Protein AF-0000000072257145 (afdb_homodimer)

Sequence (734 aa):
MQFTITREQLLKPLQQVCGVLTSRPTLPVINNILLEIEGSRLSLTGTDLEVELTTQAELFEAVSFSGKFTIPAKKFLDICRSLPDDSVISVQFDEDRVFIRADRSKFNLATLPASDYPSLMDWKPEVDFTIEQATLARLIEATQFSMANQDARYFLNGMKFETEGNLLRSVATDGHRLAVCTMALNQELLTHSVIVPRKAVLELVRLVGHNNESVRLEIGTSNLRVSMNGIVFTSKLIDGRFPDYRRVLPRNADRILEADAEVLKHALVRAAILSNERFRGVRLALNQNLLKITANNPEQEEAEEIIDVSYQSAEMEVGFNVSYLLDVLNTLKCQRVRISLVDASSSCLIEDCDNATAEYVIMPMRLMQFTITREQLLKPLQQVCGVLTSRPTLPVINNILLEIEGSRLSLTGTDLEVELTTQAELFEAVSFSGKFTIPAKKFLDICRSLPDDSVISVQFDEDRVFIRADRSKFNLATLPASDYPSLMDWKPEVDFTIEQATLARLIEATQFSMANQDARYFLNGMKFETEGNLLRSVATDGHRLAVCTMALNQELLTHSVIVPRKAVLELVRLVGHNNESVRLEIGTSNLRVSMNGIVFTSKLIDGRFPDYRRVLPRNADRILEADAEVLKHALVRAAILSNERFRGVRLALNQNLLKITANNPEQEEAEEIIDVSYQSAEMEVGFNVSYLLDVLNTLKCQRVRISLVDASSSCLIEDCDNATAEYVIMPMRL

Solvent-accessible surface area (backbone atoms only — not comparable to full-atom values): 37220 Å² total; per-residue (Å²): 95,67,48,35,30,36,39,71,50,42,50,61,43,49,51,56,24,51,64,55,39,62,95,77,64,93,47,79,61,46,54,22,27,42,38,36,40,48,48,40,40,36,35,40,36,17,30,61,88,50,39,35,30,33,28,54,32,59,38,67,49,66,40,95,58,68,51,67,37,34,41,46,32,66,61,51,50,51,51,56,68,62,46,60,74,85,36,55,36,37,43,32,48,55,93,57,30,35,38,39,35,40,92,60,35,40,35,38,42,57,39,53,67,43,86,70,50,84,69,88,74,90,78,67,60,77,43,74,51,72,43,39,25,33,57,56,38,49,32,46,66,66,12,57,85,30,30,30,76,89,45,89,59,59,58,29,28,17,35,34,41,36,33,45,48,37,35,41,32,27,35,12,28,52,85,54,36,37,18,37,22,52,45,80,53,98,52,81,43,65,75,46,72,45,30,41,30,45,68,54,52,58,51,45,62,73,70,46,48,86,42,81,51,63,30,37,43,32,36,36,92,56,37,40,36,42,39,41,95,72,29,42,37,37,30,50,42,50,85,65,80,68,76,74,62,78,73,64,54,67,72,82,52,72,34,54,36,35,34,48,34,64,63,51,47,48,42,50,56,51,20,52,71,33,18,26,84,87,70,31,43,31,37,40,38,40,39,74,34,32,38,37,36,34,14,41,27,94,77,70,21,37,18,36,30,57,45,76,35,50,31,80,48,79,67,49,58,38,23,31,42,46,65,62,55,45,53,50,53,70,58,63,73,46,66,41,32,30,39,36,29,66,53,57,80,41,40,29,36,39,34,40,70,89,45,80,46,42,44,33,35,42,46,46,41,91,124,95,66,47,35,30,35,40,70,49,41,50,61,42,49,51,55,23,53,64,56,41,62,96,78,64,93,47,78,59,46,54,22,27,42,37,37,40,48,47,39,39,35,36,39,34,16,31,60,88,50,40,38,30,33,28,56,32,59,38,67,49,66,40,93,58,70,52,68,38,34,40,45,33,66,61,51,50,52,51,54,68,62,46,61,75,86,37,53,35,36,43,33,49,55,93,58,30,36,40,38,36,41,92,59,35,39,35,37,42,57,36,52,66,43,86,70,51,84,68,86,73,91,79,68,59,77,40,77,52,73,43,38,24,33,57,55,38,49,34,46,66,64,13,57,86,31,31,31,76,88,43,91,60,59,58,31,27,15,35,34,40,36,34,45,50,36,36,43,33,27,35,13,27,53,85,54,36,39,20,37,21,53,44,81,53,99,52,80,42,65,74,46,72,45,31,40,30,44,67,54,51,57,52,44,64,73,68,46,46,87,41,83,51,65,28,36,43,32,36,34,91,55,39,38,37,42,38,39,95,71,29,41,37,36,30,49,43,50,86,66,79,69,77,74,61,77,74,65,53,65,73,81,52,72,34,54,37,34,33,48,34,64,62,51,47,48,43,50,54,52,20,52,71,34,17,27,85,87,69,31,42,30,37,41,36,41,41,77,35,32,38,37,36,34,13,41,28,94,77,70,21,36,18,36,29,57,46,76,35,50,32,80,49,80,68,45,60,39,25,32,43,46,64,61,55,46,53,50,52,70,59,66,73,46,66,41,32,31,40,35,30,66,54,56,79,42,41,28,33,39,33,42,70,90,44,80,46,41,44,33,35,42,48,45,42,92,124

Structure (mmCIF, N/CA/C/O backbone):
data_AF-0000000072257145-model_v1
#
loop_
_entity.id
_entity.type
_entity.pdbx_description
1 polymer 'Beta sliding clamp'
#
loop_
_atom_site.group_PDB
_atom_site.id
_atom_site.type_symbol
_atom_site.label_atom_id
_atom_site.label_alt_id
_atom_site.label_comp_id
_atom_site.label_asym_id
_atom_site.label_entity_id
_atom_site.label_seq_id
_atom_site.pdbx_PDB_ins_code
_atom_site.Cartn_x
_atom_site.Cartn_y
_atom_site.Cartn_z
_atom_site.occupancy
_atom_site.B_iso_or_equiv
_atom_site.auth_seq_id
_atom_site.auth_comp_id
_atom_site.auth_asym_id
_atom_site.auth_atom_id
_atom_site.pdbx_PDB_model_num
ATOM 1 N N . MET A 1 1 ? -39.5 3.293 9.766 1 92.5 1 MET A N 1
ATOM 2 C CA . MET A 1 1 ? -39.094 4.488 9.039 1 92.5 1 MET A CA 1
ATOM 3 C C . MET A 1 1 ? -38.188 4.125 7.871 1 92.5 1 MET A C 1
ATOM 5 O O . MET A 1 1 ? -37.312 3.277 8.016 1 92.5 1 MET A O 1
ATOM 9 N N . GLN A 1 2 ? -38.5 4.699 6.738 1 96.25 2 GLN A N 1
ATOM 10 C CA . GLN A 1 2 ? -37.812 4.285 5.523 1 96.25 2 GLN A CA 1
ATOM 11 C C . GLN A 1 2 ? -37.406 5.496 4.672 1 96.25 2 GLN A C 1
ATOM 13 O O . GLN A 1 2 ? -38.156 6.477 4.609 1 96.25 2 GLN A O 1
ATOM 18 N N . PHE A 1 3 ? -36.281 5.434 4.02 1 97.94 3 PHE A N 1
ATOM 19 C CA . PHE A 1 3 ? -35.875 6.438 3.037 1 97.94 3 PHE A CA 1
ATOM 20 C C . PHE A 1 3 ? -35.156 5.797 1.864 1 97.94 3 PHE A C 1
ATOM 22 O O . PHE A 1 3 ? -34.75 4.629 1.935 1 97.94 3 PHE A O 1
ATOM 29 N N . THR A 1 4 ? -35.062 6.473 0.73 1 98.5 4 THR A N 1
ATOM 30 C CA . THR A 1 4 ? -34.344 6.02 -0.459 1 98.5 4 THR A CA 1
ATOM 31 C C . THR A 1 4 ? -33.281 7.031 -0.872 1 98.5 4 THR A C 1
ATOM 33 O O . THR A 1 4 ? -33.5 8.242 -0.792 1 98.5 4 THR A O 1
ATOM 36 N N . ILE A 1 5 ? -32.219 6.512 -1.301 1 98.69 5 ILE A N 1
ATOM 37 C CA . ILE A 1 5 ? -31.094 7.363 -1.721 1 98.69 5 ILE A CA 1
ATOM 38 C C . ILE A 1 5 ? -30.297 6.66 -2.809 1 98.69 5 ILE A C 1
ATOM 40 O O . ILE A 1 5 ? -30.203 5.43 -2.828 1 98.69 5 ILE A O 1
ATOM 44 N N . THR A 1 6 ? -29.734 7.402 -3.754 1 98.62 6 THR A N 1
ATOM 45 C CA . THR A 1 6 ? -28.891 6.793 -4.781 1 98.62 6 THR A CA 1
ATOM 46 C C . THR A 1 6 ? -27.484 6.535 -4.254 1 98.62 6 THR A C 1
ATOM 48 O O . THR A 1 6 ? -26.984 7.281 -3.408 1 98.62 6 THR A O 1
ATOM 51 N N . ARG A 1 7 ? -26.828 5.445 -4.715 1 98.31 7 ARG A N 1
ATOM 52 C CA . ARG A 1 7 ? -25.438 5.172 -4.363 1 98.31 7 ARG A CA 1
ATOM 53 C C . ARG A 1 7 ? -24.562 6.379 -4.641 1 98.31 7 ARG A C 1
ATOM 55 O O . ARG A 1 7 ? -23.672 6.703 -3.846 1 98.31 7 ARG A O 1
ATOM 62 N N . GLU A 1 8 ? -24.781 7.047 -5.715 1 97.81 8 GLU A N 1
ATOM 63 C CA . GLU A 1 8 ? -24 8.203 -6.145 1 97.81 8 GLU A CA 1
ATOM 64 C C . GLU A 1 8 ? -24.016 9.305 -5.098 1 97.81 8 GLU A C 1
ATOM 66 O O . GLU A 1 8 ? -22.984 9.891 -4.777 1 97.81 8 GLU A O 1
ATOM 71 N N . GLN A 1 9 ? -25.156 9.602 -4.52 1 97.75 9 GLN A N 1
ATOM 72 C CA . GLN A 1 9 ? -25.312 10.68 -3.547 1 97.75 9 GLN A CA 1
ATOM 73 C C . GLN A 1 9 ? -24.766 10.273 -2.184 1 97.75 9 GLN A C 1
ATOM 75 O O . GLN A 1 9 ? -24.359 11.133 -1.397 1 97.75 9 GLN A O 1
ATOM 80 N N . LEU A 1 10 ? -24.672 8.984 -2.006 1 98.5 10 LEU A N 1
ATOM 81 C CA . LEU A 1 10 ? -24.422 8.492 -0.651 1 98.5 10 LEU A CA 1
ATOM 82 C C . LEU A 1 10 ? -22.953 8.172 -0.447 1 98.5 10 LEU A C 1
ATOM 84 O O . LEU A 1 10 ? -22.406 8.406 0.632 1 98.5 10 LEU A O 1
ATOM 88 N N . LEU A 1 11 ? -22.297 7.641 -1.392 1 98.44 11 LEU A N 1
ATOM 89 C CA . LEU A 1 11 ? -21.016 6.961 -1.225 1 98.44 11 LEU A CA 1
ATOM 90 C C . LEU A 1 11 ? -19.953 7.922 -0.69 1 98.44 11 LEU A C 1
ATOM 92 O O . LEU A 1 11 ? -19.297 7.633 0.312 1 98.44 11 LEU A O 1
ATOM 96 N N . LYS A 1 12 ? -19.797 9.078 -1.296 1 97.12 12 LYS A N 1
ATOM 97 C CA . LYS A 1 12 ? -18.734 10 -0.901 1 97.12 12 LYS A CA 1
ATOM 98 C C . LYS A 1 12 ? -18.953 10.508 0.521 1 97.12 12 LYS A C 1
ATOM 100 O O . LYS A 1 12 ? -18.062 10.406 1.364 1 97.12 12 LYS A O 1
ATOM 105 N N . PRO A 1 13 ? -20.172 11.055 0.849 1 97.88 13 PRO A N 1
ATOM 106 C CA . PRO A 1 13 ? -20.406 11.484 2.227 1 97.88 13 PRO A CA 1
ATOM 107 C C . PRO A 1 13 ? -20.188 10.375 3.246 1 97.88 13 PRO A C 1
ATOM 109 O O . PRO A 1 13 ? -19.656 10.617 4.332 1 97.88 13 PRO A O 1
ATOM 112 N N . LEU A 1 14 ? -20.594 9.211 2.859 1 98.5 14 LEU A N 1
ATOM 113 C CA . LEU A 1 14 ? -20.453 8.062 3.744 1 98.5 14 LEU A CA 1
ATOM 114 C C . LEU A 1 14 ? -18.984 7.711 3.951 1 98.5 14 LEU A C 1
ATOM 116 O O . LEU A 1 14 ? -18.547 7.453 5.078 1 98.5 14 LEU A O 1
ATOM 120 N N . GLN A 1 15 ? -18.234 7.691 2.912 1 97.81 15 GLN A N 1
ATOM 121 C CA . GLN A 1 15 ? -16.797 7.422 2.988 1 97.81 15 GLN A CA 1
ATOM 122 C C . GLN A 1 15 ? -16.094 8.43 3.898 1 97.81 15 GLN A C 1
ATOM 124 O O . GLN A 1 15 ? -15.234 8.055 4.699 1 97.81 15 GLN A O 1
ATOM 129 N N . GLN A 1 16 ? -16.453 9.625 3.779 1 96.5 16 GLN A N 1
ATOM 130 C CA . GLN A 1 16 ? -15.828 10.688 4.559 1 96.5 16 GLN A CA 1
ATOM 131 C C . GLN A 1 16 ? -16.078 10.492 6.051 1 96.5 16 GLN A C 1
ATOM 133 O O . GLN A 1 16 ? -15.141 10.555 6.852 1 96.5 16 GLN A O 1
ATOM 138 N N . VAL A 1 17 ? -17.297 10.234 6.422 1 97.06 17 VAL A N 1
ATOM 139 C CA . VAL A 1 17 ? -17.609 10.117 7.84 1 97.06 17 VAL A CA 1
ATOM 140 C C . VAL A 1 17 ? -16.969 8.852 8.406 1 97.06 17 VAL A C 1
ATOM 142 O O . VAL A 1 17 ? -16.531 8.836 9.562 1 97.06 17 VAL A O 1
ATOM 145 N N . CYS A 1 18 ? -16.906 7.805 7.602 1 96.69 18 CYS A N 1
ATOM 146 C CA . CYS A 1 18 ? -16.281 6.566 8.055 1 96.69 18 CYS A CA 1
ATOM 147 C C . CYS A 1 18 ? -14.797 6.754 8.281 1 96.69 18 CYS A C 1
ATOM 149 O O . CYS A 1 18 ? -14.172 6.008 9.039 1 96.69 18 CYS A O 1
ATOM 151 N N . GLY A 1 19 ? -14.242 7.684 7.641 1 93.81 19 GLY A N 1
ATOM 152 C CA . GLY A 1 19 ? -12.812 7.945 7.727 1 93.81 19 GLY A CA 1
ATOM 153 C C . GLY A 1 19 ? -12.367 8.383 9.109 1 93.81 19 GLY A C 1
ATOM 154 O O . GLY A 1 19 ? -11.195 8.234 9.469 1 93.81 19 GLY A O 1
ATOM 155 N N . VAL A 1 20 ? -13.242 8.922 9.93 1 93.25 20 VAL A N 1
ATOM 156 C CA . VAL A 1 20 ? -12.844 9.461 11.227 1 93.25 20 VAL A CA 1
ATOM 157 C C . VAL A 1 20 ? -12.961 8.383 12.297 1 93.25 20 VAL A C 1
ATOM 159 O O . VAL A 1 20 ? -12.508 8.57 13.43 1 93.25 20 VAL A O 1
ATOM 162 N N . LEU A 1 21 ? -13.555 7.277 11.914 1 93.06 21 LEU A N 1
ATOM 163 C CA . LEU A 1 21 ? -13.75 6.207 12.883 1 93.06 21 LEU A CA 1
ATOM 164 C C . LEU A 1 21 ? -12.438 5.477 13.164 1 93.06 21 LEU A C 1
ATOM 166 O O . LEU A 1 21 ? -11.531 5.492 12.328 1 93.06 21 LEU A O 1
ATOM 170 N N . THR A 1 22 ? -12.391 4.945 14.328 1 87.12 22 THR A N 1
ATOM 171 C CA . THR A 1 22 ? -11.219 4.172 14.711 1 87.12 22 THR A CA 1
ATOM 172 C C . THR A 1 22 ? -11.523 2.678 14.695 1 87.12 22 THR A C 1
ATOM 174 O O . THR A 1 22 ? -12.68 2.273 14.766 1 87.12 22 THR A O 1
ATOM 177 N N . SER A 1 23 ? -10.461 1.88 14.562 1 79 23 SER A N 1
ATOM 178 C CA . SER A 1 23 ? -10.625 0.433 14.477 1 79 23 SER A CA 1
ATOM 179 C C . SER A 1 23 ? -10.961 -0.169 15.836 1 79 23 SER A C 1
ATOM 181 O O . SER A 1 23 ? -11.555 -1.245 15.914 1 79 23 SER A O 1
ATOM 183 N N . ARG A 1 24 ? -10.602 0.468 16.938 1 81 24 ARG A N 1
ATOM 184 C CA . ARG A 1 24 ? -10.867 -0.069 18.281 1 81 24 ARG A CA 1
ATOM 185 C C . ARG A 1 24 ? -11.625 0.94 19.141 1 81 24 ARG A C 1
ATOM 187 O O . ARG A 1 24 ? -11.047 1.55 20.031 1 81 24 ARG A O 1
ATOM 194 N N . PRO A 1 25 ? -12.93 0.954 18.922 1 80.5 25 PRO A N 1
ATOM 195 C CA . PRO A 1 25 ? -13.68 1.985 19.656 1 80.5 25 PRO A CA 1
ATOM 196 C C . PRO A 1 25 ? -13.906 1.63 21.125 1 80.5 25 PRO A C 1
ATOM 198 O O . PRO A 1 25 ? -14.008 0.45 21.469 1 80.5 25 PRO A O 1
ATOM 201 N N . THR A 1 26 ? -13.961 2.674 22 1 81.12 26 THR A N 1
ATOM 202 C CA . THR A 1 26 ? -14.219 2.533 23.422 1 81.12 26 THR A CA 1
ATOM 203 C C . THR A 1 26 ? -15.695 2.256 23.688 1 81.12 26 THR A C 1
ATOM 205 O O . THR A 1 26 ? -16.047 1.556 24.641 1 81.12 26 THR A O 1
ATOM 208 N N . LEU A 1 27 ? -16.562 2.887 22.859 1 89.81 27 LEU A N 1
ATOM 209 C CA . LEU A 1 27 ? -18.016 2.705 22.938 1 89.81 27 LEU A CA 1
ATOM 210 C C . LEU A 1 27 ? -18.531 1.971 21.703 1 89.81 27 LEU A C 1
ATOM 212 O O . LEU A 1 27 ? -18.234 2.365 20.578 1 89.81 27 LEU A O 1
ATOM 216 N N . PRO A 1 28 ? -19.297 0.946 21.953 1 90.94 28 PRO A N 1
ATOM 217 C CA . PRO A 1 28 ? -19.766 0.156 20.812 1 90.94 28 PRO A CA 1
ATOM 218 C C . PRO A 1 28 ? -20.5 1 19.766 1 90.94 28 PRO A C 1
ATOM 220 O O . PRO A 1 28 ? -20.359 0.762 18.562 1 90.94 28 PRO A O 1
ATOM 223 N N . VAL A 1 29 ? -21.203 1.995 20.219 1 95 29 VAL A N 1
ATOM 224 C CA . VAL A 1 29 ? -22.078 2.738 19.328 1 95 29 VAL A CA 1
ATOM 225 C C . VAL A 1 29 ? -21.25 3.562 18.344 1 95 29 VAL A C 1
ATOM 227 O O . VAL A 1 29 ? -21.719 3.922 17.266 1 95 29 VAL A O 1
ATOM 230 N N . ILE A 1 30 ? -20.047 3.842 18.641 1 94.69 30 ILE A N 1
ATOM 231 C CA . ILE A 1 30 ? -19.281 4.73 17.781 1 94.69 30 ILE A CA 1
ATOM 232 C C . ILE A 1 30 ? -18.672 3.93 16.641 1 94.69 30 ILE A C 1
ATOM 234 O O . ILE A 1 30 ? -18.016 4.496 15.75 1 94.69 30 ILE A O 1
ATOM 238 N N . ASN A 1 31 ? -18.891 2.613 16.641 1 95.06 31 ASN A N 1
ATOM 239 C CA . ASN A 1 31 ? -18.656 1.82 15.438 1 95.06 31 ASN A CA 1
ATOM 240 C C . ASN A 1 31 ? -19.719 2.105 14.375 1 95.06 31 ASN A C 1
ATOM 242 O O . ASN A 1 31 ? -19.562 1.724 13.219 1 95.06 31 ASN A O 1
ATOM 246 N N . ASN A 1 32 ? -20.719 2.723 14.805 1 96.69 32 ASN A N 1
ATOM 247 C CA . ASN A 1 32 ? -21.797 3.148 13.922 1 96.69 32 ASN A CA 1
ATOM 248 C C . ASN A 1 32 ? -21.656 4.617 13.523 1 96.69 32 ASN A C 1
ATOM 250 O O . ASN A 1 32 ? -20.875 5.352 14.125 1 96.69 32 ASN A O 1
ATOM 254 N N . ILE A 1 33 ? -22.344 4.965 12.508 1 97.56 33 ILE A N 1
ATOM 255 C CA . ILE A 1 33 ? -22.531 6.383 12.219 1 97.56 33 ILE A CA 1
ATOM 256 C C . ILE A 1 33 ? -23.969 6.797 12.578 1 97.56 33 ILE A C 1
ATOM 258 O O . ILE A 1 33 ? -24.875 5.969 12.562 1 97.56 33 ILE A O 1
ATOM 262 N N . LEU A 1 34 ? -24.141 8.023 12.953 1 97.81 34 LEU A N 1
ATOM 263 C CA . LEU A 1 34 ? -25.438 8.602 13.234 1 97.81 34 LEU A CA 1
ATOM 264 C C . LEU A 1 34 ? -26.094 9.141 11.969 1 97.81 34 LEU A C 1
ATOM 266 O O . LEU A 1 34 ? -25.453 9.883 11.211 1 97.81 34 LEU A O 1
ATOM 270 N N . LEU A 1 35 ? -27.312 8.727 11.688 1 98.19 35 LEU A N 1
ATOM 271 C CA . LEU A 1 35 ? -28.109 9.227 10.586 1 98.19 35 LEU A CA 1
ATOM 272 C C . LEU A 1 35 ? -29.266 10.094 11.094 1 98.19 35 LEU A C 1
ATOM 274 O O . LEU A 1 35 ? -30.016 9.68 11.984 1 98.19 35 LEU A O 1
ATOM 278 N N . GLU A 1 36 ? -29.297 11.266 10.602 1 97.75 36 GLU A N 1
ATOM 279 C CA . GLU A 1 36 ? -30.422 12.148 10.875 1 97.75 36 GLU A CA 1
ATOM 280 C C . GLU A 1 36 ? -31.156 12.508 9.586 1 97.75 36 GLU A C 1
ATOM 282 O O . GLU A 1 36 ? -30.562 13.008 8.641 1 97.75 36 GLU A O 1
ATOM 287 N N . ILE A 1 37 ? -32.469 12.266 9.594 1 97.75 37 ILE A N 1
ATOM 288 C CA . ILE A 1 37 ? -33.25 12.445 8.383 1 97.75 37 ILE A CA 1
ATOM 289 C C . ILE A 1 37 ? -34.312 13.531 8.609 1 97.75 37 ILE A C 1
ATOM 291 O O . ILE A 1 37 ? -35 13.531 9.625 1 97.75 37 ILE A O 1
ATOM 295 N N . GLU A 1 38 ? -34.344 14.477 7.727 1 96.44 38 GLU A N 1
ATOM 296 C CA . GLU A 1 38 ? -35.375 15.531 7.707 1 96.44 38 GLU A CA 1
ATOM 297 C C . GLU A 1 38 ? -35.719 15.938 6.273 1 96.44 38 GLU A C 1
ATOM 299 O O . GLU A 1 38 ? -34.906 16.547 5.582 1 96.44 38 GLU A O 1
ATOM 304 N N . GLY A 1 39 ? -36.969 15.68 5.906 1 96.44 39 GLY A N 1
ATOM 305 C CA . GLY A 1 39 ? -37.344 15.961 4.535 1 96.44 39 GLY A CA 1
ATOM 306 C C . GLY A 1 39 ? -36.531 15.188 3.514 1 96.44 39 GLY A C 1
ATOM 307 O O . GLY A 1 39 ? -36.562 13.961 3.498 1 96.44 39 GLY A O 1
ATOM 308 N N . SER A 1 40 ? -35.781 15.953 2.715 1 97.38 40 SER A N 1
ATOM 309 C CA . SER A 1 40 ? -34.938 15.312 1.696 1 97.38 40 SER A CA 1
ATOM 310 C C . SER A 1 40 ? -33.469 15.32 2.098 1 97.38 40 SER A C 1
ATOM 312 O O . SER A 1 40 ? -32.625 14.93 1.31 1 97.38 40 SER A O 1
ATOM 314 N N . ARG A 1 41 ? -33.281 15.711 3.291 1 97.44 41 ARG A N 1
ATOM 315 C CA . ARG A 1 41 ? -31.906 15.875 3.73 1 97.44 41 ARG A CA 1
ATOM 316 C C . ARG A 1 41 ? -31.484 14.734 4.652 1 97.44 41 ARG A C 1
ATOM 318 O O . ARG A 1 41 ? -32.188 14.43 5.629 1 97.44 41 ARG A O 1
ATOM 325 N N . LEU A 1 42 ? -30.438 14.086 4.348 1 98.31 42 LEU A N 1
ATOM 326 C CA . LEU A 1 42 ? -29.781 13.094 5.195 1 98.31 42 LEU A CA 1
ATOM 327 C C . LEU A 1 42 ? -28.469 13.625 5.75 1 98.31 42 LEU A C 1
ATOM 329 O O . LEU A 1 42 ? -27.578 14.016 4.988 1 98.31 42 LEU A O 1
ATOM 333 N N . SER A 1 43 ? -28.359 13.727 7.043 1 98.06 43 SER A N 1
ATOM 334 C CA . SER A 1 43 ? -27.094 14.07 7.703 1 98.06 43 SER A CA 1
ATOM 335 C C . SER A 1 43 ? -26.406 12.836 8.258 1 98.06 43 SER A C 1
ATOM 337 O O . SER A 1 43 ? -27.031 12 8.914 1 98.06 43 SER A O 1
ATOM 339 N N . LEU A 1 44 ? -25.188 12.641 7.934 1 98.31 44 LEU A N 1
ATOM 340 C CA . LEU A 1 44 ? -24.359 11.547 8.43 1 98.31 44 LEU A CA 1
ATOM 341 C C . LEU A 1 44 ? -23.281 12.07 9.375 1 98.31 44 LEU A C 1
ATOM 343 O O . LEU A 1 44 ? -22.547 13 9.031 1 98.31 44 LEU A O 1
ATOM 347 N N . THR A 1 45 ? -23.156 11.477 10.547 1 97.62 45 THR A N 1
ATOM 348 C CA . THR A 1 45 ? -22.156 11.922 11.516 1 97.62 45 THR A CA 1
ATOM 349 C C . THR A 1 45 ? -21.328 10.75 12.016 1 97.62 45 THR A C 1
ATOM 351 O O . THR A 1 45 ? -21.859 9.703 12.367 1 97.62 45 THR A O 1
ATOM 354 N N . GLY A 1 46 ? -20.078 10.836 11.93 1 96.31 46 GLY A N 1
ATOM 355 C CA . GLY A 1 46 ? -19.125 9.914 12.523 1 96.31 46 GLY A CA 1
ATOM 356 C C . GLY A 1 46 ? -18.219 10.57 13.539 1 96.31 46 GLY A C 1
ATOM 357 O O . GLY A 1 46 ? -17.844 11.742 13.383 1 96.31 46 GLY A O 1
ATOM 358 N N . THR A 1 47 ? -17.828 9.773 14.656 1 95.5 47 THR A N 1
ATOM 359 C CA . THR A 1 47 ? -16.953 10.336 15.664 1 95.5 47 THR A CA 1
ATOM 360 C C . THR A 1 47 ? -16.141 9.242 16.344 1 95.5 47 THR A C 1
ATOM 362 O O . THR A 1 47 ? -16.578 8.086 16.406 1 95.5 47 THR A O 1
ATOM 365 N N . ASP A 1 48 ? -14.969 9.539 16.797 1 93.5 48 ASP A N 1
ATOM 366 C CA . ASP A 1 48 ? -14.211 8.664 17.688 1 93.5 48 ASP A CA 1
ATOM 367 C C . ASP A 1 48 ? -14.086 9.281 19.078 1 93.5 48 ASP A C 1
ATOM 369 O O . ASP A 1 48 ? -13.188 8.922 19.844 1 93.5 48 ASP A O 1
ATOM 373 N N . LEU A 1 49 ? -14.922 10.273 19.359 1 92.19 49 LEU A N 1
ATOM 374 C CA . LEU A 1 49 ? -15.008 10.984 20.625 1 92.19 49 LEU A CA 1
ATOM 375 C C . LEU A 1 49 ? -13.992 12.117 20.688 1 92.19 49 LEU A C 1
ATOM 377 O O . LEU A 1 49 ? -14.109 13.023 21.516 1 92.19 49 LEU A O 1
ATOM 381 N N . GLU A 1 50 ? -13.008 12.133 19.812 1 92.94 50 GLU A N 1
ATOM 382 C CA . GLU A 1 50 ? -12.031 13.219 19.719 1 92.94 50 GLU A CA 1
ATOM 383 C C . GLU A 1 50 ? -12.336 14.133 18.531 1 92.94 50 GLU A C 1
ATOM 385 O O . GLU A 1 50 ? -12.219 15.352 18.641 1 92.94 50 GLU A O 1
ATOM 390 N N . VAL A 1 51 ? -12.664 13.5 17.453 1 94.44 51 VAL A N 1
ATOM 391 C CA . VAL A 1 51 ? -13.055 14.219 16.25 1 94.44 51 VAL A CA 1
ATOM 392 C C . VAL A 1 51 ? -14.453 13.789 15.82 1 94.44 51 VAL A C 1
ATOM 394 O O . VAL A 1 51 ? -14.859 12.641 16.047 1 94.44 51 VAL A O 1
ATOM 397 N N . GLU A 1 52 ? -15.18 14.703 15.266 1 96 52 GLU A N 1
ATOM 398 C CA . GLU A 1 52 ? -16.5 14.445 14.719 1 96 52 GLU A CA 1
ATOM 399 C C . GLU A 1 52 ? -16.641 15.047 13.32 1 96 52 GLU A C 1
ATOM 401 O O . GLU A 1 52 ? -16.219 16.172 13.078 1 96 52 GLU A O 1
ATOM 406 N N . LEU A 1 53 ? -17.156 14.305 12.414 1 96.62 53 LEU A N 1
ATOM 407 C CA . LEU A 1 53 ? -17.422 14.773 11.055 1 96.62 53 LEU A CA 1
ATOM 408 C C . LEU A 1 53 ? -18.875 14.555 10.68 1 96.62 53 LEU A C 1
ATOM 410 O O . LEU A 1 53 ? -19.422 13.469 10.883 1 96.62 53 LEU A O 1
ATOM 414 N N . THR A 1 54 ? -19.5 15.609 10.242 1 97.25 54 THR A N 1
ATOM 415 C CA . THR A 1 54 ? -20.859 15.531 9.734 1 97.25 54 THR A CA 1
ATOM 416 C C . THR A 1 54 ? -20.906 15.906 8.258 1 97.25 54 THR A C 1
ATOM 418 O O . THR A 1 54 ? -20.328 16.922 7.848 1 97.25 54 THR A O 1
ATOM 421 N N . THR A 1 55 ? -21.484 15.094 7.5 1 97.69 55 THR A N 1
ATOM 422 C CA . THR A 1 55 ? -21.719 15.344 6.082 1 97.69 55 THR A CA 1
ATOM 423 C C . THR A 1 55 ? -23.219 15.305 5.766 1 97.69 55 THR A C 1
ATOM 425 O O . THR A 1 55 ? -24.031 15.031 6.645 1 97.69 55 THR A O 1
ATOM 428 N N . GLN A 1 56 ? -23.562 15.641 4.531 1 97.62 56 GLN A N 1
ATOM 429 C CA . GLN A 1 56 ? -24.953 15.648 4.113 1 97.62 56 GLN A CA 1
ATOM 430 C C . GLN A 1 56 ? -25.125 15 2.738 1 97.62 56 GLN A C 1
ATOM 432 O O . GLN A 1 56 ? -24.188 15 1.932 1 97.62 56 GLN A O 1
ATOM 437 N N . ALA A 1 57 ? -26.219 14.438 2.52 1 97.94 57 ALA A N 1
ATOM 438 C CA . ALA A 1 57 ? -26.625 13.883 1.23 1 97.94 57 ALA A CA 1
ATOM 439 C C . ALA A 1 57 ? -28.109 14.125 0.971 1 97.94 57 ALA A C 1
ATOM 441 O O . ALA A 1 57 ? -28.891 14.266 1.91 1 97.94 57 ALA A O 1
ATOM 442 N N . GLU A 1 58 ? -28.422 14.227 -0.29 1 98.06 58 GLU A N 1
ATOM 443 C CA . GLU A 1 58 ? -29.828 14.414 -0.667 1 98.06 58 GLU A CA 1
ATOM 444 C C . GLU A 1 58 ? -30.5 13.078 -0.947 1 98.06 58 GLU A C 1
ATOM 446 O O . GLU A 1 58 ? -29.984 12.266 -1.715 1 98.06 58 GLU A O 1
ATOM 451 N N . LEU A 1 59 ? -31.641 12.906 -0.309 1 98.44 59 LEU A N 1
ATOM 452 C CA . LEU A 1 59 ? -32.406 11.68 -0.515 1 98.44 59 LEU A CA 1
ATOM 453 C C . LEU A 1 59 ? -32.969 11.633 -1.924 1 98.44 59 LEU A C 1
ATOM 455 O O . LEU A 1 59 ? -33.125 12.672 -2.572 1 98.44 59 LEU A O 1
ATOM 459 N N . PHE A 1 60 ? -33.25 10.414 -2.379 1 97.75 60 PHE A N 1
ATOM 460 C CA . PHE A 1 60 ? -33.875 10.211 -3.68 1 97.75 60 PHE A CA 1
ATOM 461 C C . PHE A 1 60 ? -35.281 10.742 -3.682 1 97.75 60 PHE A C 1
ATOM 463 O O . PHE A 1 60 ? -35.75 11.344 -4.664 1 97.75 60 PHE A O 1
ATOM 470 N N . GLU A 1 61 ? -36 10.469 -2.582 1 96.38 61 GLU A N 1
ATOM 471 C CA . GLU A 1 61 ? -37.344 10.977 -2.334 1 96.38 61 GLU A CA 1
ATOM 472 C C . GLU A 1 61 ? -37.469 11.547 -0.925 1 96.38 61 GLU A C 1
ATOM 474 O O . GLU A 1 61 ? -37 10.938 0.041 1 96.38 61 GLU A O 1
ATOM 479 N N . ALA A 1 62 ? -38.125 12.664 -0.832 1 96.88 62 ALA A N 1
ATOM 480 C CA . ALA A 1 62 ? -38.375 13.266 0.48 1 96.88 62 ALA A CA 1
ATOM 481 C C . ALA A 1 62 ? -39.25 12.359 1.351 1 96.88 62 ALA A C 1
ATOM 483 O O . ALA A 1 62 ? -40.094 11.625 0.84 1 96.88 62 ALA A O 1
ATOM 484 N N . VAL A 1 63 ? -39 12.414 2.627 1 97.12 63 VAL A N 1
ATOM 485 C CA . VAL A 1 63 ? -39.812 11.617 3.551 1 97.12 63 VAL A CA 1
ATOM 486 C C . VAL A 1 63 ? -40.656 12.539 4.426 1 97.12 63 VAL A C 1
ATOM 488 O O . VAL A 1 63 ? -40.375 13.734 4.535 1 97.12 63 VAL A O 1
ATOM 491 N N . SER A 1 64 ? -41.688 11.984 5.102 1 95.31 64 SER A N 1
ATOM 492 C CA . SER A 1 64 ? -42.625 12.773 5.895 1 95.31 64 SER A CA 1
ATOM 493 C C . SER A 1 64 ? -42.281 12.688 7.383 1 95.31 64 SER A C 1
ATOM 495 O O . SER A 1 64 ? -42.969 13.32 8.203 1 95.31 64 SER A O 1
ATOM 497 N N . PHE A 1 65 ? -41.312 11.938 7.727 1 94.5 65 PHE A N 1
ATOM 498 C CA . PHE A 1 65 ? -40.906 11.812 9.125 1 94.5 65 PHE A CA 1
ATOM 499 C C . PHE A 1 65 ? -39.531 12.438 9.359 1 94.5 65 PHE A C 1
ATOM 501 O O . PHE A 1 65 ? -38.812 12.75 8.406 1 94.5 65 PHE A O 1
ATOM 508 N N . SER A 1 66 ? -39.219 12.727 10.547 1 95.94 66 SER A N 1
ATOM 509 C CA . SER A 1 66 ? -37.875 13.07 11.008 1 95.94 66 SER A CA 1
ATOM 510 C C . SER A 1 66 ? -37.406 12.102 12.086 1 95.94 66 SER A C 1
ATOM 512 O O . SER A 1 66 ? -38.219 11.617 12.891 1 95.94 66 SER A O 1
ATOM 514 N N . GLY A 1 67 ? -36.156 11.742 12.055 1 95.06 67 GLY A N 1
ATOM 515 C CA . GLY A 1 67 ? -35.656 10.812 13.047 1 95.06 67 GLY A CA 1
ATOM 516 C C . GLY A 1 67 ? -34.156 10.648 13.016 1 95.06 67 GLY A C 1
ATOM 517 O O . GLY A 1 67 ? -33.469 11.172 12.117 1 95.06 67 GLY A O 1
ATOM 518 N N . LYS A 1 68 ? -33.688 10.031 14.094 1 97 68 LYS A N 1
ATOM 519 C CA . LYS A 1 68 ? -32.281 9.703 14.234 1 97 68 LYS A CA 1
ATOM 520 C C . LYS A 1 68 ? -32.062 8.195 14.359 1 97 68 LYS A C 1
ATOM 522 O O . LYS A 1 68 ? -32.844 7.516 15.039 1 97 68 LYS A O 1
ATOM 527 N N . PHE A 1 69 ? -31.062 7.715 13.703 1 97.62 69 PHE A N 1
ATOM 528 C CA . PHE A 1 69 ? -30.75 6.289 13.695 1 97.62 69 PHE A CA 1
ATOM 529 C C . PHE A 1 69 ? -29.234 6.066 13.672 1 97.62 69 PHE A C 1
ATOM 531 O O . PHE A 1 69 ? -28.469 7 13.414 1 97.62 69 PHE A O 1
ATOM 538 N N . THR A 1 70 ? -28.812 4.891 14.023 1 97.69 70 THR A N 1
ATOM 539 C CA . THR A 1 70 ? -27.422 4.5 13.82 1 97.69 70 THR A CA 1
ATOM 540 C C . THR A 1 70 ? -27.328 3.291 12.898 1 97.69 70 THR A C 1
ATOM 542 O O . THR A 1 70 ? -28.281 2.523 12.773 1 97.69 70 THR A O 1
ATOM 545 N N . ILE A 1 71 ? -26.297 3.178 12.242 1 98.12 71 ILE A N 1
ATOM 546 C CA . ILE A 1 71 ? -26.047 2.055 11.344 1 98.12 71 ILE A CA 1
ATOM 547 C C . ILE A 1 71 ? -24.578 1.683 11.367 1 98.12 71 ILE A C 1
ATOM 549 O O . ILE A 1 71 ? -23.703 2.561 11.398 1 98.12 71 ILE A O 1
ATOM 553 N N . PRO A 1 72 ? -24.203 0.379 11.391 1 97.38 72 PRO A N 1
ATOM 554 C CA . PRO A 1 72 ? -22.781 0.008 11.367 1 97.38 72 PRO A CA 1
ATOM 555 C C . PRO A 1 72 ? -22.031 0.622 10.188 1 97.38 72 PRO A C 1
ATOM 557 O O . PRO A 1 72 ? -22.391 0.383 9.031 1 97.38 72 PRO A O 1
ATOM 560 N N . ALA A 1 73 ? -21.031 1.342 10.477 1 97.56 73 ALA A N 1
ATOM 561 C CA . ALA A 1 73 ? -20.375 2.219 9.508 1 97.56 73 ALA A CA 1
ATOM 562 C C . ALA A 1 73 ? -19.672 1.411 8.422 1 97.56 73 ALA A C 1
ATOM 564 O O . ALA A 1 73 ? -20 1.528 7.242 1 97.56 73 ALA A O 1
ATOM 565 N N . LYS A 1 74 ? -18.766 0.601 8.812 1 96.62 74 LYS A N 1
ATOM 566 C CA . LYS A 1 74 ? -17.922 -0.121 7.863 1 96.62 74 LYS A CA 1
ATOM 567 C C . LYS A 1 74 ? -18.75 -1.051 6.984 1 96.62 74 LYS A C 1
ATOM 569 O O . LYS A 1 74 ? -18.562 -1.095 5.766 1 96.62 74 LYS A O 1
ATOM 574 N N . LYS A 1 75 ? -19.672 -1.799 7.582 1 98 75 LYS A N 1
ATOM 575 C CA . LYS A 1 75 ? -20.531 -2.717 6.828 1 98 75 LYS A CA 1
ATOM 576 C C . LYS A 1 75 ? -21.391 -1.965 5.82 1 98 75 LYS A C 1
ATOM 578 O O . LYS A 1 75 ? -21.531 -2.389 4.672 1 98 75 LYS A O 1
ATOM 583 N N . PHE A 1 76 ? -21.969 -0.877 6.273 1 98.69 76 PHE A N 1
ATOM 584 C CA . PHE A 1 76 ? -22.812 -0.077 5.395 1 98.69 76 PHE A CA 1
ATOM 585 C C . PHE A 1 76 ? -22 0.492 4.238 1 98.69 76 PHE A C 1
ATOM 587 O O . PHE A 1 76 ? -22.453 0.465 3.088 1 98.69 76 PHE A O 1
ATOM 594 N N . LEU A 1 77 ? -20.844 0.978 4.52 1 98.75 77 LEU A N 1
ATOM 595 C CA . LEU A 1 77 ? -19.953 1.483 3.482 1 98.75 77 LEU A CA 1
ATOM 596 C C . LEU A 1 77 ? -19.594 0.383 2.486 1 98.75 77 LEU A C 1
ATOM 598 O O . LEU A 1 77 ? -19.672 0.591 1.273 1 98.75 77 LEU A O 1
ATOM 602 N N . ASP A 1 78 ? -19.188 -0.729 2.982 1 98.38 78 ASP A N 1
ATOM 603 C CA . ASP A 1 78 ? -18.812 -1.844 2.115 1 98.38 78 ASP A CA 1
ATOM 604 C C . ASP A 1 78 ? -19.984 -2.254 1.218 1 98.38 78 ASP A C 1
ATOM 606 O O . ASP A 1 78 ? -19.797 -2.57 0.043 1 98.38 78 ASP A O 1
ATOM 610 N N . ILE A 1 79 ? -21.172 -2.342 1.798 1 98.75 79 ILE A N 1
ATOM 611 C CA . ILE A 1 79 ? -22.375 -2.654 1.026 1 98.75 79 ILE A CA 1
ATOM 612 C C . ILE A 1 79 ? -22.547 -1.64 -0.102 1 98.75 79 ILE A C 1
ATOM 614 O O . ILE A 1 79 ? -22.672 -2.016 -1.269 1 98.75 79 ILE A O 1
ATOM 618 N N . CYS A 1 80 ? -22.484 -0.405 0.241 1 98.56 80 CYS A N 1
ATOM 619 C CA . CYS A 1 80 ? -22.688 0.645 -0.751 1 98.56 80 CYS A CA 1
ATOM 620 C C . CYS A 1 80 ? -21.609 0.584 -1.835 1 98.56 80 CYS A C 1
ATOM 622 O O . CYS A 1 80 ? -21.906 0.77 -3.018 1 98.56 80 CYS A O 1
ATOM 624 N N . ARG A 1 81 ? -20.391 0.333 -1.477 1 98.19 81 ARG A N 1
ATOM 625 C CA . ARG A 1 81 ? -19.281 0.246 -2.424 1 98.19 81 ARG A CA 1
ATOM 626 C C . ARG A 1 81 ? -19.484 -0.912 -3.395 1 98.19 81 ARG A C 1
ATOM 628 O O . ARG A 1 81 ? -19.047 -0.85 -4.543 1 98.19 81 ARG A O 1
ATOM 635 N N . SER A 1 82 ? -20.078 -1.916 -2.938 1 98.12 82 SER A N 1
ATOM 636 C CA . SER A 1 82 ? -20.188 -3.145 -3.719 1 98.12 82 SER A CA 1
ATOM 637 C C . SER A 1 82 ? -21.344 -3.072 -4.711 1 98.12 82 SER A C 1
ATOM 639 O O . SER A 1 82 ? -21.438 -3.891 -5.629 1 98.12 82 SER A O 1
ATOM 641 N N . LEU A 1 83 ? -22.219 -2.131 -4.59 1 98.25 83 LEU A N 1
ATOM 642 C CA . LEU A 1 83 ? -23.406 -2.02 -5.434 1 98.25 83 LEU A CA 1
ATOM 643 C C . LEU A 1 83 ? -23.062 -1.34 -6.758 1 98.25 83 LEU A C 1
ATOM 645 O O . LEU A 1 83 ? -22.109 -0.576 -6.84 1 98.25 83 LEU A O 1
ATOM 649 N N . PRO A 1 84 ? -23.859 -1.601 -7.781 1 96.56 84 PRO A N 1
ATOM 650 C CA . PRO A 1 84 ? -23.672 -0.891 -9.047 1 96.56 84 PRO A CA 1
ATOM 651 C C . PRO A 1 84 ? -23.812 0.623 -8.898 1 96.56 84 PRO A C 1
ATOM 653 O O . PRO A 1 84 ? -24.531 1.102 -8.023 1 96.56 84 PRO A O 1
ATOM 656 N N . ASP A 1 85 ? -23.266 1.325 -9.812 1 95.88 85 ASP A N 1
ATOM 657 C CA . ASP A 1 85 ? -23.172 2.781 -9.742 1 95.88 85 ASP A CA 1
ATOM 658 C C . ASP A 1 85 ? -24.562 3.414 -9.781 1 95.88 85 ASP A C 1
ATOM 660 O O . ASP A 1 85 ? -24.812 4.418 -9.109 1 95.88 85 ASP A O 1
ATOM 664 N N . ASP A 1 86 ? -25.5 2.82 -10.477 1 95.88 86 ASP A N 1
ATOM 665 C CA . ASP A 1 86 ? -26.812 3.43 -10.695 1 95.88 86 ASP A CA 1
ATOM 666 C C . ASP A 1 86 ? -27.844 2.889 -9.703 1 95.88 86 ASP A C 1
ATOM 668 O O . ASP A 1 86 ? -29.047 3.086 -9.875 1 95.88 86 ASP A O 1
ATOM 672 N N . SER A 1 87 ? -27.375 2.348 -8.633 1 97.88 87 SER A N 1
ATOM 673 C CA . SER A 1 87 ? -28.266 1.697 -7.688 1 97.88 87 SER A CA 1
ATOM 674 C C . SER A 1 87 ? -29.047 2.723 -6.871 1 97.88 87 SER A C 1
ATOM 676 O O . SER A 1 87 ? -28.5 3.746 -6.457 1 97.88 87 SER A O 1
ATOM 678 N N . VAL A 1 88 ? -30.328 2.498 -6.66 1 98.5 88 VAL A N 1
ATOM 679 C CA . VAL A 1 88 ? -31.156 3.168 -5.664 1 98.5 88 VAL A CA 1
ATOM 680 C C . VAL A 1 88 ? -31.266 2.293 -4.418 1 98.5 88 VAL A C 1
ATOM 682 O O . VAL A 1 88 ? -31.672 1.128 -4.5 1 98.5 88 VAL A O 1
ATOM 685 N N . ILE A 1 89 ? -30.953 2.799 -3.297 1 98.75 89 ILE A N 1
ATOM 686 C CA . ILE A 1 89 ? -30.859 2.049 -2.049 1 98.75 89 ILE A CA 1
ATOM 687 C C . ILE A 1 89 ? -32.031 2.418 -1.145 1 98.75 89 ILE A C 1
ATOM 689 O O . ILE A 1 89 ? -32.281 3.598 -0.871 1 98.75 89 ILE A O 1
ATOM 693 N N . SER A 1 90 ? -32.75 1.468 -0.748 1 98.69 90 SER A N 1
ATOM 694 C CA . SER A 1 90 ? -33.812 1.635 0.25 1 98.69 90 SER A CA 1
ATOM 695 C C . SER A 1 90 ? -33.312 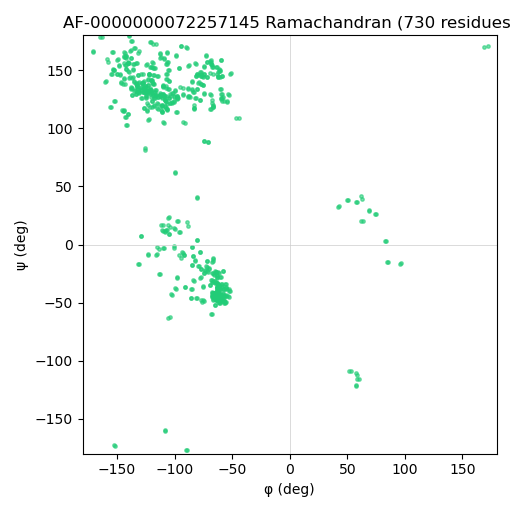1.231 1.638 1 98.69 90 SER A C 1
ATOM 697 O O . SER A 1 90 ? -32.812 0.131 1.822 1 98.69 90 SER A O 1
ATOM 699 N N . VAL A 1 91 ? -33.469 2.104 2.611 1 98.62 91 VAL A N 1
ATOM 700 C CA . VAL A 1 91 ? -33.031 1.857 3.984 1 98.62 91 VAL A CA 1
ATOM 701 C C . VAL A 1 91 ? -34.219 1.956 4.922 1 98.62 91 VAL A C 1
ATOM 703 O O . VAL A 1 91 ? -34.875 3.008 5.02 1 98.62 91 VAL A O 1
ATOM 706 N N . GLN A 1 92 ? -34.5 0.866 5.578 1 98.38 92 GLN A N 1
ATOM 707 C CA . GLN A 1 92 ? -35.656 0.81 6.465 1 98.38 92 GLN A CA 1
ATOM 708 C C . GLN A 1 92 ? -35.25 0.408 7.879 1 98.38 92 GLN A C 1
ATOM 710 O O . GLN A 1 92 ? -34.688 -0.668 8.086 1 98.38 92 GLN A O 1
ATOM 715 N N . PHE A 1 93 ? -35.562 1.287 8.812 1 97.5 93 PHE A N 1
ATOM 716 C CA . PHE A 1 93 ? -35.25 1 10.211 1 97.5 93 PHE A CA 1
ATOM 717 C C . PHE A 1 93 ? -36.469 0.384 10.906 1 97.5 93 PHE A C 1
ATOM 719 O O . PHE A 1 93 ? -37.594 0.809 10.688 1 97.5 93 PHE A O 1
ATOM 726 N N . ASP A 1 94 ? -36.188 -0.668 11.664 1 94.94 94 ASP A N 1
ATOM 727 C CA . ASP A 1 94 ? -37.188 -1.343 12.484 1 94.94 94 ASP A CA 1
ATOM 728 C C . ASP A 1 94 ? -36.594 -1.788 13.82 1 94.94 94 ASP A C 1
ATOM 730 O O . ASP A 1 94 ? -35.906 -2.818 13.898 1 94.94 94 ASP A O 1
ATOM 734 N N . GLU A 1 95 ? -36.906 -1.019 14.898 1 90.94 95 GLU A N 1
ATOM 735 C CA . GLU A 1 95 ? -36.406 -1.3 16.234 1 90.94 95 GLU A CA 1
ATOM 736 C C . GLU A 1 95 ? -34.875 -1.306 16.25 1 90.94 95 GLU A C 1
ATOM 738 O O . GLU A 1 95 ? -34.25 -0.273 16.016 1 90.94 95 GLU A O 1
ATOM 743 N N . ASP A 1 96 ? -34.344 -2.492 16.469 1 94.31 96 ASP A N 1
ATOM 744 C CA . ASP A 1 96 ? -32.906 -2.572 16.609 1 94.31 96 ASP A CA 1
ATOM 745 C C . ASP A 1 96 ? -32.25 -3.16 15.352 1 94.31 96 ASP A C 1
ATOM 747 O O . ASP A 1 96 ? -31.141 -3.67 15.398 1 94.31 96 ASP A O 1
ATOM 751 N N . ARG A 1 97 ? -33 -3.023 14.211 1 97.38 97 ARG A N 1
ATOM 752 C CA . ARG A 1 97 ? -32.5 -3.557 12.953 1 97.38 97 ARG A CA 1
ATOM 753 C C . ARG A 1 97 ? -32.656 -2.541 11.82 1 97.38 97 ARG A C 1
ATOM 755 O O . ARG A 1 97 ? -33.469 -1.626 11.922 1 97.38 97 ARG A O 1
ATOM 762 N N . VAL A 1 98 ? -31.891 -2.695 10.867 1 98.5 98 VAL A N 1
ATOM 763 C CA . VAL A 1 98 ? -32.031 -1.915 9.641 1 98.5 98 VAL A CA 1
ATOM 764 C C . VAL A 1 98 ? -32 -2.846 8.43 1 98.5 98 VAL A C 1
ATOM 766 O O . VAL A 1 98 ? -31.188 -3.771 8.367 1 98.5 98 VAL A O 1
ATOM 769 N N . PHE A 1 99 ? -32.906 -2.672 7.535 1 98.69 99 PHE A N 1
ATOM 770 C CA . PHE A 1 99 ? -33 -3.43 6.293 1 98.69 99 PHE A CA 1
ATOM 771 C C . PHE A 1 99 ? -32.594 -2.576 5.102 1 98.69 99 PHE A C 1
ATOM 773 O O . PHE A 1 99 ? -33.125 -1.487 4.891 1 98.69 99 PHE A O 1
ATOM 780 N N . ILE A 1 100 ? -31.641 -3.008 4.395 1 98.81 100 ILE A N 1
ATOM 781 C CA . ILE A 1 100 ? -31.109 -2.309 3.225 1 98.81 100 ILE A CA 1
ATOM 782 C C . ILE A 1 100 ? -31.422 -3.113 1.963 1 98.81 100 ILE A C 1
ATOM 784 O O . ILE A 1 100 ? -31.125 -4.309 1.895 1 98.81 100 ILE A O 1
ATOM 788 N N . ARG A 1 101 ? -32 -2.467 1.001 1 98.62 101 ARG A N 1
ATOM 789 C CA . ARG A 1 101 ? -32.344 -3.152 -0.235 1 98.62 101 ARG A CA 1
ATOM 790 C C . ARG A 1 101 ? -31.906 -2.361 -1.455 1 98.62 101 ARG A C 1
ATOM 792 O O . ARG A 1 101 ? -32 -1.134 -1.482 1 98.62 101 ARG A O 1
ATOM 799 N N . ALA A 1 102 ? -31.375 -2.99 -2.371 1 98.06 102 ALA A N 1
ATOM 800 C CA . ALA A 1 102 ? -31.047 -2.479 -3.701 1 98.06 102 ALA A CA 1
ATOM 801 C C . ALA A 1 102 ? -31.281 -3.545 -4.77 1 98.06 102 ALA A C 1
ATOM 803 O O . ALA A 1 102 ? -30.5 -4.488 -4.895 1 98.06 102 ALA A O 1
ATOM 804 N N . ASP A 1 103 ? -32.344 -3.33 -5.613 1 95.88 103 ASP A N 1
ATOM 805 C CA . ASP A 1 103 ? -32.75 -4.324 -6.602 1 95.88 103 ASP A CA 1
ATOM 806 C C . ASP A 1 103 ? -32.969 -5.691 -5.949 1 95.88 103 ASP A C 1
ATOM 808 O O . ASP A 1 103 ? -33.875 -5.855 -5.129 1 95.88 103 ASP A O 1
ATOM 812 N N . ARG A 1 104 ? -32.031 -6.668 -6.223 1 96.31 104 ARG A N 1
ATOM 813 C CA . ARG A 1 104 ? -32.25 -8.016 -5.707 1 96.31 104 ARG A CA 1
ATOM 814 C C . ARG A 1 104 ? -31.297 -8.32 -4.551 1 96.31 104 ARG A C 1
ATOM 816 O O . ARG A 1 104 ? -31.188 -9.469 -4.117 1 96.31 104 ARG A O 1
ATOM 823 N N . SER A 1 105 ? -30.672 -7.352 -4.051 1 98.12 105 SER A N 1
ATOM 824 C CA . SER A 1 105 ? -29.797 -7.473 -2.879 1 98.12 105 SER A CA 1
ATOM 825 C C . SER A 1 105 ? -30.516 -7.02 -1.612 1 98.12 105 SER A C 1
ATOM 827 O O . SER A 1 105 ? -31.141 -5.957 -1.593 1 98.12 105 SER A O 1
ATOM 829 N N . LYS A 1 106 ? -30.406 -7.809 -0.604 1 98.75 106 LYS A N 1
ATOM 830 C CA . LYS A 1 106 ? -31.016 -7.484 0.683 1 98.75 106 LYS A CA 1
ATOM 831 C C . LYS A 1 106 ? -30.031 -7.68 1.824 1 98.75 106 LYS A C 1
ATOM 833 O O . LYS A 1 106 ? -29.297 -8.672 1.854 1 98.75 106 LYS A O 1
ATOM 838 N N . PHE A 1 107 ? -30.047 -6.785 2.732 1 98.88 107 PHE A N 1
ATOM 839 C CA . PHE A 1 107 ? -29.203 -6.859 3.92 1 98.88 107 PHE A CA 1
ATOM 840 C C . PHE A 1 107 ? -30 -6.516 5.172 1 98.88 107 PHE A C 1
ATOM 842 O O . PHE A 1 107 ? -30.875 -5.645 5.145 1 98.88 107 PHE A O 1
ATOM 849 N N . ASN A 1 108 ? -29.734 -7.207 6.148 1 98.5 108 ASN A N 1
ATOM 850 C CA . ASN A 1 108 ? -30.266 -6.973 7.484 1 98.5 108 ASN A CA 1
ATOM 851 C C . ASN A 1 108 ? -29.156 -6.816 8.516 1 98.5 108 ASN A C 1
ATOM 853 O O . ASN A 1 108 ? -28.406 -7.762 8.773 1 98.5 108 ASN A O 1
ATOM 857 N N . LEU A 1 109 ? -29.016 -5.641 9.133 1 98.44 109 LEU A N 1
ATOM 858 C CA . LEU A 1 109 ? -27.953 -5.348 10.086 1 98.44 109 LEU A CA 1
ATOM 859 C C . LEU A 1 109 ? -28.531 -4.992 11.453 1 98.44 109 LEU A C 1
ATOM 861 O O . LEU A 1 109 ? -29.688 -4.582 11.555 1 98.44 109 LEU A O 1
ATOM 865 N N . ALA A 1 110 ? -27.703 -5.18 12.43 1 97.5 110 ALA A N 1
ATOM 866 C CA . ALA A 1 110 ? -28.062 -4.719 13.766 1 97.5 110 ALA A CA 1
ATOM 867 C C . ALA A 1 110 ? -27.703 -3.248 13.953 1 97.5 110 ALA A C 1
ATOM 869 O O . ALA A 1 110 ? -26.672 -2.785 13.453 1 97.5 110 ALA A O 1
ATOM 870 N N . THR A 1 111 ? -28.562 -2.506 14.625 1 96.81 111 THR A N 1
ATOM 871 C CA . THR A 1 111 ? -28.281 -1.107 14.93 1 96.81 111 THR A CA 1
ATOM 872 C C . THR A 1 111 ? -28.234 -0.883 16.438 1 96.81 111 THR A C 1
ATOM 874 O O . THR A 1 111 ? -28.438 -1.815 17.219 1 96.81 111 THR A O 1
ATOM 877 N N . LEU A 1 112 ? -27.859 0.251 16.906 1 96.5 112 LEU A N 1
ATOM 878 C CA . LEU A 1 112 ? -27.875 0.694 18.297 1 96.5 112 LEU A CA 1
ATOM 879 C C . LEU A 1 112 ? -28.672 1.982 18.453 1 96.5 112 LEU A C 1
ATOM 881 O O . LEU A 1 112 ? -28.844 2.732 17.5 1 96.5 112 LEU A O 1
ATOM 885 N N . PRO A 1 113 ? -29.188 2.227 19.609 1 96.12 113 PRO A N 1
ATOM 886 C CA . PRO A 1 113 ? -30 3.424 19.797 1 96.12 113 PRO A CA 1
ATOM 887 C C . PRO A 1 113 ? -29.234 4.715 19.516 1 96.12 113 PRO A C 1
ATOM 889 O O . PRO A 1 113 ? -28.125 4.891 20 1 96.12 113 PRO A O 1
ATOM 892 N N . ALA A 1 114 ? -29.891 5.57 18.766 1 95.69 114 ALA A N 1
ATOM 893 C CA . ALA A 1 114 ? -29.297 6.863 18.453 1 95.69 114 ALA A CA 1
ATOM 894 C C . ALA A 1 114 ? -29.078 7.695 19.703 1 95.69 114 ALA A C 1
ATOM 896 O O . ALA A 1 114 ? -28.203 8.562 19.734 1 95.69 114 ALA A O 1
ATOM 897 N N . SER A 1 115 ? -29.844 7.457 20.688 1 94.56 115 SER A N 1
ATOM 898 C CA . SER A 1 115 ? -29.75 8.195 21.938 1 94.56 115 SER A CA 1
ATOM 899 C C . SER A 1 115 ? -28.422 7.957 22.625 1 94.56 115 SER A C 1
ATOM 901 O O . SER A 1 115 ? -27.984 8.758 23.469 1 94.56 115 SER A O 1
ATOM 903 N N . ASP A 1 116 ? -27.797 6.852 22.312 1 93.81 116 ASP A N 1
ATOM 904 C CA . ASP A 1 116 ? -26.516 6.5 22.922 1 93.81 116 ASP A CA 1
ATOM 905 C C . ASP A 1 116 ? -25.359 7.168 22.203 1 93.81 116 ASP A C 1
ATOM 907 O O . ASP A 1 116 ? -24.203 7.094 22.641 1 93.81 116 ASP A O 1
ATOM 911 N N . TYR A 1 117 ? -25.672 7.746 21.078 1 94.94 117 TYR A N 1
ATOM 912 C CA . TYR A 1 117 ? -24.594 8.336 20.281 1 94.94 117 TYR A CA 1
ATOM 913 C C . TYR A 1 117 ? -24.109 9.633 20.922 1 94.94 117 TYR A C 1
ATOM 915 O O . TYR A 1 117 ? -24.906 10.516 21.234 1 94.94 117 TYR A O 1
ATOM 923 N N . PRO A 1 118 ? -22.844 9.711 21.062 1 91.38 118 PRO A N 1
ATOM 924 C CA . PRO A 1 118 ? -22.297 10.898 21.734 1 91.38 118 PRO A CA 1
ATOM 925 C C . PRO A 1 118 ? -22.312 12.133 20.828 1 91.38 118 PRO A C 1
ATOM 927 O O . PRO A 1 118 ? -22.391 12.008 19.609 1 91.38 118 PRO A O 1
ATOM 930 N N . SER A 1 119 ? -22.531 13.203 21.344 1 78.69 119 SER A N 1
ATOM 931 C CA . SER A 1 119 ? -22.406 14.453 20.609 1 78.69 119 SER A CA 1
ATOM 932 C C . SER A 1 119 ? -21.359 15.367 21.25 1 78.69 119 SER A C 1
ATOM 934 O O . SER A 1 119 ? -21.219 15.391 22.469 1 78.69 119 SER A O 1
ATOM 936 N N . LEU A 1 120 ? -20.5 15.797 20.281 1 73.69 120 LEU A N 1
ATOM 937 C CA . LEU A 1 120 ? -19.562 16.781 20.781 1 73.69 120 LEU A CA 1
ATOM 938 C C . LEU A 1 120 ? -20.266 18.078 21.156 1 73.69 120 LEU A C 1
ATOM 940 O O . LEU A 1 120 ? -21.219 18.484 20.484 1 73.69 120 LEU A O 1
ATOM 944 N N . MET A 1 121 ? -20.141 18.5 22.406 1 67.5 121 MET A N 1
ATOM 945 C CA . MET A 1 121 ? -20.844 19.531 23.172 1 67.5 121 MET A CA 1
ATOM 946 C C . MET A 1 121 ? -20.859 20.844 22.406 1 67.5 121 MET A C 1
ATOM 948 O O . MET A 1 121 ? -20.062 21.062 21.5 1 67.5 121 MET A O 1
ATOM 952 N N . ASP A 1 122 ? -21.938 21.484 22.672 1 79.31 122 ASP A N 1
ATOM 953 C CA . ASP A 1 122 ? -22.094 22.875 22.266 1 79.31 122 ASP A CA 1
ATOM 954 C C . ASP A 1 122 ? -21.016 23.75 22.891 1 79.31 122 ASP A C 1
ATOM 956 O O . ASP A 1 122 ? -20.734 23.641 24.094 1 79.31 122 ASP A O 1
ATOM 960 N N . TRP A 1 123 ? -20.297 24.453 22.203 1 87.94 123 TRP A N 1
ATOM 961 C CA . TRP A 1 123 ? -19.234 25.359 22.625 1 87.94 123 TRP A CA 1
ATOM 962 C C . TRP A 1 123 ? -19.297 26.672 21.828 1 87.94 123 TRP A C 1
ATOM 964 O O . TRP A 1 123 ? -20.031 26.766 20.844 1 87.94 123 TRP A O 1
ATOM 974 N N . LYS A 1 124 ? -18.688 27.641 22.359 1 92.5 124 LYS A N 1
ATOM 975 C CA . LYS A 1 124 ? -18.641 28.938 21.703 1 92.5 124 LYS A CA 1
ATOM 976 C C . LYS A 1 124 ? -17.234 29.25 21.188 1 92.5 124 LYS A C 1
ATOM 978 O O . LYS A 1 124 ? -16.25 29.047 21.906 1 92.5 124 LYS A O 1
ATOM 983 N N . PRO A 1 125 ? -17.203 29.75 19.969 1 95.31 125 PRO A N 1
ATOM 984 C CA . PRO A 1 125 ? -15.883 30.109 19.438 1 95.31 125 PRO A CA 1
ATOM 985 C C . PRO A 1 125 ? -15.344 31.422 20 1 95.31 125 PRO A C 1
ATOM 987 O O . PRO A 1 125 ? -16.109 32.344 20.297 1 95.31 125 PRO A O 1
ATOM 990 N N . GLU A 1 126 ? -14.125 31.5 20.188 1 96.25 126 GLU A N 1
ATOM 991 C CA . GLU A 1 126 ? -13.414 32.75 20.516 1 96.25 126 GLU A CA 1
ATOM 992 C C . GLU A 1 126 ? -13.047 33.531 19.25 1 96.25 126 GLU A C 1
ATOM 994 O O . GLU A 1 126 ? -13.07 34.75 19.25 1 96.25 126 GLU A O 1
ATOM 999 N N . VAL A 1 127 ? -12.664 32.844 18.219 1 97.25 127 VAL A N 1
ATOM 1000 C CA . VAL A 1 127 ? -12.352 33.406 16.906 1 97.25 127 VAL A CA 1
ATOM 1001 C C . VAL A 1 127 ? -13.18 32.719 15.836 1 97.25 127 VAL A C 1
ATOM 1003 O O . VAL A 1 127 ? -13.352 31.484 15.859 1 97.25 127 VAL A O 1
ATOM 1006 N N . ASP A 1 128 ? -13.734 33.438 14.906 1 97.38 128 ASP A N 1
ATOM 1007 C CA . ASP A 1 128 ? -14.609 33 13.836 1 97.38 128 ASP A CA 1
ATOM 1008 C C . ASP A 1 128 ? -14.312 33.719 12.531 1 97.38 128 ASP A C 1
ATOM 1010 O O . ASP A 1 128 ? -14.516 34.938 12.43 1 97.38 128 ASP A O 1
ATOM 1014 N N . PHE A 1 129 ? -13.82 33.062 11.547 1 97.81 129 PHE A N 1
ATOM 1015 C CA . PHE A 1 129 ? -13.422 33.719 10.305 1 97.81 129 PHE A CA 1
ATOM 1016 C C . PHE A 1 129 ? -13.484 32.75 9.133 1 97.81 129 PHE A C 1
ATOM 1018 O O . PHE A 1 129 ? -13.68 31.562 9.328 1 97.81 129 PHE A O 1
ATOM 1025 N N . THR A 1 130 ? -13.438 33.25 7.918 1 97.88 130 THR A N 1
ATOM 1026 C CA . THR A 1 130 ? -13.5 32.469 6.691 1 97.88 130 THR A CA 1
ATOM 1027 C C . THR A 1 130 ? -12.281 32.719 5.816 1 97.88 130 THR A C 1
ATOM 1029 O O . THR A 1 130 ? -11.836 33.875 5.68 1 97.88 130 THR A O 1
ATOM 1032 N N . ILE A 1 131 ? -11.805 31.703 5.312 1 97.75 131 ILE A N 1
ATOM 1033 C CA . ILE A 1 131 ? -10.688 31.797 4.379 1 97.75 131 ILE A CA 1
ATOM 1034 C C . ILE A 1 131 ? -10.914 30.859 3.199 1 97.75 131 ILE A C 1
ATOM 1036 O O . ILE A 1 131 ? -11.922 30.141 3.148 1 97.75 131 ILE A O 1
ATOM 1040 N N . GLU A 1 132 ? -9.984 30.953 2.221 1 97.44 132 GLU A N 1
ATOM 1041 C CA . GLU A 1 132 ? -10.008 29.969 1.136 1 97.44 132 GLU A CA 1
ATOM 1042 C C . GLU A 1 132 ? -9.484 28.625 1.602 1 97.44 132 GLU A C 1
ATOM 1044 O O . GLU A 1 132 ? -8.562 28.547 2.418 1 97.44 132 GLU A O 1
ATOM 1049 N N . GLN A 1 133 ? -10.047 27.5 1.041 1 97.94 133 GLN A N 1
ATOM 1050 C CA . GLN A 1 133 ? -9.57 26.156 1.376 1 97.94 133 GLN A CA 1
ATOM 1051 C C . GLN A 1 133 ? -8.086 26.016 1.066 1 97.94 133 GLN A C 1
ATOM 1053 O O . GLN A 1 133 ? -7.352 25.375 1.825 1 97.94 133 GLN A O 1
ATOM 1058 N N . ALA A 1 134 ? -7.648 26.625 -0.04 1 97.81 134 ALA A N 1
ATOM 1059 C CA . ALA A 1 134 ? -6.246 26.547 -0.445 1 97.81 134 ALA A CA 1
ATOM 1060 C C . ALA A 1 134 ? -5.328 27.109 0.629 1 97.81 134 ALA A C 1
ATOM 1062 O O . ALA A 1 134 ? -4.215 26.625 0.829 1 97.81 134 ALA A O 1
ATOM 1063 N N . THR A 1 135 ? -5.754 28.156 1.317 1 97.88 135 THR A N 1
ATOM 1064 C CA . THR A 1 135 ? -4.965 28.781 2.375 1 97.88 135 THR A CA 1
ATOM 1065 C C . THR A 1 135 ? -4.805 27.828 3.561 1 97.88 135 THR A C 1
ATOM 1067 O O . THR A 1 135 ? -3.697 27.641 4.066 1 97.88 135 THR A O 1
ATOM 1070 N N . LEU A 1 136 ? -5.922 27.25 3.945 1 98.25 136 LEU A N 1
ATOM 1071 C CA . LEU A 1 136 ? -5.863 26.297 5.047 1 98.25 136 LEU A CA 1
ATOM 1072 C C . LEU A 1 136 ? -5.008 25.078 4.68 1 98.25 136 LEU A C 1
ATOM 1074 O O . LEU A 1 136 ? -4.199 24.625 5.488 1 98.25 136 LEU A O 1
ATOM 1078 N N . ALA A 1 137 ? -5.199 24.578 3.477 1 98.06 137 ALA A N 1
ATOM 1079 C CA . ALA A 1 137 ? -4.402 23.453 2.996 1 98.06 137 ALA A CA 1
ATOM 1080 C C . ALA A 1 137 ? -2.912 23.766 3.064 1 98.06 137 ALA A C 1
ATOM 1082 O O . ALA A 1 137 ? -2.119 22.953 3.535 1 98.06 137 ALA A O 1
ATOM 1083 N N . ARG A 1 138 ? -2.57 24.953 2.637 1 97.62 138 ARG A N 1
ATOM 1084 C CA . ARG A 1 138 ? -1.172 25.375 2.635 1 97.62 138 ARG A CA 1
ATOM 1085 C C . ARG A 1 138 ? -0.605 25.406 4.051 1 97.62 138 ARG A C 1
ATOM 1087 O O . ARG A 1 138 ? 0.504 24.922 4.289 1 97.62 138 ARG A O 1
ATOM 1094 N N . LEU A 1 139 ? -1.351 25.922 4.938 1 98.56 139 LEU A N 1
ATOM 1095 C CA . LEU A 1 139 ? -0.915 26.016 6.324 1 98.56 139 LEU A CA 1
ATOM 1096 C C . LEU A 1 139 ? -0.639 24.625 6.898 1 98.56 139 LEU A C 1
ATOM 1098 O O . LEU A 1 139 ? 0.399 24.406 7.527 1 98.56 139 LEU A O 1
ATOM 1102 N N . ILE A 1 140 ? -1.496 23.688 6.637 1 98.69 140 ILE A N 1
ATOM 1103 C CA . ILE A 1 140 ? -1.404 22.359 7.215 1 98.69 140 ILE A CA 1
ATOM 1104 C C . ILE A 1 140 ? -0.278 21.578 6.539 1 98.69 140 ILE A C 1
ATOM 1106 O O . ILE A 1 140 ? 0.583 21.016 7.215 1 98.69 140 ILE A O 1
ATOM 1110 N N . GLU A 1 141 ? -0.231 21.578 5.266 1 98.06 141 GLU A N 1
ATOM 1111 C CA . GLU A 1 141 ? 0.741 20.797 4.5 1 98.06 141 GLU A CA 1
ATOM 1112 C C . GLU A 1 141 ? 2.162 21.297 4.75 1 98.06 141 GLU A C 1
ATOM 1114 O O . GLU A 1 141 ? 3.111 20.5 4.738 1 98.06 141 GLU A O 1
ATOM 1119 N N . ALA A 1 142 ? 2.289 22.547 5 1 98.31 142 ALA A N 1
ATOM 1120 C CA . ALA A 1 142 ? 3.609 23.141 5.195 1 98.31 142 ALA A CA 1
ATOM 1121 C C . ALA A 1 142 ? 4.215 22.703 6.527 1 98.31 142 ALA A C 1
ATOM 1123 O O . ALA A 1 142 ? 5.438 22.734 6.703 1 98.31 142 ALA A O 1
ATOM 1124 N N . THR A 1 143 ? 3.354 22.219 7.469 1 98.69 143 THR A N 1
ATOM 1125 C CA . THR A 1 143 ? 3.934 22.125 8.805 1 98.69 143 THR A CA 1
ATOM 1126 C C . THR A 1 143 ? 3.66 20.75 9.414 1 98.69 143 THR A C 1
ATOM 1128 O O . THR A 1 143 ? 4.34 20.344 10.359 1 98.69 143 THR A O 1
ATOM 1131 N N . GLN A 1 144 ? 2.719 19.969 8.891 1 98.44 144 GLN A N 1
ATOM 1132 C CA . GLN A 1 144 ? 2.166 18.812 9.578 1 98.44 144 GLN A CA 1
ATOM 1133 C C . GLN A 1 144 ? 3.24 17.75 9.828 1 98.44 144 GLN A C 1
ATOM 1135 O O . GLN A 1 144 ? 3.213 17.062 10.844 1 98.44 144 GLN A O 1
ATOM 1140 N N . PHE A 1 145 ? 4.191 17.609 8.977 1 98.06 145 PHE A N 1
ATOM 1141 C CA . PHE A 1 145 ? 5.172 16.531 9.055 1 98.06 145 PHE A CA 1
ATOM 1142 C C . PHE A 1 145 ? 6.078 16.703 10.266 1 98.06 145 PHE A C 1
ATOM 1144 O O . PHE A 1 145 ? 6.797 15.789 10.656 1 98.06 145 PHE A O 1
ATOM 1151 N N . SER A 1 146 ? 6.113 17.844 10.898 1 98.5 146 SER A N 1
ATOM 1152 C CA . SER A 1 146 ? 7.031 18.141 11.992 1 98.5 146 SER A CA 1
ATOM 1153 C C . SER A 1 146 ? 6.398 17.828 13.344 1 98.5 146 SER A C 1
ATOM 1155 O O . SER A 1 146 ? 7.047 17.938 14.383 1 98.5 146 SER A O 1
ATOM 1157 N N . MET A 1 147 ? 5.086 17.484 13.305 1 98.62 147 MET A N 1
ATOM 1158 C CA . MET A 1 147 ? 4.457 17.078 14.555 1 98.62 147 MET A CA 1
ATOM 1159 C C . MET A 1 147 ? 5.121 15.82 15.109 1 98.62 147 MET A C 1
ATOM 1161 O O . MET A 1 147 ? 5.488 14.922 14.359 1 98.62 147 MET A O 1
ATOM 1165 N N . ALA A 1 148 ? 5.195 15.781 16.406 1 98.25 148 ALA A N 1
ATOM 1166 C CA . ALA A 1 148 ? 5.629 14.531 17.031 1 98.25 148 ALA A CA 1
ATOM 1167 C C . ALA A 1 148 ? 4.57 13.445 16.859 1 98.25 148 ALA A C 1
ATOM 1169 O O . ALA A 1 148 ? 3.438 13.727 16.453 1 98.25 148 ALA A O 1
ATOM 1170 N N . ASN A 1 149 ? 5.043 12.289 16.969 1 96.06 149 ASN A N 1
ATOM 1171 C CA . ASN A 1 149 ? 4.172 11.125 16.938 1 96.06 149 ASN A CA 1
ATOM 1172 C C . ASN A 1 149 ? 4.309 10.281 18.203 1 96.06 149 ASN A C 1
ATOM 1174 O O . ASN A 1 149 ? 5.332 9.633 18.406 1 96.06 149 ASN A O 1
ATOM 1178 N N . GLN A 1 150 ? 3.334 10.289 19.078 1 95.19 150 GLN A N 1
ATOM 1179 C CA . GLN A 1 150 ? 3.293 9.539 20.328 1 95.19 150 GLN A CA 1
ATOM 1180 C C . GLN A 1 150 ? 4.426 9.961 21.25 1 95.19 150 GLN A C 1
ATOM 1182 O O . GLN A 1 150 ? 5.094 9.117 21.844 1 95.19 150 GLN A O 1
ATOM 1187 N N . ASP A 1 151 ? 4.699 11.188 21.344 1 96.81 151 ASP A N 1
ATOM 1188 C CA . ASP A 1 151 ? 5.68 11.766 22.25 1 96.81 151 ASP A CA 1
ATOM 1189 C C . ASP A 1 151 ? 5.113 11.891 23.656 1 96.81 151 ASP A C 1
ATOM 1191 O O . ASP A 1 151 ? 3.918 12.141 23.844 1 96.81 151 ASP A O 1
ATOM 1195 N N . ALA A 1 152 ? 6.062 11.703 24.719 1 96.5 152 ALA A N 1
ATOM 1196 C CA . ALA A 1 152 ? 5.641 11.844 26.109 1 96.5 152 ALA A CA 1
ATOM 1197 C C . ALA A 1 152 ? 5.148 13.258 26.391 1 96.5 152 ALA A C 1
ATOM 1199 O O . ALA A 1 152 ? 4.27 13.453 27.234 1 96.5 152 ALA A O 1
ATOM 1200 N N . ARG A 1 153 ? 5.766 14.195 25.781 1 95.88 153 ARG A N 1
ATOM 1201 C CA . ARG A 1 153 ? 5.27 15.57 25.828 1 95.88 153 ARG A CA 1
ATOM 1202 C C . ARG A 1 153 ? 4.051 15.734 24.938 1 95.88 153 ARG A C 1
ATOM 1204 O O . ARG A 1 153 ? 4.184 16.094 23.766 1 95.88 153 ARG A O 1
ATOM 1211 N N . TYR A 1 154 ? 2.881 15.531 25.391 1 96 154 TYR A N 1
ATOM 1212 C CA . TYR A 1 154 ? 1.649 15.336 24.641 1 96 154 TYR A CA 1
ATOM 1213 C C . TYR A 1 154 ? 1.354 16.547 23.766 1 96 154 TYR A C 1
ATOM 1215 O O . TYR A 1 154 ? 0.778 16.422 22.672 1 96 154 TYR A O 1
ATOM 1223 N N . PHE A 1 155 ? 1.698 17.781 24.219 1 97.06 155 PHE A N 1
ATOM 1224 C CA . PHE A 1 155 ? 1.414 19 23.484 1 97.06 155 PHE A CA 1
ATOM 1225 C C . PHE A 1 155 ? 2.217 19.062 22.188 1 97.06 155 PHE A C 1
ATOM 1227 O O . PHE A 1 155 ? 1.923 19.875 21.297 1 97.06 155 PHE A O 1
ATOM 1234 N N . LEU A 1 156 ? 3.213 18.172 22.016 1 98.25 156 LEU A N 1
ATOM 1235 C CA . LEU A 1 156 ? 3.992 18.125 20.781 1 98.25 156 LEU A CA 1
ATOM 1236 C C . LEU A 1 156 ? 3.289 17.266 19.734 1 98.25 156 LEU A C 1
ATOM 1238 O O . LEU A 1 156 ? 3.641 17.328 18.547 1 98.25 156 LEU A O 1
ATOM 1242 N N . ASN A 1 157 ? 2.352 16.453 20.203 1 98.25 157 ASN A N 1
ATOM 1243 C CA . ASN A 1 157 ? 1.608 15.586 19.312 1 98.25 157 ASN A CA 1
ATOM 1244 C C . ASN A 1 157 ? 0.48 16.344 18.609 1 98.25 157 ASN A C 1
ATOM 1246 O O . ASN A 1 157 ? -0.636 15.828 18.5 1 98.25 157 ASN A O 1
ATOM 1250 N N . GLY A 1 158 ? 0.747 17.578 18.188 1 98.62 158 GLY A N 1
ATOM 1251 C CA . GLY A 1 158 ? -0.244 18.406 17.516 1 98.62 158 GLY A CA 1
ATOM 1252 C C . GLY A 1 158 ? 0.362 19.609 16.797 1 98.62 158 GLY A C 1
ATOM 1253 O O . GLY A 1 158 ? 1.584 19.75 16.766 1 98.62 158 GLY A O 1
ATOM 1254 N N . MET A 1 159 ? -0.498 20.312 16.188 1 98.75 159 MET A N 1
ATOM 1255 C CA . MET A 1 159 ? -0.168 21.516 15.453 1 98.75 159 MET A CA 1
ATOM 1256 C C . MET A 1 159 ? -0.761 22.75 16.125 1 98.75 159 MET A C 1
ATOM 1258 O O . MET A 1 159 ? -1.949 22.781 16.453 1 98.75 159 MET A O 1
ATOM 1262 N N . LYS A 1 160 ? 0.021 23.75 16.375 1 98.69 160 LYS A N 1
ATOM 1263 C CA . LYS A 1 160 ? -0.478 25 16.922 1 98.69 160 LYS A CA 1
ATOM 1264 C C . LYS A 1 160 ? -1.066 25.891 15.82 1 98.69 160 LYS A C 1
ATOM 1266 O O . LYS A 1 160 ? -0.432 26.109 14.789 1 98.69 160 LYS A O 1
ATOM 1271 N N . PHE A 1 161 ? -2.268 26.312 16 1 98.38 161 PHE A N 1
ATOM 1272 C CA . PHE A 1 161 ? -2.871 27.391 15.219 1 98.38 161 PHE A CA 1
ATOM 1273 C C . PHE A 1 161 ? -2.883 28.688 16.016 1 98.38 161 PHE A C 1
ATOM 1275 O O . PHE A 1 161 ? -3.328 28.719 17.156 1 98.38 161 PHE A O 1
ATOM 1282 N N . GLU A 1 162 ? -2.402 29.688 15.32 1 97.88 162 GLU A N 1
ATOM 1283 C CA . GLU A 1 162 ? -2.33 30.984 15.992 1 97.88 162 GLU A CA 1
ATOM 1284 C C . GLU A 1 162 ? -2.875 32.094 15.102 1 97.88 162 GLU A C 1
ATOM 1286 O O . GLU A 1 162 ? -2.531 32.188 13.922 1 97.88 162 GLU A O 1
ATOM 1291 N N . THR A 1 163 ? -3.777 32.875 15.695 1 97.88 163 THR A N 1
ATOM 1292 C CA . THR A 1 163 ? -4.254 34.094 15.062 1 97.88 163 THR A CA 1
ATOM 1293 C C . THR A 1 163 ? -3.688 35.344 15.766 1 97.88 163 THR A C 1
ATOM 1295 O O . THR A 1 163 ? -3.615 35.375 16.984 1 97.88 163 THR A O 1
ATOM 1298 N N . GLU A 1 164 ? -3.25 36.25 15 1 96.94 164 GLU A N 1
ATOM 1299 C CA . GLU A 1 164 ? -2.715 37.531 15.5 1 96.94 164 GLU A CA 1
ATOM 1300 C C . GLU A 1 164 ? -2.824 38.625 14.445 1 96.94 164 GLU A C 1
ATOM 1302 O O . GLU A 1 164 ? -2.154 38.562 13.414 1 96.94 164 GLU A O 1
ATOM 1307 N N . GLY A 1 165 ? -3.566 39.656 14.766 1 97 165 GLY A N 1
ATOM 1308 C CA . GLY A 1 165 ? -3.805 40.656 13.727 1 97 165 GLY A CA 1
ATOM 1309 C C . GLY A 1 165 ? -4.445 40.062 12.484 1 97 165 GLY A C 1
ATOM 1310 O O . GLY A 1 165 ? -5.508 39.469 12.555 1 97 165 GLY A O 1
ATOM 1311 N N . ASN A 1 166 ? -3.777 40.219 11.375 1 97.56 166 ASN A N 1
ATOM 1312 C CA . ASN A 1 166 ? -4.305 39.656 10.141 1 97.56 166 ASN A CA 1
ATOM 1313 C C . ASN A 1 166 ? -3.539 38.375 9.727 1 97.56 166 ASN A C 1
ATOM 1315 O O . ASN A 1 166 ? -3.617 37.969 8.578 1 97.56 166 ASN A O 1
ATOM 1319 N N . LEU A 1 167 ? -2.809 37.875 10.68 1 97.88 167 LEU A N 1
ATOM 1320 C CA . LEU A 1 167 ? -1.972 36.719 10.359 1 97.88 167 LEU A CA 1
ATOM 1321 C C . LEU A 1 167 ? -2.568 35.438 10.938 1 97.88 167 LEU A C 1
ATOM 1323 O O . LEU A 1 167 ? -3.066 35.438 12.062 1 97.88 167 LEU A O 1
ATOM 1327 N N . LEU A 1 168 ? -2.607 34.438 10.156 1 98.38 168 LEU A N 1
ATOM 1328 C CA . LEU A 1 168 ? -2.865 33.062 10.578 1 98.38 168 LEU A CA 1
ATOM 1329 C C . LEU A 1 168 ? -1.611 32.219 10.445 1 98.38 168 LEU A C 1
ATOM 1331 O O . LEU A 1 168 ? -0.97 32.188 9.391 1 98.38 168 LEU A O 1
ATOM 1335 N N . ARG A 1 169 ? -1.267 31.5 11.555 1 98.31 169 ARG A N 1
ATOM 1336 C CA . ARG A 1 169 ? -0.033 30.719 11.555 1 98.31 169 ARG A CA 1
ATOM 1337 C C . ARG A 1 169 ? -0.297 29.281 11.984 1 98.31 169 ARG A C 1
ATOM 1339 O O . ARG A 1 169 ? -1.112 29.031 12.867 1 98.31 169 ARG A O 1
ATOM 1346 N N . SER A 1 170 ? 0.325 28.375 11.328 1 98.75 170 SER A N 1
ATOM 1347 C CA . SER A 1 170 ? 0.452 27 11.805 1 98.75 170 SER A CA 1
ATOM 1348 C C . SER A 1 170 ? 1.888 26.688 12.219 1 98.75 170 SER A C 1
ATOM 1350 O O . SER A 1 170 ? 2.834 27.094 11.547 1 98.75 170 SER A O 1
ATOM 1352 N N . VAL A 1 171 ? 2.055 26.016 13.367 1 98.69 171 VAL A N 1
ATOM 1353 C CA . VAL A 1 171 ? 3.361 25.672 13.914 1 98.69 171 VAL A CA 1
ATOM 1354 C C . VAL A 1 171 ? 3.361 24.203 14.367 1 98.69 171 VAL A C 1
ATOM 1356 O O . VAL A 1 171 ? 2.418 23.75 15.016 1 98.69 171 VAL A O 1
ATOM 1359 N N . ALA A 1 172 ? 4.363 23.469 14.008 1 98.69 172 ALA A N 1
ATOM 1360 C CA . ALA A 1 172 ? 4.543 22.094 14.477 1 98.69 172 ALA A CA 1
ATOM 1361 C C . ALA A 1 172 ? 6.008 21.812 14.797 1 98.69 172 ALA A C 1
ATOM 1363 O O . ALA A 1 172 ? 6.906 22.328 14.133 1 98.69 172 ALA A O 1
ATOM 1364 N N . THR A 1 173 ? 6.238 21.031 15.82 1 98.44 173 THR A N 1
ATOM 1365 C CA . THR A 1 173 ? 7.59 20.656 16.203 1 98.44 173 THR A CA 1
ATOM 1366 C C . THR A 1 173 ? 7.582 19.328 16.969 1 98.44 173 THR A C 1
ATOM 1368 O O . THR A 1 173 ? 6.594 19 17.625 1 98.44 173 THR A O 1
ATOM 1371 N N . ASP A 1 174 ? 8.594 18.594 16.781 1 97.88 174 ASP A N 1
ATOM 1372 C CA . ASP A 1 174 ? 8.773 17.391 17.578 1 97.88 174 ASP A CA 1
ATOM 1373 C C . ASP A 1 174 ? 9.914 17.562 18.578 1 97.88 174 ASP A C 1
ATOM 1375 O O . ASP A 1 174 ? 10.383 16.578 19.172 1 97.88 174 ASP A O 1
ATOM 1379 N N . GLY A 1 175 ? 10.383 18.719 18.734 1 96.69 175 GLY A N 1
ATOM 1380 C CA . GLY A 1 175 ? 11.461 19.016 19.672 1 96.69 175 GLY A CA 1
ATOM 1381 C C . GLY A 1 175 ? 12.828 19.047 19.016 1 96.69 175 GLY A C 1
ATOM 1382 O O . GLY A 1 175 ? 13.773 19.594 19.562 1 96.69 175 GLY A O 1
ATOM 1383 N N . HIS A 1 176 ? 12.977 18.516 17.828 1 96.56 176 HIS A N 1
ATOM 1384 C CA . HIS A 1 176 ? 14.25 18.484 17.109 1 96.56 176 HIS A CA 1
ATOM 1385 C C . HIS A 1 176 ? 14.188 19.359 15.852 1 96.56 176 HIS A C 1
ATOM 1387 O O . HIS A 1 176 ? 15.219 19.781 15.336 1 96.56 176 HIS A O 1
ATOM 1393 N N . ARG A 1 177 ? 13.07 19.516 15.391 1 97.94 177 ARG A N 1
ATOM 1394 C CA . ARG A 1 177 ? 12.789 20.359 14.234 1 97.94 177 ARG A CA 1
ATOM 1395 C C . ARG A 1 177 ? 11.484 21.141 14.43 1 97.94 177 ARG A C 1
ATOM 1397 O O . ARG A 1 177 ? 10.656 20.766 15.258 1 97.94 177 ARG A O 1
ATOM 1404 N N . LEU A 1 178 ? 11.398 22.25 13.703 1 98.31 178 LEU A N 1
ATOM 1405 C CA . LEU A 1 178 ? 10.266 23.156 13.797 1 98.31 178 LEU A CA 1
ATOM 1406 C C . LEU A 1 178 ? 9.836 23.641 12.414 1 98.31 178 LEU A C 1
ATOM 1408 O O . LEU A 1 178 ? 10.68 23.969 11.57 1 98.31 178 LEU A O 1
ATOM 1412 N N . ALA A 1 179 ? 8.562 23.625 12.148 1 98.69 179 ALA A N 1
ATOM 1413 C CA . ALA A 1 179 ? 7.969 24.188 10.938 1 98.69 179 ALA A CA 1
ATOM 1414 C C . ALA A 1 179 ? 6.961 25.281 11.289 1 98.69 179 ALA A C 1
ATOM 1416 O O . ALA A 1 179 ? 6.121 25.109 12.172 1 98.69 179 ALA A O 1
ATOM 1417 N N . VAL A 1 180 ? 7.047 26.406 10.625 1 98.19 180 VAL A N 1
ATOM 1418 C CA . VAL A 1 180 ? 6.125 27.531 10.797 1 98.19 180 VAL A CA 1
ATOM 1419 C C . VAL A 1 180 ? 5.637 28.016 9.43 1 98.19 180 VAL A C 1
ATOM 1421 O O . VAL A 1 180 ? 6.438 28.203 8.516 1 98.19 180 VAL A O 1
ATOM 1424 N N . CYS A 1 181 ? 4.418 28.156 9.289 1 98.56 181 CYS A N 1
ATOM 1425 C CA . CYS A 1 181 ? 3.824 28.781 8.102 1 98.56 181 CYS A CA 1
ATOM 1426 C C . CYS A 1 181 ? 2.9 29.922 8.492 1 98.56 181 CYS A C 1
ATOM 1428 O O . CYS A 1 181 ? 2.055 29.766 9.375 1 98.56 181 CYS A O 1
ATOM 1430 N N . THR A 1 182 ? 3.066 31.031 7.867 1 98.12 182 THR A N 1
ATOM 1431 C CA . THR A 1 182 ? 2.281 32.219 8.156 1 98.12 182 THR A CA 1
ATOM 1432 C C . THR A 1 182 ? 1.591 32.75 6.898 1 98.12 182 THR A C 1
ATOM 1434 O O . THR A 1 182 ? 2.238 32.938 5.871 1 98.12 182 THR A O 1
ATOM 1437 N N . MET A 1 183 ? 0.337 32.938 7.035 1 97.75 183 MET A N 1
ATOM 1438 C CA . MET A 1 183 ? -0.46 33.469 5.941 1 97.75 183 MET A CA 1
ATOM 1439 C C . MET A 1 183 ? -1.155 34.781 6.367 1 97.75 183 MET A C 1
ATOM 1441 O O . MET A 1 183 ? -1.759 34.812 7.438 1 97.75 183 MET A O 1
ATOM 1445 N N . ALA A 1 184 ? -1.038 35.75 5.488 1 97.31 184 ALA A N 1
ATOM 1446 C CA . ALA A 1 184 ? -1.779 37 5.73 1 97.31 184 ALA A CA 1
ATOM 1447 C C . ALA A 1 184 ? -3.205 36.875 5.195 1 97.31 184 ALA A C 1
ATOM 1449 O O . ALA A 1 184 ? -3.42 36.438 4.07 1 97.31 184 ALA A O 1
ATOM 1450 N N . LEU A 1 185 ? -4.133 37.312 6.031 1 96.94 185 LEU A N 1
ATOM 1451 C CA . LEU A 1 185 ? -5.539 37.312 5.645 1 96.94 185 LEU A CA 1
ATOM 1452 C C . LEU A 1 185 ? -6.039 38.719 5.367 1 96.94 185 LEU A C 1
ATOM 1454 O O . LEU A 1 185 ? -5.328 39.688 5.625 1 96.94 185 LEU A O 1
ATOM 1458 N N . ASN A 1 186 ? -7.184 38.844 4.738 1 94.31 186 ASN A N 1
ATOM 1459 C CA . ASN A 1 186 ? -7.781 40.125 4.434 1 94.31 186 ASN A CA 1
ATOM 1460 C C . ASN A 1 186 ? -8.664 40.625 5.57 1 94.31 186 ASN A C 1
ATOM 1462 O O . ASN A 1 186 ? -9.523 41.5 5.371 1 94.31 186 ASN A O 1
ATOM 1466 N N . GLN A 1 187 ? -8.523 40.062 6.719 1 93.56 187 GLN A N 1
ATOM 1467 C CA . GLN A 1 187 ? -9.312 40.469 7.879 1 93.56 187 GLN A CA 1
ATOM 1468 C C . GLN A 1 187 ? -8.469 40.469 9.148 1 93.56 187 GLN A C 1
ATOM 1470 O O . GLN A 1 187 ? -7.484 39.719 9.234 1 93.56 187 GLN A O 1
ATOM 1475 N N . GLU A 1 188 ? -8.906 41.25 10.109 1 95.94 188 GLU A N 1
ATOM 1476 C CA . GLU A 1 188 ? -8.266 41.25 11.422 1 95.94 188 GLU A CA 1
ATOM 1477 C C . GLU A 1 188 ? -8.859 40.219 12.344 1 95.94 188 GLU A C 1
ATOM 1479 O O . GLU A 1 188 ? -10.078 40.031 12.398 1 95.94 188 GLU A O 1
ATOM 1484 N N . LEU A 1 189 ? -7.992 39.531 12.984 1 95.62 189 LEU A N 1
ATOM 1485 C CA . LEU A 1 189 ? -8.422 38.469 13.891 1 95.62 189 LEU A CA 1
ATOM 1486 C C . LEU A 1 189 ? -7.988 38.75 15.32 1 95.62 189 LEU A C 1
ATOM 1488 O O . LEU A 1 189 ? -6.961 39.406 15.547 1 95.62 189 LEU A O 1
ATOM 1492 N N . LEU A 1 190 ? -8.734 38.25 16.312 1 96.44 190 LEU A N 1
ATOM 1493 C CA . LEU A 1 190 ? -8.32 38.281 17.719 1 96.44 190 LEU A CA 1
ATOM 1494 C C . LEU A 1 190 ? -7.105 37.375 17.938 1 96.44 190 LEU A C 1
ATOM 1496 O O . LEU A 1 190 ? -6.957 36.344 17.281 1 96.44 190 LEU A O 1
ATOM 1500 N N . THR A 1 191 ? -6.316 37.812 18.828 1 97.69 191 THR A N 1
ATOM 1501 C CA . THR A 1 191 ? -5.18 36.969 19.203 1 97.69 191 THR A CA 1
ATOM 1502 C C . THR A 1 191 ? -5.641 35.719 19.938 1 97.69 191 THR A C 1
ATOM 1504 O O . THR A 1 191 ? -6.328 35.812 20.953 1 97.69 191 THR A O 1
ATOM 1507 N N . HIS A 1 192 ? -5.406 34.625 19.391 1 97.38 192 HIS A N 1
ATOM 1508 C CA . HIS A 1 192 ? -5.777 33.344 19.969 1 97.38 192 HIS A CA 1
ATOM 1509 C C . HIS A 1 192 ? -4.848 32.219 19.469 1 97.38 192 HIS A C 1
ATOM 1511 O O . HIS A 1 192 ? -4.215 32.375 18.422 1 97.38 192 HIS A O 1
ATOM 1517 N N . SER A 1 193 ? -4.676 31.219 20.312 1 97.25 193 SER A N 1
ATOM 1518 C CA . SER A 1 193 ? -3.824 30.094 19.922 1 97.25 193 SER A CA 1
ATOM 1519 C C . SER A 1 193 ? -4.324 28.781 20.516 1 97.25 193 SER A C 1
ATOM 1521 O O . SER A 1 193 ? -4.77 28.75 21.672 1 97.25 193 SER A O 1
ATOM 1523 N N . VAL A 1 194 ? -4.277 27.75 19.75 1 98.31 194 VAL A N 1
ATOM 1524 C CA . VAL A 1 194 ? -4.707 26.438 20.188 1 98.31 194 VAL A CA 1
ATOM 1525 C C . VAL A 1 194 ? -3.793 25.359 19.594 1 98.31 194 VAL A C 1
ATOM 1527 O O . VAL A 1 194 ? -3.031 25.641 18.672 1 98.31 194 VAL A O 1
ATOM 1530 N N . ILE A 1 195 ? -3.824 24.172 20.188 1 98.75 195 ILE A N 1
ATOM 1531 C CA . ILE A 1 195 ? -3.104 23.016 19.656 1 98.75 195 ILE A CA 1
ATOM 1532 C C . ILE A 1 195 ? -4.098 21.984 19.141 1 98.75 195 ILE A C 1
ATOM 1534 O O . ILE A 1 195 ? -4.875 21.422 19.922 1 98.75 195 ILE A O 1
ATOM 1538 N N . VAL A 1 196 ? -4.078 21.781 17.875 1 98.62 196 VAL A N 1
ATOM 1539 C CA . VAL A 1 196 ? -4.949 20.797 17.219 1 98.62 196 VAL A CA 1
ATOM 1540 C C . VAL A 1 196 ? -4.266 19.438 17.203 1 98.62 196 VAL A C 1
ATOM 1542 O O . VAL A 1 196 ? -3.141 19.297 16.719 1 98.62 196 VAL A O 1
ATOM 1545 N N . PRO A 1 197 ? -4.93 18.406 17.688 1 98.19 197 PRO A N 1
ATOM 1546 C CA . PRO A 1 197 ? -4.297 17.078 17.766 1 98.19 197 PRO A CA 1
ATOM 1547 C C . PRO A 1 197 ? -3.906 16.531 16.391 1 98.19 197 PRO A C 1
ATOM 1549 O O . PRO A 1 197 ? -4.586 16.812 15.398 1 98.19 197 PRO A O 1
ATOM 1552 N N . ARG A 1 198 ? -2.832 15.719 16.344 1 98.19 198 ARG A N 1
ATOM 1553 C CA . ARG A 1 198 ? -2.283 15.141 15.133 1 98.19 198 ARG A CA 1
ATOM 1554 C C . ARG A 1 198 ? -3.365 14.422 14.328 1 98.19 198 ARG A C 1
ATOM 1556 O O . ARG A 1 198 ? -3.477 14.609 13.117 1 98.19 198 ARG A O 1
ATOM 1563 N N . LYS A 1 199 ? -4.145 13.688 14.969 1 95.62 199 LYS A N 1
ATOM 1564 C CA . LYS A 1 199 ? -5.211 12.961 14.289 1 95.62 199 LYS A CA 1
ATOM 1565 C C . LYS A 1 199 ? -6.145 13.914 13.547 1 95.62 199 LYS A C 1
ATOM 1567 O O . LYS A 1 199 ? -6.512 13.664 12.398 1 95.62 199 LYS A O 1
ATOM 1572 N N . ALA A 1 200 ? -6.543 14.898 14.211 1 97.31 200 ALA A N 1
ATOM 1573 C CA . ALA A 1 200 ? -7.422 15.898 13.609 1 97.31 200 ALA A CA 1
ATOM 1574 C C . ALA A 1 200 ? -6.75 16.562 12.406 1 97.31 200 ALA A C 1
ATOM 1576 O O . ALA A 1 200 ? -7.383 16.75 11.367 1 97.31 200 ALA A O 1
ATOM 1577 N N . VAL A 1 201 ? -5.52 16.891 12.57 1 98.44 201 VAL A N 1
ATOM 1578 C CA . VAL A 1 201 ? -4.766 17.531 11.492 1 98.44 201 VAL A CA 1
ATOM 1579 C C . VAL A 1 201 ? -4.746 16.609 10.273 1 98.44 201 VAL A C 1
ATOM 1581 O O . VAL A 1 201 ? -5.012 17.047 9.156 1 98.44 201 VAL A O 1
ATOM 1584 N N . LEU A 1 202 ? -4.434 15.375 10.5 1 96.81 202 LEU A N 1
ATOM 1585 C CA . LEU A 1 202 ? -4.344 14.422 9.398 1 96.81 202 LEU A CA 1
ATOM 1586 C C . LEU A 1 202 ? -5.695 14.25 8.719 1 96.81 202 LEU A C 1
ATOM 1588 O O . LEU A 1 202 ? -5.762 14.086 7.496 1 96.81 202 LEU A O 1
ATOM 1592 N N . GLU A 1 203 ? -6.762 14.273 9.422 1 96.06 203 GLU A N 1
ATOM 1593 C CA . GLU A 1 203 ? -8.094 14.211 8.828 1 96.06 203 GLU A CA 1
ATOM 1594 C C . GLU A 1 203 ? -8.367 15.445 7.973 1 96.06 203 GLU A C 1
ATOM 1596 O O . GLU A 1 203 ? -8.93 15.336 6.883 1 96.06 203 GLU A O 1
ATOM 1601 N N . LEU A 1 204 ? -8.008 16.578 8.477 1 97.31 204 LEU A N 1
ATOM 1602 C CA . LEU A 1 204 ? -8.227 17.828 7.746 1 97.31 204 LEU A CA 1
ATOM 1603 C C . LEU A 1 204 ? -7.477 17.812 6.418 1 97.31 204 LEU A C 1
ATOM 1605 O O . LEU A 1 204 ? -7.969 18.344 5.418 1 97.31 204 LEU A O 1
ATOM 1609 N N . VAL A 1 205 ? -6.277 17.266 6.426 1 95.94 205 VAL A N 1
ATOM 1610 C CA . VAL A 1 205 ? -5.492 17.141 5.203 1 95.94 205 VAL A CA 1
ATOM 1611 C C . VAL A 1 205 ? -6.316 16.438 4.125 1 95.94 205 VAL A C 1
ATOM 1613 O O . VAL A 1 205 ? -6.281 16.828 2.955 1 95.94 205 VAL A O 1
ATOM 1616 N N . ARG A 1 206 ? -7.074 15.484 4.496 1 94.62 206 ARG A N 1
ATOM 1617 C CA . ARG A 1 206 ? -7.863 14.68 3.57 1 94.62 206 ARG A CA 1
ATOM 1618 C C . ARG A 1 206 ? -9.109 15.43 3.117 1 94.62 206 ARG A C 1
ATOM 1620 O O . ARG A 1 206 ? -9.609 15.203 2.014 1 94.62 206 ARG A O 1
ATOM 1627 N N . LEU A 1 207 ? -9.602 16.297 3.932 1 96.19 207 LEU A N 1
ATOM 1628 C CA . LEU A 1 207 ? -10.891 16.938 3.699 1 96.19 207 LEU A CA 1
ATOM 1629 C C . LEU A 1 207 ? -10.727 18.234 2.908 1 96.19 207 LEU A C 1
ATOM 1631 O O . LEU A 1 207 ? -11.578 18.578 2.076 1 96.19 207 LEU A O 1
ATOM 1635 N N . VAL A 1 208 ? -9.664 18.922 3.193 1 96.94 208 VAL A N 1
ATOM 1636 C CA . VAL A 1 208 ? -9.508 20.281 2.662 1 96.94 208 VAL A CA 1
ATOM 1637 C C . VAL A 1 208 ? -8.938 20.219 1.245 1 96.94 208 VAL A C 1
ATOM 1639 O O . VAL A 1 208 ? -7.961 19.5 0.994 1 96.94 208 VAL A O 1
ATOM 1642 N N . GLY A 1 209 ? -9.516 20.922 0.301 1 95.25 209 GLY A N 1
ATOM 1643 C CA . GLY A 1 209 ? -9.07 20.922 -1.084 1 95.25 209 GLY A CA 1
ATOM 1644 C C . GLY A 1 209 ? -8.117 22.062 -1.398 1 95.25 209 GLY A C 1
ATOM 1645 O O . GLY A 1 209 ? -7.879 22.922 -0.558 1 95.25 209 GLY A O 1
ATOM 1646 N N . HIS A 1 210 ? -7.566 22 -2.543 1 96.06 210 HIS A N 1
ATOM 1647 C CA . HIS A 1 210 ? -6.695 23.047 -3.049 1 96.06 210 HIS A CA 1
ATOM 1648 C C . HIS A 1 210 ? -7.445 23.969 -4.012 1 96.06 210 HIS A C 1
ATOM 1650 O O . HIS A 1 210 ? -7.078 24.062 -5.184 1 96.06 210 HIS A O 1
ATOM 1656 N N . ASN A 1 211 ? -8.445 24.609 -3.498 1 96.88 211 ASN A N 1
ATOM 1657 C CA . ASN A 1 211 ? -9.281 25.453 -4.336 1 96.88 211 ASN A CA 1
ATOM 1658 C C . ASN A 1 211 ? -9.656 26.75 -3.623 1 96.88 211 ASN A C 1
ATOM 1660 O O . ASN A 1 211 ? -9.227 27 -2.494 1 96.88 211 ASN A O 1
ATOM 1664 N N . ASN A 1 212 ? -10.422 27.609 -4.301 1 97 212 ASN A N 1
ATOM 1665 C CA . ASN A 1 212 ? -10.734 28.922 -3.768 1 97 212 ASN A CA 1
ATOM 1666 C C . ASN A 1 212 ? -12.078 28.938 -3.043 1 97 212 ASN A C 1
ATOM 1668 O O . ASN A 1 212 ? -12.586 30 -2.682 1 97 212 ASN A O 1
ATOM 1672 N N . GLU A 1 213 ? -12.594 27.734 -2.828 1 97.06 213 GLU A N 1
ATOM 1673 C CA . GLU A 1 213 ? -13.844 27.688 -2.068 1 97.06 213 GLU A CA 1
ATOM 1674 C C . GLU A 1 213 ? -13.617 28.094 -0.615 1 97.06 213 GLU A C 1
ATOM 1676 O O . GLU A 1 213 ? -12.508 27.969 -0.094 1 97.06 213 GLU A O 1
ATOM 1681 N N . SER A 1 214 ? -14.688 28.562 -0.04 1 97 214 SER A N 1
ATOM 1682 C CA . SER A 1 214 ? -14.594 29.109 1.31 1 97 214 SER A CA 1
ATOM 1683 C C . SER A 1 214 ? -14.617 28 2.357 1 97 214 SER A C 1
ATOM 1685 O O . SER A 1 214 ? -15.281 26.984 2.172 1 97 214 SER A O 1
ATOM 1687 N N . VAL A 1 215 ? -13.891 28.203 3.393 1 98 215 VAL A N 1
ATOM 1688 C CA . VAL A 1 215 ? -13.93 27.375 4.594 1 98 215 VAL A CA 1
ATOM 1689 C C . VAL A 1 215 ? -14.023 28.266 5.832 1 98 215 VAL A C 1
ATOM 1691 O O . VAL A 1 215 ? -13.305 29.266 5.949 1 98 215 VAL A O 1
ATOM 1694 N N . ARG A 1 216 ? -14.93 27.969 6.707 1 98.31 216 ARG A N 1
ATOM 1695 C CA . ARG A 1 216 ? -15.117 28.719 7.953 1 98.31 216 ARG A CA 1
ATOM 1696 C C . ARG A 1 216 ? -14.422 28.016 9.117 1 98.31 216 ARG A C 1
ATOM 1698 O O . ARG A 1 216 ? -14.602 26.812 9.32 1 98.31 216 ARG A O 1
ATOM 1705 N N . LEU A 1 217 ? -13.625 28.75 9.82 1 98.31 217 LEU A N 1
ATOM 1706 C CA . LEU A 1 217 ? -12.953 28.25 11.016 1 98.31 217 LEU A CA 1
ATOM 1707 C C . LEU A 1 217 ? -13.5 28.922 12.266 1 98.31 217 LEU A C 1
ATOM 1709 O O . LEU A 1 217 ? -13.508 30.156 12.367 1 98.31 217 LEU A O 1
ATOM 1713 N N . GLU A 1 218 ? -14.023 28.125 13.148 1 97.81 218 GLU A N 1
ATOM 1714 C CA . GLU A 1 218 ? -14.414 28.547 14.492 1 97.81 218 GLU A CA 1
ATOM 1715 C C . GLU A 1 218 ? -13.516 27.938 15.555 1 97.81 218 GLU A C 1
ATOM 1717 O O . GLU A 1 218 ? -13.508 26.719 15.742 1 97.81 218 GLU A O 1
ATOM 1722 N N . ILE A 1 219 ? -12.781 28.75 16.25 1 97.94 219 ILE A N 1
ATOM 1723 C CA . ILE A 1 219 ? -11.805 28.266 17.219 1 97.94 219 ILE A CA 1
ATOM 1724 C C . ILE A 1 219 ? -12.211 28.703 18.625 1 97.94 219 ILE A C 1
ATOM 1726 O O . ILE A 1 219 ? -12.414 29.891 18.875 1 97.94 219 ILE A O 1
ATOM 1730 N N . GLY A 1 220 ? -12.383 27.719 19.453 1 96.06 220 GLY A N 1
ATOM 1731 C CA . GLY A 1 220 ? -12.648 27.969 20.859 1 96.06 220 GLY A CA 1
ATOM 1732 C C . GLY A 1 220 ? -11.477 27.609 21.75 1 96.06 220 GLY A C 1
ATOM 1733 O O . GLY A 1 220 ? -10.328 27.578 21.297 1 96.06 220 GLY A O 1
ATOM 1734 N N . THR A 1 221 ? -11.773 27.406 23.078 1 94.31 221 THR A N 1
ATOM 1735 C CA . THR A 1 221 ? -10.734 27.047 24.031 1 94.31 221 THR A CA 1
ATOM 1736 C C . THR A 1 221 ? -10.461 25.547 24.016 1 94.31 221 THR A C 1
ATOM 1738 O O . THR A 1 221 ? -9.328 25.109 24.219 1 94.31 221 THR A O 1
ATOM 1741 N N . SER A 1 222 ? -11.531 24.891 23.719 1 95.06 222 SER A N 1
ATOM 1742 C CA . SER A 1 222 ? -11.383 23.438 23.875 1 95.06 222 SER A CA 1
ATOM 1743 C C . SER A 1 222 ? -11.711 22.719 22.562 1 95.06 222 SER A C 1
ATOM 1745 O O . SER A 1 222 ? -11.484 21.516 22.453 1 95.06 222 SER A O 1
ATOM 1747 N N . ASN A 1 223 ? -12.234 23.453 21.594 1 96.5 223 ASN A N 1
ATOM 1748 C CA . ASN A 1 223 ? -12.648 22.828 20.344 1 96.5 223 ASN A CA 1
ATOM 1749 C C . ASN A 1 223 ? -12.344 23.719 19.141 1 96.5 223 ASN A C 1
ATOM 1751 O O . ASN A 1 223 ? -12.219 24.938 19.281 1 96.5 223 ASN A O 1
ATOM 1755 N N . LEU A 1 224 ? -12.195 23.109 18.062 1 97.19 224 LEU A N 1
ATOM 1756 C CA . LEU A 1 224 ? -12.094 23.75 16.766 1 97.19 224 LEU A CA 1
ATOM 1757 C C . LEU A 1 224 ? -13.117 23.156 15.789 1 97.19 224 LEU A C 1
ATOM 1759 O O . LEU A 1 224 ? -13.32 21.938 15.758 1 97.19 224 LEU A O 1
ATOM 1763 N N . ARG A 1 225 ? -13.789 24 15.07 1 97.5 225 ARG A N 1
ATOM 1764 C CA . ARG A 1 225 ? -14.758 23.562 14.062 1 97.5 225 ARG A CA 1
ATOM 1765 C C . ARG A 1 225 ? -14.422 24.141 12.695 1 97.5 225 ARG A C 1
ATOM 1767 O O . ARG A 1 225 ? -14.117 25.328 12.578 1 97.5 225 ARG A O 1
ATOM 1774 N N . VAL A 1 226 ? -14.422 23.344 11.727 1 97.94 226 VAL A N 1
ATOM 1775 C CA . VAL A 1 226 ? -14.195 23.703 10.336 1 97.94 226 VAL A CA 1
ATOM 1776 C C . VAL A 1 226 ? -15.414 23.344 9.5 1 97.94 226 VAL A C 1
ATOM 1778 O O . VAL A 1 226 ? -15.859 22.188 9.508 1 97.94 226 VAL A O 1
ATOM 1781 N N . SER A 1 227 ? -15.992 24.281 8.797 1 97.88 227 SER A N 1
ATOM 1782 C CA . SER A 1 227 ? -17.172 24.062 7.953 1 97.88 227 SER A CA 1
ATOM 1783 C C . SER A 1 227 ? -16.875 24.406 6.496 1 97.88 227 SER A C 1
ATOM 1785 O O . SER A 1 227 ? -16.375 25.5 6.195 1 97.88 227 SER A O 1
ATOM 1787 N N . MET A 1 228 ? -17.141 23.516 5.602 1 96.5 228 MET A N 1
ATOM 1788 C CA . MET A 1 228 ? -16.922 23.734 4.176 1 96.5 228 MET A CA 1
ATOM 1789 C C . MET A 1 228 ? -17.75 22.766 3.34 1 96.5 228 MET A C 1
ATOM 1791 O O . MET A 1 228 ? -17.891 21.594 3.705 1 96.5 228 MET A O 1
ATOM 1795 N N . ASN A 1 229 ? -18.328 23.203 2.221 1 92.69 229 ASN A N 1
ATOM 1796 C CA . ASN A 1 229 ? -18.984 22.359 1.223 1 92.69 229 ASN A CA 1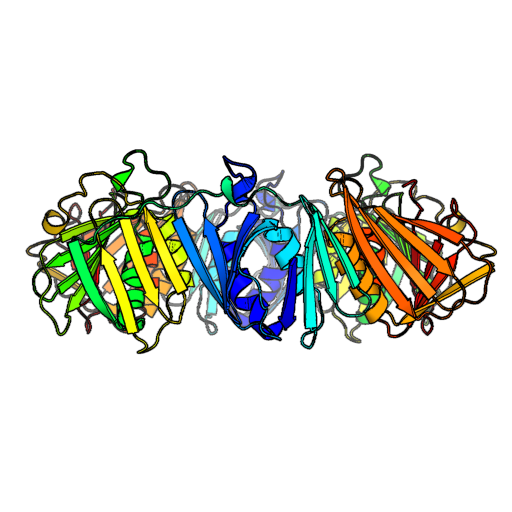
ATOM 1797 C C . ASN A 1 229 ? -19.984 21.406 1.862 1 92.69 229 ASN A C 1
ATOM 1799 O O . ASN A 1 229 ? -19.984 20.203 1.555 1 92.69 229 ASN A O 1
ATOM 1803 N N . GLY A 1 230 ? -20.703 21.859 2.869 1 91.62 230 GLY A N 1
ATOM 1804 C CA . GLY A 1 230 ? -21.734 21.047 3.479 1 91.62 230 GLY A CA 1
ATOM 1805 C C . GLY A 1 230 ? -21.203 20.078 4.52 1 91.62 230 GLY A C 1
ATOM 1806 O O . GLY A 1 230 ? -21.953 19.266 5.07 1 91.62 230 GLY A O 1
ATOM 1807 N N . ILE A 1 231 ? -19.922 20.109 4.797 1 96.12 231 ILE A N 1
ATOM 1808 C CA . ILE A 1 231 ? -19.359 19.266 5.832 1 96.12 231 ILE A CA 1
ATOM 1809 C C . ILE A 1 231 ? -19 20.094 7.055 1 96.12 231 ILE A C 1
ATOM 1811 O O . ILE A 1 231 ? -18.656 21.281 6.93 1 96.12 231 ILE A O 1
ATOM 1815 N N . VAL A 1 232 ? -19.125 19.531 8.219 1 96.88 232 VAL A N 1
ATOM 1816 C CA . VAL A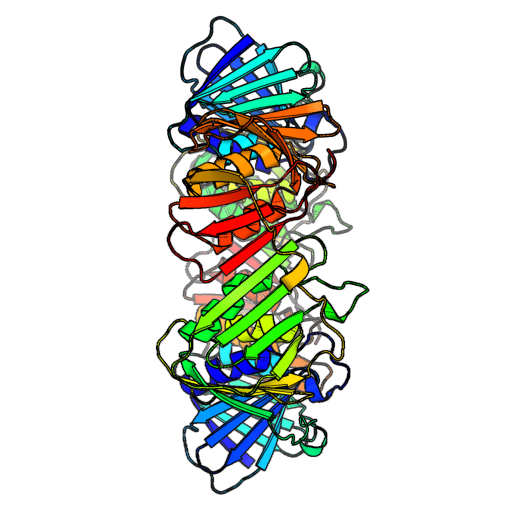 1 232 ? -18.719 20.156 9.477 1 96.88 232 VAL A CA 1
ATOM 1817 C C . VAL A 1 232 ? -17.781 19.219 10.242 1 96.88 232 VAL A C 1
ATOM 1819 O O . VAL A 1 232 ? -18.156 18.094 10.57 1 96.88 232 VAL A O 1
ATOM 1822 N N . PHE A 1 233 ? -16.609 19.656 10.438 1 96.94 233 PHE A N 1
ATOM 1823 C CA . PHE A 1 233 ? -15.586 18.922 11.172 1 96.94 233 PHE A CA 1
ATOM 1824 C C . PHE A 1 233 ? -15.289 19.594 12.5 1 96.94 233 PHE A C 1
ATOM 1826 O O . PHE A 1 233 ? -15.023 20.797 12.547 1 96.94 233 PHE A O 1
ATOM 1833 N N . THR A 1 234 ? -15.336 18.812 13.57 1 96.88 234 THR A N 1
ATOM 1834 C CA . THR A 1 234 ? -15.055 19.344 14.898 1 96.88 234 THR A CA 1
ATOM 1835 C C . THR A 1 234 ? -14 18.5 15.602 1 96.88 234 THR A C 1
ATOM 1837 O O . THR A 1 234 ? -14.039 17.266 15.547 1 96.88 234 THR A O 1
ATOM 1840 N N . SER A 1 235 ? -13.102 19.125 16.266 1 96.56 235 SER A N 1
ATOM 1841 C CA . SER A 1 235 ? -12.047 18.438 16.984 1 96.56 235 SER A CA 1
ATOM 1842 C C . SER A 1 235 ? -11.875 19 18.391 1 96.56 235 SER A C 1
ATOM 1844 O O . SER A 1 235 ? -11.953 20.219 18.594 1 96.56 235 SER A O 1
ATOM 1846 N N . LYS A 1 236 ? -11.672 18.062 19.359 1 95.75 236 LYS A N 1
ATOM 1847 C CA . LYS A 1 236 ? -11.125 18.5 20.641 1 95.75 236 LYS A CA 1
ATOM 1848 C C . LYS A 1 236 ? -9.688 18.969 20.5 1 95.75 236 LYS A C 1
ATOM 1850 O O . LYS A 1 236 ? -8.969 18.547 19.594 1 95.75 236 LYS A O 1
ATOM 1855 N N . LEU A 1 237 ? -9.352 19.844 21.391 1 97.62 237 LEU A N 1
ATOM 1856 C CA . LEU A 1 237 ? -8.008 20.406 21.328 1 97.62 237 LEU A CA 1
ATOM 1857 C C . LEU A 1 237 ? -7.133 19.859 22.438 1 97.62 237 LEU A C 1
ATOM 1859 O O . LEU A 1 237 ? -7.641 19.328 23.422 1 97.62 237 LEU A O 1
ATOM 1863 N N . ILE A 1 238 ? -5.828 19.875 22.203 1 97.81 238 ILE A N 1
ATOM 1864 C CA . ILE A 1 238 ? -4.871 19.484 23.234 1 97.81 238 ILE A CA 1
ATOM 1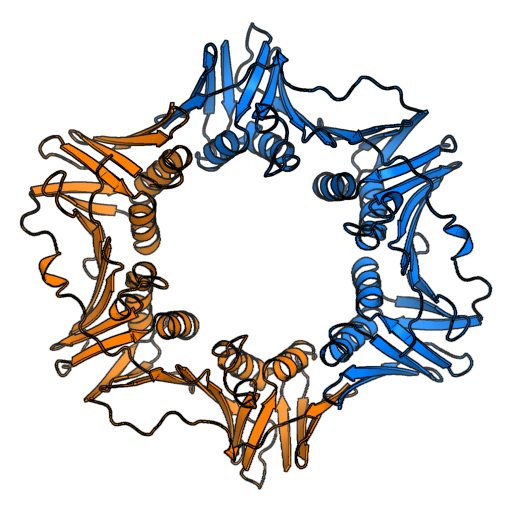865 C C . ILE A 1 238 ? -4.695 20.625 24.234 1 97.81 238 ILE A C 1
ATOM 1867 O O . ILE A 1 238 ? -4.434 21.766 23.844 1 97.81 238 ILE A O 1
ATOM 1871 N N . ASP A 1 239 ? -4.945 20.219 25.469 1 96.12 239 ASP A N 1
ATOM 1872 C CA . ASP A 1 239 ? -4.66 21.188 26.531 1 96.12 239 ASP A CA 1
ATOM 1873 C C . ASP A 1 239 ? -3.18 21.156 26.906 1 96.12 239 ASP A C 1
ATOM 1875 O O . ASP A 1 239 ? -2.65 20.109 27.281 1 96.12 239 ASP A O 1
ATOM 1879 N N . GLY A 1 240 ? -2.529 22.312 26.734 1 94.75 240 GLY A N 1
ATOM 1880 C CA . GLY A 1 240 ? -1.12 22.391 27.078 1 94.75 240 GLY A CA 1
ATOM 1881 C C . GLY A 1 240 ? -0.456 23.656 26.578 1 94.75 240 GLY A C 1
ATOM 1882 O O . GLY A 1 240 ? -1.072 24.453 25.859 1 94.75 240 GLY A O 1
ATOM 1883 N N . ARG A 1 241 ? 0.708 23.781 27.078 1 94.88 241 ARG A N 1
ATOM 1884 C CA . ARG A 1 241 ? 1.494 24.953 26.672 1 94.88 241 ARG A CA 1
ATOM 1885 C C . ARG A 1 241 ? 2.484 24.594 25.578 1 94.88 241 ARG A C 1
ATOM 1887 O O . ARG A 1 241 ? 3.424 23.828 25.797 1 94.88 241 ARG A O 1
ATOM 1894 N N . PHE A 1 242 ? 2.227 25.156 24.5 1 96.56 242 PHE A N 1
ATOM 1895 C CA . PHE A 1 242 ? 3.127 24.953 23.359 1 96.56 242 PHE A CA 1
ATOM 1896 C C . PHE A 1 242 ? 4.441 25.703 23.578 1 96.56 242 PHE A C 1
ATOM 1898 O O . PHE A 1 242 ? 4.449 26.797 24.125 1 96.56 242 PHE A O 1
ATOM 1905 N N . PRO A 1 243 ? 5.566 25.188 23.156 1 94.44 243 PRO A N 1
ATOM 1906 C CA . PRO A 1 243 ? 6.844 25.875 23.359 1 94.44 243 PRO A CA 1
ATOM 1907 C C . PRO A 1 243 ? 6.879 27.25 22.688 1 94.44 243 PRO A C 1
ATOM 1909 O O . PRO A 1 243 ? 6.199 27.469 21.688 1 94.44 243 PRO A O 1
ATOM 1912 N N . ASP A 1 244 ? 7.625 28.109 23.297 1 94.81 244 ASP A N 1
ATOM 1913 C CA . ASP A 1 244 ? 7.859 29.391 22.656 1 94.81 244 ASP A CA 1
ATOM 1914 C C . ASP A 1 244 ? 8.766 29.25 21.438 1 94.81 244 ASP A C 1
ATOM 1916 O O . ASP A 1 244 ? 9.969 29.516 21.531 1 94.81 244 ASP A O 1
ATOM 1920 N N . TYR A 1 245 ? 8.203 29 20.344 1 94.19 245 TYR A N 1
ATOM 1921 C CA . TYR A 1 245 ? 8.938 28.609 19.141 1 94.19 245 TYR A CA 1
ATOM 1922 C C . TYR A 1 245 ? 9.672 29.797 18.531 1 94.19 245 TYR A C 1
ATOM 1924 O O . TYR A 1 245 ? 10.609 29.609 17.766 1 94.19 245 TYR A O 1
ATOM 1932 N N . ARG A 1 246 ? 9.289 31 18.781 1 91.75 246 ARG A N 1
ATOM 1933 C CA . ARG A 1 246 ? 9.922 32.188 18.234 1 91.75 246 ARG A CA 1
ATOM 1934 C C . ARG A 1 246 ? 11.367 32.312 18.688 1 91.75 246 ARG A C 1
ATOM 1936 O O . ARG A 1 246 ? 12.203 32.906 18 1 91.75 246 ARG A O 1
ATOM 1943 N N . ARG A 1 247 ? 11.633 31.703 19.75 1 90.69 247 ARG A N 1
ATOM 1944 C CA . ARG A 1 247 ? 12.961 31.781 20.328 1 90.69 247 ARG A CA 1
ATOM 1945 C C . ARG A 1 247 ? 13.938 30.844 19.609 1 90.69 247 ARG A C 1
ATOM 1947 O O . ARG A 1 247 ? 15.156 30.984 19.766 1 90.69 247 ARG A O 1
ATOM 1954 N N . VAL A 1 248 ? 13.43 29.938 18.922 1 88.69 248 VAL A N 1
ATOM 1955 C CA . VAL A 1 248 ? 14.289 28.906 18.328 1 88.69 248 VAL A CA 1
ATOM 1956 C C . VAL A 1 248 ? 14.656 29.312 16.891 1 88.69 248 VAL A C 1
ATOM 1958 O O . VAL A 1 248 ? 15.547 28.703 16.281 1 88.69 248 VAL A O 1
ATOM 1961 N N . LEU A 1 249 ? 14.016 30.281 16.375 1 86.88 249 LEU A N 1
ATOM 1962 C CA . LEU A 1 249 ? 14.359 30.781 15.055 1 86.88 249 LEU A CA 1
ATOM 1963 C C . LEU A 1 249 ? 15.742 31.422 15.062 1 86.88 249 LEU A C 1
ATOM 1965 O O . LEU A 1 249 ? 16 32.344 15.852 1 86.88 249 LEU A O 1
ATOM 1969 N N . PRO A 1 250 ? 16.625 30.828 14.211 1 84.31 250 PRO A N 1
ATOM 1970 C CA . PRO A 1 250 ? 17.984 31.375 14.25 1 84.31 250 PRO A CA 1
ATOM 1971 C C . PRO A 1 250 ? 18.031 32.875 13.898 1 84.31 250 PRO A C 1
ATOM 1973 O O . PRO A 1 250 ? 17.359 33.312 12.953 1 84.31 250 PRO A O 1
ATOM 1976 N N . ARG A 1 251 ? 18.719 33.5 14.844 1 81.38 251 ARG A N 1
ATOM 1977 C CA . ARG A 1 251 ? 18.953 34.906 14.633 1 81.38 251 ARG A CA 1
ATOM 1978 C C . ARG A 1 251 ? 20.391 35.188 14.211 1 81.38 251 ARG A C 1
ATOM 1980 O O . ARG A 1 251 ? 21.297 34.438 14.57 1 81.38 251 ARG A O 1
ATOM 1987 N N . ASN A 1 252 ? 20.625 36.094 13.312 1 86.62 252 ASN A N 1
ATOM 1988 C CA . ASN A 1 252 ? 21.953 36.562 12.953 1 86.62 252 ASN A CA 1
ATOM 1989 C C . ASN A 1 252 ? 22.719 35.562 12.125 1 86.62 252 ASN A C 1
ATOM 1991 O O . ASN A 1 252 ? 23.938 35.375 12.305 1 86.62 252 ASN A O 1
ATOM 1995 N N . ALA A 1 253 ? 22.016 34.75 11.43 1 91.38 253 ALA A N 1
ATOM 1996 C CA . ALA A 1 253 ? 22.719 33.812 10.539 1 91.38 253 ALA A CA 1
ATOM 1997 C C . ALA A 1 253 ? 23.578 34.562 9.531 1 91.38 253 ALA A C 1
ATOM 1999 O O . ALA A 1 253 ? 23.094 35.469 8.844 1 91.38 253 ALA A O 1
ATOM 2000 N N . ASP A 1 254 ? 24.828 34.25 9.523 1 94.44 254 ASP A N 1
ATOM 2001 C CA . ASP A 1 254 ? 25.719 34.969 8.602 1 94.44 254 ASP A CA 1
ATOM 2002 C C . ASP A 1 254 ? 26.281 34 7.547 1 94.44 254 ASP A C 1
ATOM 2004 O O . ASP A 1 254 ? 27.094 34.406 6.719 1 94.44 254 ASP A O 1
ATOM 2008 N N . ARG A 1 255 ? 25.984 32.812 7.598 1 96.75 255 ARG A N 1
ATOM 2009 C CA . ARG A 1 255 ? 26.359 31.828 6.586 1 96.75 255 ARG A CA 1
ATOM 2010 C C . ARG A 1 255 ? 25.125 31.359 5.801 1 96.75 255 ARG A C 1
ATOM 2012 O O . ARG A 1 255 ? 24.328 30.578 6.301 1 96.75 255 ARG A O 1
ATOM 2019 N N . ILE A 1 256 ? 25.047 31.844 4.621 1 97.69 256 ILE A N 1
ATOM 2020 C CA . ILE A 1 256 ? 23.875 31.609 3.799 1 97.69 256 ILE A CA 1
ATOM 2021 C C . ILE A 1 256 ? 24.234 30.703 2.625 1 97.69 256 ILE A C 1
ATOM 2023 O O . ILE A 1 256 ? 25.109 31.047 1.825 1 97.69 256 ILE A O 1
ATOM 2027 N N . LEU A 1 257 ? 23.609 29.594 2.578 1 98.25 257 LEU A N 1
ATOM 2028 C CA . LEU A 1 257 ? 23.75 28.656 1.474 1 98.25 257 LEU A CA 1
ATOM 2029 C C . LEU A 1 257 ? 22.484 28.641 0.615 1 98.25 257 LEU A C 1
ATOM 2031 O O . LEU A 1 257 ? 21.375 28.531 1.139 1 98.25 257 LEU A O 1
ATOM 2035 N N . GLU A 1 258 ? 22.594 28.812 -0.657 1 98.69 258 GLU A N 1
ATOM 2036 C CA . GLU A 1 258 ? 21.484 28.625 -1.59 1 98.69 258 GLU A CA 1
ATOM 2037 C C . GLU A 1 258 ? 21.797 27.516 -2.6 1 98.69 258 GLU A C 1
ATOM 2039 O O . GLU A 1 258 ? 22.938 27.406 -3.08 1 98.69 258 GLU A O 1
ATOM 2044 N N . ALA A 1 259 ? 20.906 26.734 -2.895 1 98.62 259 ALA A N 1
ATOM 2045 C CA . ALA A 1 259 ? 21.109 25.594 -3.793 1 98.62 259 ALA A CA 1
ATOM 2046 C C . ALA A 1 259 ? 19.844 25.281 -4.586 1 98.62 259 ALA A C 1
ATOM 2048 O O . ALA A 1 259 ? 18.75 25.703 -4.199 1 98.62 259 ALA A O 1
ATOM 2049 N N . ASP A 1 260 ? 20.031 24.688 -5.758 1 98.56 260 ASP A N 1
ATOM 2050 C CA . ASP A 1 260 ? 18.906 24.047 -6.43 1 98.56 260 ASP A CA 1
ATOM 2051 C C . ASP A 1 260 ? 18.281 22.969 -5.551 1 98.56 260 ASP A C 1
ATOM 2053 O O . ASP A 1 260 ? 18.984 22.047 -5.102 1 98.56 260 ASP A O 1
ATOM 2057 N N . ALA A 1 261 ? 16.984 23.016 -5.32 1 98.5 261 ALA A N 1
ATOM 2058 C CA . ALA A 1 261 ? 16.328 22.156 -4.34 1 98.5 261 ALA A CA 1
ATOM 2059 C C . ALA A 1 261 ? 16.359 20.703 -4.77 1 98.5 261 ALA A C 1
ATOM 2061 O O . ALA A 1 261 ? 16.609 19.812 -3.949 1 98.5 261 ALA A O 1
ATOM 2062 N N . GLU A 1 262 ? 16.125 20.438 -6.008 1 98.06 262 GLU A N 1
ATOM 2063 C CA . GLU A 1 262 ? 16.109 19.062 -6.512 1 98.06 262 GLU A CA 1
ATOM 2064 C C . GLU A 1 262 ? 17.5 18.438 -6.457 1 98.06 262 GLU A C 1
ATOM 2066 O O . GLU A 1 262 ? 17.641 17.266 -6.094 1 98.06 262 GLU A O 1
ATOM 2071 N N . VAL A 1 263 ? 18.5 19.188 -6.867 1 98.19 263 VAL A N 1
ATOM 2072 C CA . VAL A 1 263 ? 19.875 18.703 -6.84 1 98.19 263 VAL A CA 1
ATOM 2073 C C . VAL A 1 263 ? 20.266 18.359 -5.406 1 98.19 263 VAL A C 1
ATOM 2075 O O . VAL A 1 263 ? 20.828 17.281 -5.152 1 98.19 263 VAL A O 1
ATOM 2078 N N . LEU A 1 264 ? 19.938 19.25 -4.512 1 98.75 264 LEU A N 1
ATOM 2079 C CA . LEU A 1 264 ? 20.25 19.016 -3.104 1 98.75 264 LEU A CA 1
ATOM 2080 C C . LEU A 1 264 ? 19.5 17.797 -2.582 1 98.75 264 LEU A C 1
ATOM 2082 O O . LEU A 1 264 ? 20.094 16.953 -1.908 1 98.75 264 LEU A O 1
ATOM 2086 N N . LYS A 1 265 ? 18.266 17.703 -2.852 1 98.69 265 LYS A N 1
ATOM 2087 C CA . LYS A 1 265 ? 17.438 16.578 -2.416 1 98.69 265 LYS A CA 1
ATOM 2088 C C . LYS A 1 265 ? 18.031 15.25 -2.883 1 98.69 265 LYS A C 1
ATOM 2090 O O . LYS A 1 265 ? 18.188 14.32 -2.088 1 98.69 265 LYS A O 1
ATOM 2095 N N . HIS A 1 266 ? 18.359 15.164 -4.145 1 98.19 266 HIS A N 1
ATOM 2096 C CA . HIS A 1 266 ? 18.875 13.922 -4.699 1 98.19 266 HIS A CA 1
ATOM 2097 C C . HIS A 1 266 ? 20.219 13.555 -4.066 1 98.19 266 HIS A C 1
ATOM 2099 O O . HIS A 1 266 ? 20.484 12.383 -3.809 1 98.19 266 HIS A O 1
ATOM 2105 N N . ALA A 1 267 ? 21.031 14.539 -3.879 1 98.69 267 ALA A N 1
ATOM 2106 C CA . ALA A 1 267 ? 22.312 14.305 -3.223 1 98.69 267 ALA A CA 1
ATOM 2107 C C . ALA A 1 267 ? 22.109 13.758 -1.811 1 98.69 267 ALA A C 1
ATOM 2109 O O . ALA A 1 267 ? 22.812 12.828 -1.392 1 98.69 267 ALA A O 1
ATOM 2110 N N . LEU A 1 268 ? 21.156 14.352 -1.119 1 98.81 268 LEU A N 1
ATOM 2111 C CA . LEU A 1 268 ? 20.859 13.914 0.241 1 98.81 268 LEU A CA 1
ATOM 2112 C C . LEU A 1 268 ? 20.281 12.5 0.245 1 98.81 268 LEU A C 1
ATOM 2114 O O . LEU A 1 268 ? 20.609 11.703 1.125 1 98.81 268 LEU A O 1
ATOM 2118 N N . VAL A 1 269 ? 19.406 12.188 -0.674 1 98.62 269 VAL A N 1
ATOM 2119 C CA . VAL A 1 269 ? 18.844 10.852 -0.796 1 98.62 269 VAL A CA 1
ATOM 2120 C C . VAL A 1 269 ? 19.953 9.828 -0.977 1 98.62 269 VAL A C 1
ATOM 2122 O O . VAL A 1 269 ? 19.984 8.797 -0.3 1 98.62 269 VAL A O 1
ATOM 2125 N N . ARG A 1 270 ? 20.891 10.117 -1.902 1 98.56 270 ARG A N 1
ATOM 2126 C CA . ARG A 1 270 ? 22 9.203 -2.17 1 98.56 270 ARG A CA 1
ATOM 2127 C C . ARG A 1 270 ? 22.891 9.047 -0.939 1 98.56 270 ARG A C 1
ATOM 2129 O O . ARG A 1 270 ? 23.281 7.934 -0.587 1 98.56 270 ARG A O 1
ATOM 2136 N N . ALA A 1 271 ? 23.188 10.148 -0.279 1 98.56 271 ALA A N 1
ATOM 2137 C CA . ALA A 1 271 ? 24.016 10.086 0.929 1 98.56 271 ALA A CA 1
ATOM 2138 C C . ALA A 1 271 ? 23.328 9.25 2.012 1 98.56 271 ALA A C 1
ATOM 2140 O O . ALA A 1 271 ? 23.984 8.5 2.729 1 98.56 271 ALA A O 1
ATOM 2141 N N . ALA A 1 272 ? 22.047 9.367 2.098 1 98.38 272 ALA A N 1
ATOM 2142 C CA . ALA A 1 272 ? 21.25 8.719 3.141 1 98.38 272 ALA A CA 1
ATOM 2143 C C . ALA A 1 272 ? 21.344 7.199 3.033 1 98.38 272 ALA A C 1
ATOM 2145 O O . ALA A 1 272 ? 21.156 6.492 4.027 1 98.38 272 ALA A O 1
ATOM 2146 N N . ILE A 1 273 ? 21.547 6.652 1.873 1 98.38 273 ILE A N 1
ATOM 2147 C CA . ILE A 1 273 ? 21.562 5.215 1.623 1 98.38 273 ILE A CA 1
ATOM 2148 C C . ILE A 1 273 ? 22.578 4.539 2.543 1 98.38 273 ILE A C 1
ATOM 2150 O O . ILE A 1 273 ? 22.344 3.43 3.025 1 98.38 273 ILE A O 1
ATOM 2154 N N . LEU A 1 274 ? 23.75 5.203 2.801 1 98.31 274 LEU A N 1
ATOM 2155 C CA . LEU A 1 274 ? 24.812 4.578 3.584 1 98.31 274 LEU A CA 1
ATOM 2156 C C . LEU A 1 274 ? 24.953 5.25 4.945 1 98.31 274 LEU A C 1
ATOM 2158 O O . LEU A 1 274 ? 25.984 5.121 5.605 1 98.31 274 LEU A O 1
ATOM 2162 N N . SER A 1 275 ? 23.984 6.074 5.289 1 97.44 275 SER A N 1
ATOM 2163 C CA . SER A 1 275 ? 23.969 6.641 6.633 1 97.44 275 SER A CA 1
ATOM 2164 C C . SER A 1 275 ? 23.594 5.594 7.676 1 97.44 275 SER A C 1
ATOM 2166 O O . SER A 1 275 ? 23.047 4.543 7.336 1 97.44 275 SER A O 1
ATOM 2168 N N . ASN A 1 276 ? 24.031 5.902 8.891 1 95.75 276 ASN A N 1
ATOM 2169 C CA . ASN A 1 276 ? 23.609 5.062 10 1 95.75 276 ASN A CA 1
ATOM 2170 C C . ASN A 1 276 ? 22.078 4.922 10.055 1 95.75 276 ASN A C 1
ATOM 2172 O O . ASN A 1 276 ? 21.359 5.922 10.008 1 95.75 276 ASN A O 1
ATOM 2176 N N . GLU A 1 277 ? 21.609 3.727 10.141 1 92.12 277 GLU A N 1
ATOM 2177 C CA . GLU A 1 277 ? 20.172 3.477 10.078 1 92.12 277 GLU A CA 1
ATOM 2178 C C . GLU A 1 277 ? 19.453 4.051 11.297 1 92.12 277 GLU A C 1
ATOM 2180 O O . GLU A 1 277 ? 18.297 4.453 11.203 1 92.12 277 GLU A O 1
ATOM 2185 N N . ARG A 1 278 ? 20.109 4.055 12.414 1 90.75 278 ARG A N 1
ATOM 2186 C CA . ARG A 1 278 ? 19.484 4.496 13.664 1 90.75 278 ARG A CA 1
ATOM 2187 C C . ARG A 1 278 ? 19.484 6.016 13.766 1 90.75 278 ARG A C 1
ATOM 2189 O O . ARG A 1 278 ? 18.453 6.621 14.055 1 90.75 278 ARG A O 1
ATOM 2196 N N . PHE A 1 279 ? 20.609 6.637 13.469 1 90.56 279 PHE A N 1
ATOM 2197 C CA . PHE A 1 279 ? 20.766 8.062 13.727 1 90.56 279 PHE A CA 1
ATOM 2198 C C . PHE A 1 279 ? 20.5 8.875 12.461 1 90.56 279 PHE A C 1
ATOM 2200 O O . PHE A 1 279 ? 20.156 10.055 12.531 1 90.56 279 PHE A O 1
ATOM 2207 N N . ARG A 1 280 ? 20.75 8.281 11.328 1 96.94 280 ARG A N 1
ATOM 2208 C CA . ARG A 1 280 ? 20.516 8.867 10.016 1 96.94 280 ARG A CA 1
ATOM 2209 C C . ARG A 1 280 ? 21.281 10.18 9.859 1 96.94 280 ARG A C 1
ATOM 2211 O O . ARG A 1 280 ? 20.75 11.156 9.336 1 96.94 280 ARG A O 1
ATOM 2218 N N . GLY A 1 281 ? 22.453 10.266 10.391 1 97.69 281 GLY A N 1
ATOM 2219 C CA . GLY A 1 281 ? 23.266 11.469 10.352 1 97.69 281 GLY A CA 1
ATOM 2220 C C . GLY A 1 281 ? 23.984 11.664 9.023 1 97.69 281 GLY A C 1
ATOM 2221 O O . GLY A 1 281 ? 24.453 10.703 8.414 1 97.69 281 GLY A O 1
ATOM 2222 N N . VAL A 1 282 ? 24.016 12.891 8.539 1 98.31 282 VAL A N 1
ATOM 2223 C CA . VAL A 1 282 ? 24.828 13.289 7.395 1 98.31 282 VAL A CA 1
ATOM 2224 C C . VAL A 1 282 ? 25.672 14.508 7.762 1 98.31 282 VAL A C 1
ATOM 2226 O O . VAL A 1 282 ? 25.25 15.352 8.562 1 98.31 282 VAL A O 1
ATOM 2229 N N . ARG A 1 283 ? 26.812 14.602 7.23 1 98.38 283 ARG A N 1
ATOM 2230 C CA . ARG A 1 283 ? 27.703 15.734 7.426 1 98.38 283 ARG A CA 1
ATOM 2231 C C . ARG A 1 283 ? 27.719 16.641 6.199 1 98.38 283 ARG A C 1
ATOM 2233 O O . ARG A 1 283 ? 27.906 16.172 5.074 1 98.38 283 ARG A O 1
ATOM 2240 N N . LEU A 1 284 ? 27.516 17.906 6.465 1 98.62 284 LEU A N 1
ATOM 2241 C CA . LEU A 1 284 ? 27.594 18.922 5.434 1 98.62 284 LEU A CA 1
ATOM 2242 C C . LEU A 1 284 ? 28.875 19.75 5.598 1 98.62 284 LEU A C 1
ATOM 2244 O O . LEU A 1 284 ? 29.062 20.422 6.621 1 98.62 284 LEU A O 1
ATOM 2248 N N . ALA A 1 285 ? 29.703 19.656 4.621 1 98.69 285 ALA A N 1
ATOM 2249 C CA . ALA A 1 285 ? 30.891 20.516 4.578 1 98.69 285 ALA A CA 1
ATOM 2250 C C . ALA A 1 285 ? 30.75 21.594 3.521 1 98.69 285 ALA A C 1
ATOM 2252 O O . ALA A 1 285 ? 30.625 21.312 2.33 1 98.69 285 ALA A O 1
ATOM 2253 N N . LEU A 1 286 ? 30.766 22.812 4.012 1 98.25 286 LEU A N 1
ATOM 2254 C CA . LEU A 1 286 ? 30.562 23.969 3.139 1 98.25 286 LEU A CA 1
ATOM 2255 C C . LEU A 1 286 ? 31.875 24.688 2.861 1 98.25 286 LEU A C 1
ATOM 2257 O O . LEU A 1 286 ? 32.625 25 3.789 1 98.25 286 LEU A O 1
ATOM 2261 N N . ASN A 1 287 ? 32.125 24.75 1.617 1 96.94 287 ASN A N 1
ATOM 2262 C CA . ASN A 1 287 ? 33.25 25.531 1.09 1 96.94 287 ASN A CA 1
ATOM 2263 C C . ASN A 1 287 ? 32.812 26.406 -0.074 1 96.94 287 ASN A C 1
ATOM 2265 O O . ASN A 1 287 ? 31.734 26.234 -0.62 1 96.94 287 ASN A O 1
ATOM 2269 N N . GLN A 1 288 ? 33.625 27.391 -0.469 1 97.12 288 GLN A N 1
ATOM 2270 C CA . GLN A 1 288 ? 33.25 28.359 -1.48 1 97.12 288 GLN A CA 1
ATOM 2271 C C . GLN A 1 288 ? 32.562 27.688 -2.67 1 97.12 288 GLN A C 1
ATOM 2273 O O . GLN A 1 288 ? 33.219 27 -3.457 1 97.12 288 GLN A O 1
ATOM 2278 N N . ASN A 1 289 ? 31.281 27.922 -2.785 1 98.12 289 ASN A N 1
ATOM 2279 C CA . ASN A 1 289 ? 30.391 27.531 -3.867 1 98.12 289 ASN A CA 1
ATOM 2280 C C . ASN A 1 289 ? 30.312 26.016 -4.012 1 98.12 289 ASN A C 1
ATOM 2282 O O . ASN A 1 289 ? 30 25.5 -5.086 1 98.12 289 ASN A O 1
ATOM 2286 N N . LEU A 1 290 ? 30.672 25.344 -2.951 1 98.38 290 LEU A N 1
ATOM 2287 C CA . LEU A 1 290 ? 30.672 23.875 -2.979 1 98.38 290 LEU A CA 1
ATOM 2288 C C . LEU A 1 290 ? 30.094 23.312 -1.685 1 98.38 290 LEU A C 1
ATOM 2290 O O . LEU A 1 290 ? 30.422 23.797 -0.595 1 98.38 290 LEU A O 1
ATOM 2294 N N . LEU A 1 291 ? 29.25 22.359 -1.805 1 98.81 291 LEU A N 1
ATOM 2295 C CA . LEU A 1 291 ? 28.75 21.578 -0.68 1 98.81 291 LEU A CA 1
ATOM 2296 C C . LEU A 1 291 ? 29.125 20.109 -0.822 1 98.81 291 LEU A C 1
ATOM 2298 O O . LEU A 1 291 ? 28.797 19.484 -1.828 1 98.81 291 LEU A O 1
ATOM 2302 N N . LYS A 1 292 ? 29.844 19.641 0.117 1 98.88 292 LYS A N 1
ATOM 2303 C CA . LYS A 1 292 ? 30.156 18.219 0.21 1 98.88 292 LYS A CA 1
ATOM 2304 C C . LYS A 1 292 ? 29.297 17.531 1.278 1 98.88 292 LYS A C 1
ATOM 2306 O O . LYS A 1 292 ? 29.297 17.953 2.438 1 98.88 292 LYS A O 1
ATOM 2311 N N . ILE A 1 293 ? 28.562 16.547 0.916 1 98.88 293 ILE A N 1
ATOM 2312 C CA . ILE A 1 293 ? 27.719 15.789 1.82 1 98.88 293 ILE A CA 1
ATOM 2313 C C . ILE A 1 293 ? 28.297 14.398 2.031 1 98.88 293 ILE A C 1
ATOM 2315 O O . ILE A 1 293 ? 28.562 13.68 1.066 1 98.88 293 ILE A O 1
ATOM 2319 N N . THR A 1 294 ? 28.469 14.008 3.254 1 98.62 294 THR A N 1
ATOM 2320 C CA . THR A 1 294 ? 29.016 12.695 3.537 1 98.62 294 THR A CA 1
ATOM 2321 C C . THR A 1 294 ? 28.172 11.961 4.578 1 98.62 294 THR A C 1
ATOM 2323 O O . THR A 1 294 ? 27.562 12.594 5.445 1 98.62 294 THR A O 1
ATOM 2326 N N . ALA A 1 295 ? 28.062 10.711 4.469 1 98.19 295 ALA A N 1
ATOM 2327 C CA . ALA A 1 295 ? 27.406 9.82 5.422 1 98.19 295 ALA A CA 1
ATOM 2328 C C . ALA A 1 295 ? 28.188 8.523 5.594 1 98.19 295 ALA A C 1
ATOM 2330 O O . ALA A 1 295 ? 28.875 8.078 4.676 1 98.19 295 ALA A O 1
ATOM 2331 N N . ASN A 1 296 ? 28.125 8.008 6.711 1 97.06 296 ASN A N 1
ATOM 2332 C CA . ASN A 1 296 ? 28.766 6.727 6.992 1 97.06 296 ASN A CA 1
ATOM 2333 C C . ASN A 1 296 ? 27.922 5.875 7.938 1 97.06 296 ASN A C 1
ATOM 2335 O O . ASN A 1 296 ? 26.938 6.363 8.516 1 97.06 296 ASN A O 1
ATOM 2339 N N . ASN A 1 297 ? 28.25 4.586 8.008 1 96.62 297 ASN A N 1
ATOM 2340 C CA . ASN A 1 297 ? 27.516 3.666 8.867 1 96.62 297 ASN A CA 1
ATOM 2341 C C . ASN A 1 297 ? 28.469 2.775 9.664 1 96.62 297 ASN A C 1
ATOM 2343 O O . ASN A 1 297 ? 29.688 2.863 9.508 1 96.62 297 ASN A O 1
ATOM 2347 N N . PRO A 1 298 ? 27.969 2.047 10.633 1 94.62 298 PRO A N 1
ATOM 2348 C CA . PRO A 1 298 ? 28.812 1.234 11.508 1 94.62 298 PRO A CA 1
ATOM 2349 C C . PRO A 1 298 ? 29.641 0.204 10.742 1 94.62 298 PRO A C 1
ATOM 2351 O O . PRO A 1 298 ? 30.688 -0.232 11.219 1 94.62 298 PRO A O 1
ATOM 2354 N N . GLU A 1 299 ? 29.266 -0.197 9.555 1 93.12 299 GLU A N 1
ATOM 2355 C CA . GLU A 1 299 ? 29.969 -1.158 8.719 1 93.12 299 GLU A CA 1
ATOM 2356 C C . GLU A 1 299 ? 31.125 -0.491 7.977 1 93.12 299 GLU A C 1
ATOM 2358 O O . GLU A 1 299 ? 31.75 -1.106 7.109 1 93.12 299 GLU A O 1
ATOM 2363 N N . GLN A 1 300 ? 31.344 0.793 8.258 1 94.31 300 GLN A N 1
ATOM 2364 C CA . GLN A 1 300 ? 32.438 1.589 7.691 1 94.31 300 GLN A CA 1
ATOM 2365 C C . GLN A 1 300 ? 32.219 1.833 6.199 1 94.31 300 GLN A C 1
ATOM 2367 O O . GLN A 1 300 ? 33.156 1.827 5.418 1 94.31 300 GLN A O 1
ATOM 2372 N N . GLU A 1 301 ? 31 1.857 5.859 1 97.88 301 GLU A N 1
ATOM 2373 C CA . GLU A 1 301 ? 30.641 2.305 4.52 1 97.88 301 GLU A CA 1
ATOM 2374 C C . GLU A 1 301 ? 30.453 3.818 4.473 1 97.88 301 GLU A C 1
ATOM 2376 O O . GLU A 1 301 ? 30.172 4.445 5.496 1 97.88 301 GLU A O 1
ATOM 2381 N N . GLU A 1 302 ? 30.656 4.355 3.25 1 98.38 302 GLU A N 1
ATOM 2382 C CA . GLU A 1 302 ? 30.625 5.812 3.158 1 98.38 302 GLU A CA 1
ATOM 2383 C C . GLU A 1 302 ? 30 6.266 1.84 1 98.38 302 GLU A C 1
ATOM 2385 O O . GLU A 1 302 ? 30.234 5.652 0.796 1 98.38 302 GLU A O 1
ATOM 2390 N N . ALA A 1 303 ? 29.281 7.289 1.909 1 98.75 303 ALA A N 1
ATOM 2391 C CA . ALA A 1 303 ? 28.75 8.008 0.746 1 98.75 303 ALA A CA 1
ATOM 2392 C C . ALA A 1 303 ? 29.25 9.445 0.723 1 98.75 303 ALA A C 1
ATOM 2394 O O . ALA A 1 303 ? 29.344 10.094 1.768 1 98.75 303 ALA A O 1
ATOM 2395 N N . GLU A 1 304 ? 29.562 9.922 -0.428 1 98.81 304 GLU A N 1
ATOM 2396 C CA . GLU A 1 304 ? 29.984 11.305 -0.629 1 98.81 304 GLU A CA 1
ATOM 2397 C C . GLU A 1 304 ? 29.328 11.922 -1.857 1 98.81 304 GLU A C 1
ATOM 2399 O O . GLU A 1 304 ? 29.344 11.328 -2.939 1 98.81 304 GLU A O 1
ATOM 2404 N N . GLU A 1 305 ? 28.766 13.008 -1.712 1 98.62 305 GLU A N 1
ATOM 2405 C CA . GLU A 1 305 ? 28.156 13.805 -2.773 1 98.62 305 GLU A CA 1
ATOM 2406 C C . GLU A 1 305 ? 28.719 15.227 -2.789 1 98.62 305 GLU A C 1
ATOM 2408 O O . GLU A 1 305 ? 28.844 15.859 -1.739 1 98.62 305 GLU A O 1
ATOM 2413 N N . ILE A 1 306 ? 29.047 15.672 -3.941 1 98.62 306 ILE A N 1
ATOM 2414 C CA . ILE A 1 306 ? 29.484 17.062 -4.086 1 98.62 306 ILE A CA 1
ATOM 2415 C C . ILE A 1 306 ? 28.578 17.797 -5.059 1 98.62 306 ILE A C 1
ATOM 2417 O O . ILE A 1 306 ? 28.344 17.328 -6.176 1 98.62 306 ILE A O 1
ATOM 2421 N N . ILE A 1 307 ? 28.109 18.906 -4.641 1 98.56 307 ILE A N 1
ATOM 2422 C CA . ILE A 1 307 ? 27.25 19.672 -5.531 1 98.56 307 ILE A CA 1
ATOM 2423 C C . ILE A 1 307 ? 27.656 21.141 -5.508 1 98.56 307 ILE A C 1
ATOM 2425 O O . ILE A 1 307 ? 28.234 21.625 -4.531 1 98.56 307 ILE A O 1
ATOM 2429 N N . ASP A 1 308 ? 27.312 21.797 -6.617 1 98.62 308 ASP A N 1
ATOM 2430 C CA . ASP A 1 308 ? 27.516 23.25 -6.688 1 98.62 308 ASP A CA 1
ATOM 2431 C C . ASP A 1 308 ? 26.391 23.984 -5.98 1 98.62 308 ASP A C 1
ATOM 2433 O O . ASP A 1 308 ? 25.219 23.656 -6.137 1 98.62 308 ASP A O 1
ATOM 2437 N N . VAL A 1 309 ? 26.844 24.953 -5.176 1 98.69 309 VAL A N 1
ATOM 2438 C CA . VAL A 1 309 ? 25.891 25.766 -4.445 1 98.69 309 VAL A CA 1
ATOM 2439 C C . VAL A 1 309 ? 26.328 27.234 -4.473 1 98.69 309 VAL A C 1
ATOM 2441 O O . VAL A 1 309 ? 27.406 27.547 -4.965 1 98.69 309 VAL A O 1
ATOM 2444 N N . SER A 1 310 ? 25.438 28.125 -4.094 1 98.69 310 SER A N 1
ATOM 2445 C CA . SER A 1 310 ? 25.812 29.5 -3.812 1 98.69 310 SER A CA 1
ATOM 2446 C C . SER A 1 310 ? 26.156 29.688 -2.34 1 98.69 310 SER A C 1
ATOM 2448 O O . SER A 1 310 ? 25.281 29.641 -1.479 1 98.69 310 SER A O 1
ATOM 2450 N N . TYR A 1 311 ? 27.391 29.797 -2.066 1 98.5 311 TYR A N 1
ATOM 2451 C CA . TYR A 1 311 ? 27.922 29.953 -0.715 1 98.5 311 TYR A CA 1
ATOM 2452 C C . TYR A 1 311 ? 29.25 30.719 -0.728 1 98.5 311 TYR A C 1
ATOM 2454 O O . TYR A 1 311 ? 30.219 30.266 -1.33 1 98.5 311 TYR A O 1
ATOM 2462 N N . GLN A 1 312 ? 29.312 31.781 -0.015 1 97.25 312 GLN A N 1
ATOM 2463 C CA . GLN A 1 312 ? 30.516 32.625 -0.05 1 97.25 312 GLN A CA 1
ATOM 2464 C C . GLN A 1 312 ? 31.016 32.906 1.358 1 97.25 312 GLN A C 1
ATOM 2466 O O . GLN A 1 312 ? 31.969 33.688 1.536 1 97.25 312 GLN A O 1
ATOM 2471 N N . SER A 1 313 ? 30.516 32.344 2.342 1 96.5 313 SER A N 1
ATOM 2472 C CA . SER A 1 313 ? 30.891 32.594 3.73 1 96.5 313 SER A CA 1
ATOM 2473 C C . SER A 1 313 ? 32.031 31.672 4.16 1 96.5 313 SER A C 1
ATOM 2475 O O . SER A 1 313 ? 32.594 30.953 3.336 1 96.5 313 SER A O 1
ATOM 2477 N N . ALA A 1 314 ? 32.438 31.75 5.422 1 96.38 314 ALA A N 1
ATOM 2478 C CA . ALA A 1 314 ? 33.5 30.938 5.98 1 96.38 314 ALA A CA 1
ATOM 2479 C C . ALA A 1 314 ? 33.188 29.453 5.906 1 96.38 314 ALA A C 1
ATOM 2481 O O . ALA A 1 314 ? 32.031 29.062 6.125 1 96.38 314 ALA A O 1
ATOM 2482 N N . GLU A 1 315 ? 34.188 28.719 5.684 1 97.44 315 GLU A N 1
ATOM 2483 C CA . GLU A 1 315 ? 34.031 27.266 5.641 1 97.44 315 GLU A CA 1
ATOM 2484 C C . GLU A 1 315 ? 33.469 26.734 6.957 1 97.44 315 GLU A C 1
ATOM 2486 O O . GLU A 1 315 ? 33.781 27.266 8.031 1 97.44 315 GLU A O 1
ATOM 2491 N N . MET A 1 316 ? 32.656 25.719 6.883 1 96.88 316 MET A N 1
ATOM 2492 C CA . MET A 1 316 ? 32.094 25.094 8.086 1 96.88 316 MET A CA 1
ATOM 2493 C C . MET A 1 316 ? 31.641 23.672 7.801 1 96.88 316 MET A C 1
ATOM 2495 O O . MET A 1 316 ? 31.453 23.297 6.641 1 96.88 316 MET A O 1
ATOM 2499 N N . GLU A 1 317 ? 31.578 22.938 8.859 1 97.81 317 GLU A N 1
ATOM 2500 C CA . GLU A 1 317 ? 31.016 21.594 8.844 1 97.81 317 GLU A CA 1
ATOM 2501 C C . GLU A 1 317 ? 29.922 21.438 9.891 1 97.81 317 GLU A C 1
ATOM 2503 O O . GLU A 1 317 ? 30.062 21.906 11.023 1 97.81 317 GLU A O 1
ATOM 2508 N N . VAL A 1 318 ? 28.875 20.859 9.523 1 97.94 318 VAL A N 1
ATOM 2509 C CA . VAL A 1 318 ? 27.766 20.688 10.453 1 97.94 318 VAL A CA 1
ATOM 2510 C C . VAL A 1 318 ? 27.031 19.375 10.148 1 97.94 318 VAL A C 1
ATOM 2512 O O . VAL A 1 318 ? 26.938 18.969 8.984 1 97.94 318 VAL A O 1
ATOM 2515 N N . GLY A 1 319 ? 26.516 18.703 11.141 1 98.12 319 GLY A N 1
ATOM 2516 C CA . GLY A 1 319 ? 25.781 17.469 11.008 1 98.12 319 GLY A CA 1
ATOM 2517 C C . GLY A 1 319 ? 24.281 17.641 11.227 1 98.12 319 GLY A C 1
ATOM 2518 O O . GLY A 1 319 ? 23.859 18.391 12.102 1 98.12 319 GLY A O 1
ATOM 2519 N N . PHE A 1 320 ? 23.5 16.891 10.422 1 98.38 320 PHE A N 1
ATOM 2520 C CA . PHE A 1 320 ? 22.062 16.906 10.578 1 98.38 320 PHE A CA 1
ATOM 2521 C C . PHE A 1 320 ? 21.484 15.5 10.398 1 98.38 320 PHE A C 1
ATOM 2523 O O . PHE A 1 320 ? 22.156 14.625 9.844 1 98.38 320 PHE A O 1
ATOM 2530 N N . ASN A 1 321 ? 20.312 15.266 10.977 1 98 321 ASN A N 1
ATOM 2531 C CA . ASN A 1 321 ? 19.484 14.141 10.578 1 98 321 ASN A CA 1
ATOM 2532 C C . ASN A 1 321 ? 18.969 14.305 9.148 1 98 321 ASN A C 1
ATOM 2534 O O . ASN A 1 321 ? 18.203 15.227 8.859 1 98 321 ASN A O 1
ATOM 2538 N N . VAL A 1 322 ? 19.312 13.422 8.305 1 98.5 322 VAL A N 1
ATOM 2539 C CA . VAL A 1 322 ? 19.062 13.578 6.875 1 98.5 322 VAL A CA 1
ATOM 2540 C C . VAL A 1 322 ? 17.547 13.5 6.613 1 98.5 322 VAL A C 1
ATOM 2542 O O . VAL A 1 322 ? 17.047 14.164 5.707 1 98.5 322 VAL A O 1
ATOM 2545 N N . SER A 1 323 ? 16.797 12.773 7.375 1 98.31 323 SER A N 1
ATOM 2546 C CA . SER A 1 323 ? 15.359 12.656 7.188 1 98.31 323 SER A CA 1
ATOM 2547 C C . SER A 1 323 ? 14.664 14 7.391 1 98.31 323 SER A C 1
ATOM 2549 O O . SER A 1 323 ? 13.695 14.312 6.699 1 98.31 323 SER A O 1
ATOM 2551 N N . TYR A 1 324 ? 15.172 14.758 8.344 1 98.44 324 TYR A N 1
ATOM 2552 C CA . TYR A 1 324 ? 14.594 16.078 8.602 1 98.44 324 TYR A CA 1
ATOM 2553 C C . TYR A 1 324 ? 14.805 17 7.418 1 98.44 324 TYR A C 1
ATOM 2555 O O . TYR A 1 324 ? 13.891 17.719 7.012 1 98.44 324 TYR A O 1
ATOM 2563 N N . LEU A 1 325 ? 16.016 16.969 6.875 1 98.69 325 LEU A N 1
ATOM 2564 C CA . LEU A 1 325 ? 16.312 17.781 5.703 1 98.69 325 LEU A CA 1
ATOM 2565 C C . LEU A 1 325 ? 15.414 17.391 4.531 1 98.69 325 LEU A C 1
ATOM 2567 O O . LEU A 1 325 ? 14.844 18.266 3.863 1 98.69 325 LEU A O 1
ATOM 2571 N N . LEU A 1 326 ? 15.312 16.141 4.352 1 98.75 326 LEU A N 1
ATOM 2572 C CA . LEU A 1 326 ? 14.547 15.633 3.219 1 98.75 326 LEU A CA 1
ATOM 2573 C C . LEU A 1 326 ? 13.062 15.961 3.377 1 98.75 326 LEU A C 1
ATOM 2575 O O . LEU A 1 326 ? 12.391 16.297 2.4 1 98.75 326 LEU A O 1
ATOM 2579 N N . ASP A 1 327 ? 12.539 15.812 4.551 1 98.5 327 ASP A N 1
ATOM 2580 C CA . ASP A 1 327 ? 11.141 16.172 4.789 1 98.5 327 ASP A CA 1
ATOM 2581 C C . ASP A 1 327 ? 10.875 17.625 4.387 1 98.5 327 ASP A C 1
ATOM 2583 O O . ASP A 1 327 ? 9.859 17.906 3.752 1 98.5 327 ASP A O 1
ATOM 2587 N N . VAL A 1 328 ? 11.742 18.5 4.75 1 98.62 328 VAL A N 1
ATOM 2588 C CA . VAL A 1 328 ? 11.594 19.922 4.434 1 98.62 328 VAL A CA 1
ATOM 2589 C C . VAL A 1 328 ? 11.641 20.109 2.918 1 98.62 328 VAL A C 1
ATOM 2591 O O . VAL A 1 328 ? 10.781 20.797 2.35 1 98.62 328 VAL A O 1
ATOM 2594 N N . LEU A 1 329 ? 12.625 19.5 2.293 1 98.56 329 LEU A N 1
ATOM 2595 C CA . LEU A 1 329 ? 12.781 19.656 0.852 1 98.56 329 LEU A CA 1
ATOM 2596 C C . LEU A 1 329 ? 11.578 19.094 0.107 1 98.56 329 LEU A C 1
ATOM 2598 O O . LEU A 1 329 ? 11.156 19.641 -0.914 1 98.56 329 LEU A O 1
ATOM 2602 N N . ASN A 1 330 ? 11.055 17.969 0.587 1 98.06 330 ASN A N 1
ATOM 2603 C CA . ASN A 1 330 ? 9.875 17.359 -0.021 1 98.06 330 ASN A CA 1
ATOM 2604 C C . ASN A 1 330 ? 8.648 18.25 0.132 1 98.06 330 ASN A C 1
ATOM 2606 O O . ASN A 1 330 ? 7.699 18.141 -0.654 1 98.06 330 ASN A O 1
ATOM 2610 N N . THR A 1 331 ? 8.617 19.062 1.112 1 97.56 331 THR A N 1
ATOM 2611 C CA . THR A 1 331 ? 7.484 19.938 1.381 1 97.56 331 THR A CA 1
ATOM 2612 C C . THR A 1 331 ? 7.602 21.234 0.573 1 97.56 331 THR A C 1
ATOM 2614 O O . THR A 1 331 ? 6.609 21.719 0.026 1 97.56 331 THR A O 1
ATOM 2617 N N . LEU A 1 332 ? 8.789 21.906 0.523 1 95.5 332 LEU A N 1
ATOM 2618 C CA . LEU A 1 332 ? 9.016 23.172 -0.153 1 95.5 332 LEU A CA 1
ATOM 2619 C C . LEU A 1 332 ? 8.766 23.047 -1.65 1 95.5 332 LEU A C 1
ATOM 2621 O O . LEU A 1 332 ? 8.055 23.875 -2.234 1 95.5 332 LEU A O 1
ATOM 2625 N N . LYS A 1 333 ? 9.203 21.969 -2.299 1 91.31 333 LYS A N 1
ATOM 2626 C CA . LYS A 1 333 ? 9.102 21.719 -3.734 1 91.31 333 LYS A CA 1
ATOM 2627 C C . LYS A 1 333 ? 9.422 22.969 -4.539 1 91.31 333 LYS A C 1
ATOM 2629 O O . LYS A 1 333 ? 8.75 23.266 -5.531 1 91.31 333 LYS A O 1
ATOM 2634 N N . CYS A 1 334 ? 10.312 23.812 -4.043 1 95.94 334 CYS A N 1
ATOM 2635 C CA . CYS A 1 334 ? 10.727 25.031 -4.715 1 95.94 334 CYS A CA 1
ATOM 2636 C C . CYS A 1 334 ? 11.922 24.781 -5.633 1 95.94 334 CYS A C 1
ATOM 2638 O O . CYS A 1 334 ? 12.492 23.688 -5.621 1 95.94 334 CYS A O 1
ATOM 2640 N N . GLN A 1 335 ? 12.203 25.781 -6.441 1 97.75 335 GLN A N 1
ATOM 2641 C CA . GLN A 1 335 ? 13.352 25.656 -7.336 1 97.75 335 GLN A CA 1
ATOM 2642 C C . GLN A 1 335 ? 14.664 25.859 -6.582 1 97.75 335 GLN A C 1
ATOM 2644 O O . GLN A 1 335 ? 15.586 25.047 -6.699 1 97.75 335 GLN A O 1
ATOM 2649 N N . ARG A 1 336 ? 14.727 26.953 -5.789 1 98.38 336 ARG A N 1
ATOM 2650 C CA . ARG A 1 336 ? 15.922 27.281 -5.016 1 98.38 336 ARG A CA 1
ATOM 2651 C C . ARG A 1 336 ? 15.602 27.344 -3.527 1 98.38 336 ARG A C 1
ATOM 2653 O O . ARG A 1 336 ? 14.602 27.953 -3.125 1 98.38 336 ARG A O 1
ATOM 2660 N N . VAL A 1 337 ? 16.469 26.734 -2.758 1 98.62 337 VAL A N 1
ATOM 2661 C CA . VAL A 1 337 ? 16.297 26.688 -1.309 1 98.62 337 VAL A CA 1
ATOM 2662 C C . VAL A 1 337 ? 17.438 27.469 -0.641 1 98.62 337 VAL A C 1
ATOM 2664 O O . VAL A 1 337 ? 18.562 27.484 -1.135 1 98.62 337 VAL A O 1
ATOM 2667 N N . ARG A 1 338 ? 17.078 28.109 0.438 1 98.25 338 ARG A N 1
ATOM 2668 C CA . ARG A 1 338 ? 18.047 28.844 1.243 1 98.25 338 ARG A CA 1
ATOM 2669 C C . ARG A 1 338 ? 18.203 28.219 2.625 1 98.25 338 ARG A C 1
ATOM 2671 O O . ARG A 1 338 ? 17.203 27.953 3.307 1 98.25 338 ARG A O 1
ATOM 2678 N N . ILE A 1 339 ? 19.406 27.922 3.004 1 98.25 339 ILE A N 1
ATOM 2679 C CA . ILE A 1 339 ? 19.75 27.438 4.34 1 98.25 339 ILE A CA 1
ATOM 2680 C C . ILE A 1 339 ? 20.625 28.469 5.055 1 98.25 339 ILE A C 1
ATOM 2682 O O . ILE A 1 339 ? 21.734 28.766 4.605 1 98.25 339 ILE A O 1
ATOM 2686 N N . SER A 1 340 ? 20.109 29.016 6.141 1 97.62 340 SER A N 1
ATOM 2687 C CA . SER A 1 340 ? 20.828 30 6.949 1 97.62 340 SER A CA 1
ATOM 2688 C C . SER A 1 340 ? 21.438 29.344 8.188 1 97.62 340 SER A C 1
ATOM 2690 O O . SER A 1 340 ? 20.719 28.75 9 1 97.62 340 SER A O 1
ATOM 2692 N N . LEU A 1 341 ? 22.75 29.516 8.289 1 96.88 341 LEU A N 1
ATOM 2693 C CA . LEU A 1 341 ? 23.484 28.844 9.344 1 96.88 341 LEU A CA 1
ATOM 2694 C C . LEU A 1 341 ? 24.234 29.859 10.211 1 96.88 341 LEU A C 1
ATOM 2696 O O . LEU A 1 341 ? 24.656 30.906 9.727 1 96.88 341 LEU A O 1
ATOM 2700 N N . VAL A 1 342 ? 24.359 29.562 11.5 1 94.44 342 VAL A N 1
ATOM 2701 C CA . VAL A 1 342 ? 25.125 30.375 12.43 1 94.44 342 VAL A CA 1
ATOM 2702 C C . VAL A 1 342 ? 26.453 29.703 12.742 1 94.44 342 VAL A C 1
ATOM 2704 O O . VAL A 1 342 ? 27.531 30.266 12.453 1 94.44 342 VAL A O 1
ATOM 2707 N N . ASP A 1 343 ? 26.406 28.531 13.336 1 92.56 343 ASP A N 1
ATOM 2708 C CA . ASP A 1 343 ? 27.562 27.688 13.625 1 92.56 343 ASP A CA 1
ATOM 2709 C C . ASP A 1 343 ? 27.156 26.203 13.672 1 92.56 343 ASP A C 1
ATOM 2711 O O . ASP A 1 343 ? 26.016 25.859 13.375 1 92.56 343 ASP A O 1
ATOM 2715 N N . ALA A 1 344 ? 28.141 25.391 14.086 1 94.06 344 ALA A N 1
ATOM 2716 C CA . ALA A 1 344 ? 27.922 23.953 13.984 1 94.06 344 ALA A CA 1
ATOM 2717 C C . ALA A 1 344 ? 27.031 23.438 15.109 1 94.06 344 ALA A C 1
ATOM 2719 O O . ALA A 1 344 ? 26.578 22.297 15.07 1 94.06 344 ALA A O 1
ATOM 2720 N N . SER A 1 345 ? 26.672 24.188 16.047 1 94 345 SER A N 1
ATOM 2721 C CA . SER A 1 345 ? 25.891 23.75 17.203 1 94 345 SER A CA 1
ATOM 2722 C C . SER A 1 345 ? 24.531 24.438 17.219 1 94 345 SER A C 1
ATOM 2724 O O . SER A 1 345 ? 23.656 24.078 18.016 1 94 345 SER A O 1
ATOM 2726 N N . SER A 1 346 ? 24.375 25.375 16.359 1 93.81 346 SER A N 1
ATOM 2727 C CA . SER A 1 346 ? 23.125 26.141 16.344 1 93.81 346 SER A CA 1
ATOM 2728 C C . SER A 1 346 ? 22.141 25.578 15.312 1 93.81 346 SER A C 1
ATOM 2730 O O . SER A 1 346 ? 22.562 25 14.305 1 93.81 346 SER A O 1
ATOM 2732 N N . SER A 1 347 ? 20.938 25.766 15.57 1 94.75 347 SER A N 1
ATOM 2733 C CA . SER A 1 347 ? 19.906 25.359 14.609 1 94.75 347 SER A CA 1
ATOM 2734 C C . SER A 1 347 ? 20.031 26.141 13.312 1 94.75 347 SER A C 1
ATOM 2736 O O . SER A 1 347 ? 20.562 27.25 13.297 1 94.75 347 SER A O 1
ATOM 2738 N N . CYS A 1 348 ? 19.594 25.547 12.266 1 96.81 348 CYS A N 1
ATOM 2739 C CA . CYS A 1 348 ? 19.594 26.25 10.984 1 96.81 348 CYS A CA 1
ATOM 2740 C C . CYS A 1 348 ? 18.172 26.594 10.555 1 96.81 348 CYS A C 1
ATOM 2742 O O . CYS A 1 348 ? 17.219 26.016 11.055 1 96.81 348 CYS A O 1
ATOM 2744 N N . LEU A 1 349 ? 18.062 27.578 9.641 1 97.81 349 LEU A N 1
ATOM 2745 C CA . LEU A 1 349 ? 16.797 27.984 9.039 1 97.81 349 LEU A CA 1
ATOM 2746 C C . LEU A 1 349 ? 16.75 27.609 7.555 1 97.81 349 LEU A C 1
ATOM 2748 O O . LEU A 1 349 ? 17.688 27.906 6.812 1 97.81 349 LEU A O 1
ATOM 2752 N N . ILE A 1 350 ? 15.773 26.922 7.129 1 98.31 350 ILE A N 1
ATOM 2753 C CA . ILE A 1 350 ? 15.602 26.547 5.73 1 98.31 350 ILE A CA 1
ATOM 2754 C C . ILE A 1 350 ? 14.336 27.188 5.176 1 98.31 350 ILE A C 1
ATOM 2756 O O . ILE A 1 350 ? 13.266 27.125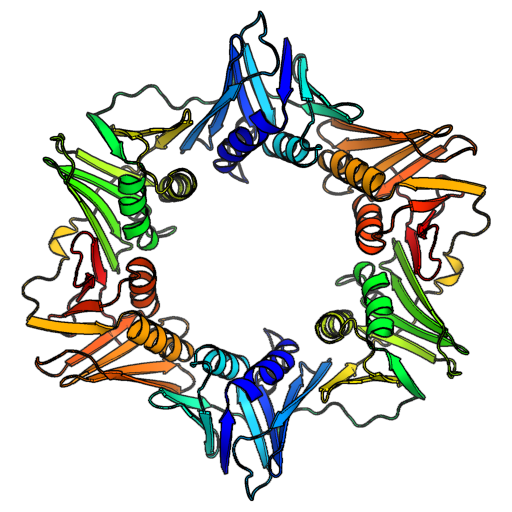 5.793 1 98.31 350 ILE A O 1
ATOM 2760 N N . GLU A 1 351 ? 14.398 27.812 3.998 1 97.12 351 GLU A N 1
ATOM 2761 C CA . GLU A 1 351 ? 13.281 28.516 3.381 1 97.12 351 GLU A CA 1
ATOM 2762 C C . GLU A 1 351 ? 13.359 28.453 1.858 1 97.12 351 GLU A C 1
ATOM 2764 O O . GLU A 1 351 ? 14.422 28.156 1.299 1 97.12 351 GLU A O 1
ATOM 2769 N N . ASP A 1 352 ? 12.195 28.688 1.245 1 98.06 352 ASP A N 1
ATOM 2770 C CA . ASP A 1 352 ? 12.141 28.969 -0.185 1 98.06 352 ASP A CA 1
ATOM 2771 C C . ASP A 1 352 ? 12.75 30.344 -0.494 1 98.06 352 ASP A C 1
ATOM 2773 O O . ASP A 1 352 ? 12.383 31.344 0.124 1 98.06 352 ASP A O 1
ATOM 2777 N N . CYS A 1 353 ? 13.656 30.391 -1.441 1 97.75 353 CYS A N 1
ATOM 2778 C CA . CYS A 1 353 ? 14.312 31.656 -1.768 1 97.75 353 CYS A CA 1
ATOM 2779 C C . CYS A 1 353 ? 13.297 32.688 -2.215 1 97.75 353 CYS A C 1
ATOM 2781 O O . CYS A 1 353 ? 13.508 33.906 -2.033 1 97.75 353 CYS A O 1
ATOM 2783 N N . ASP A 1 354 ? 12.188 32.219 -2.795 1 97.19 354 ASP A N 1
ATOM 2784 C CA . ASP A 1 354 ? 11.266 33.156 -3.445 1 97.19 354 ASP A CA 1
ATOM 2785 C C . ASP A 1 354 ? 9.969 33.281 -2.646 1 97.19 354 ASP A C 1
ATOM 2787 O O . ASP A 1 354 ? 9.047 34 -3.064 1 97.19 354 ASP A O 1
ATOM 2791 N N . ASN A 1 355 ? 9.82 32.562 -1.608 1 94.44 355 ASN A N 1
ATOM 2792 C CA . ASN A 1 355 ? 8.594 32.562 -0.829 1 94.44 355 ASN A CA 1
ATOM 2793 C C . ASN A 1 355 ? 8.875 32.406 0.664 1 94.44 355 ASN A C 1
ATOM 2795 O O . ASN A 1 355 ? 9.328 31.359 1.114 1 94.44 355 ASN A O 1
ATOM 2799 N N . ALA A 1 356 ? 8.586 33.344 1.449 1 91.31 356 ALA A N 1
ATOM 2800 C CA . ALA A 1 356 ? 8.953 33.406 2.861 1 91.31 356 ALA A CA 1
ATOM 2801 C C . ALA A 1 356 ? 7.781 33 3.748 1 91.31 356 ALA A C 1
ATOM 2803 O O . ALA A 1 356 ? 7.812 33.188 4.965 1 91.31 356 ALA A O 1
ATOM 2804 N N . THR A 1 357 ? 6.758 32.406 3.176 1 95.69 357 THR A N 1
ATOM 2805 C CA . THR A 1 357 ? 5.551 32.094 3.934 1 95.69 357 THR A CA 1
ATOM 2806 C C . THR A 1 357 ? 5.809 30.938 4.91 1 95.69 357 THR A C 1
ATOM 2808 O O . THR A 1 357 ? 5.074 30.766 5.887 1 95.69 357 THR A O 1
ATOM 2811 N N . ALA A 1 358 ? 6.809 30.125 4.625 1 97.44 358 ALA A N 1
ATOM 2812 C CA . ALA A 1 358 ? 7.125 28.984 5.496 1 97.44 358 ALA A CA 1
ATOM 2813 C C . ALA A 1 358 ? 8.594 29 5.898 1 97.44 358 ALA A C 1
ATOM 2815 O O . ALA A 1 358 ? 9.461 29.328 5.086 1 97.44 358 ALA A O 1
ATOM 2816 N N . GLU A 1 359 ? 8.805 28.672 7.141 1 97.19 359 GLU A N 1
ATOM 2817 C CA . GLU A 1 359 ? 10.133 28.594 7.73 1 97.19 359 GLU A CA 1
ATOM 2818 C C . GLU A 1 359 ? 10.344 27.266 8.445 1 97.19 359 GLU A C 1
ATOM 2820 O O . GLU A 1 359 ? 9.484 26.812 9.203 1 97.19 359 GLU A O 1
ATOM 2825 N N . TYR A 1 360 ? 11.492 26.672 8.211 1 98.5 360 TYR A N 1
ATOM 2826 C CA . TYR A 1 360 ? 11.812 25.391 8.836 1 98.5 360 TYR A CA 1
ATOM 2827 C C . TYR A 1 360 ? 13.117 25.469 9.617 1 98.5 360 TYR A C 1
ATOM 2829 O O . TYR A 1 360 ? 14.125 25.984 9.109 1 98.5 360 TYR A O 1
ATOM 2837 N N . VAL A 1 361 ? 13.07 25.016 10.828 1 98.31 361 VAL A N 1
ATOM 2838 C CA . VAL A 1 361 ? 14.242 25.016 11.695 1 98.31 361 VAL A CA 1
ATOM 2839 C C . VAL A 1 361 ? 14.617 23.578 12.047 1 98.31 361 VAL A C 1
ATOM 2841 O O . VAL A 1 361 ? 13.758 22.766 12.406 1 98.31 361 VAL A O 1
ATOM 2844 N N . ILE A 1 362 ? 15.914 23.234 11.898 1 98.19 362 ILE A N 1
ATOM 2845 C CA . ILE A 1 362 ? 16.406 21.906 12.242 1 98.19 362 ILE A CA 1
ATOM 2846 C C . ILE A 1 362 ? 17.594 22.031 13.188 1 98.19 362 ILE A C 1
ATOM 2848 O O . ILE A 1 362 ? 18.516 22.812 12.938 1 98.19 362 ILE A O 1
ATOM 2852 N N . MET A 1 363 ? 17.516 21.266 14.258 1 97.19 363 MET A N 1
ATOM 2853 C CA . MET A 1 363 ? 18.641 21.203 15.188 1 97.19 363 MET A CA 1
ATOM 2854 C C . MET A 1 363 ? 19.75 20.328 14.633 1 97.19 363 MET A C 1
ATOM 2856 O O . MET A 1 363 ? 19.484 19.266 14.062 1 97.19 363 MET A O 1
ATOM 2860 N N . PRO A 1 364 ? 21.016 20.781 14.797 1 96.88 364 PRO A N 1
ATOM 2861 C CA . PRO A 1 364 ? 22.125 19.922 14.352 1 96.88 364 PRO A CA 1
ATOM 2862 C C . PRO A 1 364 ? 22.344 18.719 15.266 1 96.88 364 PRO A C 1
ATOM 2864 O O . PRO A 1 364 ? 21.734 18.641 16.344 1 96.88 364 PRO A O 1
ATOM 2867 N N . MET A 1 365 ? 23.047 17.766 14.727 1 94.62 365 MET A N 1
ATOM 2868 C CA . MET A 1 365 ? 23.438 16.594 15.516 1 94.62 365 MET A CA 1
ATOM 2869 C C . MET A 1 365 ? 24.953 16.453 15.562 1 94.62 365 MET A C 1
ATOM 2871 O O . MET A 1 365 ? 25.656 16.969 14.695 1 94.62 365 MET A O 1
ATOM 2875 N N . ARG A 1 366 ? 25.375 15.805 16.703 1 88.69 366 ARG A N 1
ATOM 2876 C CA . ARG A 1 366 ? 26.797 15.477 16.797 1 88.69 366 ARG A CA 1
ATOM 2877 C C . ARG A 1 366 ? 27.094 14.164 16.062 1 88.69 366 ARG A C 1
ATOM 2879 O O . ARG A 1 366 ? 26.438 13.148 16.297 1 88.69 366 ARG A O 1
ATOM 2886 N N . LEU A 1 367 ? 27.906 14.258 15.047 1 83.38 367 LEU A N 1
ATOM 2887 C CA . LEU A 1 367 ? 28.219 13.07 14.266 1 83.38 367 LEU A CA 1
ATOM 2888 C C . LEU A 1 367 ? 29.547 12.461 14.727 1 83.38 367 LEU A C 1
ATOM 2890 O O . LEU A 1 367 ? 30.438 13.18 15.203 1 83.38 367 LEU A O 1
ATOM 2894 N N . MET B 1 1 ? 40.344 -4.32 -9.539 1 92.5 1 MET B N 1
ATOM 2895 C CA . MET B 1 1 ? 39.562 -4.656 -10.719 1 92.5 1 MET B CA 1
ATOM 2896 C C . MET B 1 1 ? 38.375 -3.695 -10.875 1 92.5 1 MET B C 1
ATOM 2898 O O . MET B 1 1 ? 37.719 -3.355 -9.898 1 92.5 1 MET B O 1
ATOM 2902 N N . GLN B 1 2 ? 38.219 -3.217 -12.086 1 96.25 2 GLN B N 1
ATOM 2903 C CA . GLN B 1 2 ? 37.25 -2.16 -12.312 1 96.25 2 GLN B CA 1
ATOM 2904 C C . GLN B 1 2 ? 36.438 -2.412 -13.578 1 96.25 2 GLN B C 1
ATOM 2906 O O . GLN B 1 2 ? 36.969 -2.918 -14.57 1 96.25 2 GLN B O 1
ATOM 2911 N N . PHE B 1 3 ? 35.156 -2.062 -13.562 1 97.94 3 PHE B N 1
ATOM 2912 C CA . PHE B 1 3 ? 34.344 -2.084 -14.766 1 97.94 3 PHE B CA 1
ATOM 2913 C C . PHE B 1 3 ? 33.375 -0.906 -14.781 1 97.94 3 PHE B C 1
ATOM 2915 O O . PHE B 1 3 ? 33.188 -0.23 -13.766 1 97.94 3 PHE B O 1
ATOM 2922 N N . THR B 1 4 ? 32.812 -0.551 -15.93 1 98.5 4 THR B N 1
ATOM 2923 C CA . THR B 1 4 ? 31.844 0.515 -16.109 1 98.5 4 THR B CA 1
ATOM 2924 C C . THR B 1 4 ? 30.562 -0.02 -16.75 1 98.5 4 THR B C 1
ATOM 2926 O O . THR B 1 4 ? 30.625 -0.861 -17.641 1 98.5 4 THR B O 1
ATOM 2929 N N . ILE B 1 5 ? 29.5 0.492 -16.281 1 98.69 5 ILE B N 1
ATOM 2930 C CA . ILE B 1 5 ? 28.203 0.063 -16.797 1 98.69 5 ILE B CA 1
ATOM 2931 C C . ILE B 1 5 ? 27.203 1.208 -16.688 1 98.69 5 ILE B C 1
ATOM 2933 O O . ILE B 1 5 ? 27.297 2.041 -15.789 1 98.69 5 ILE B O 1
ATOM 2937 N N . THR B 1 6 ? 26.266 1.308 -17.625 1 98.56 6 THR B N 1
ATOM 2938 C CA . THR B 1 6 ? 25.234 2.344 -17.531 1 98.56 6 THR B CA 1
ATOM 2939 C C . THR B 1 6 ? 24.125 1.926 -16.578 1 98.56 6 THR B C 1
ATOM 2941 O O . THR B 1 6 ? 23.828 0.737 -16.453 1 98.56 6 THR B O 1
ATOM 2944 N N . ARG B 1 7 ? 23.516 2.904 -15.867 1 98.31 7 ARG B N 1
ATOM 2945 C CA . ARG B 1 7 ? 22.359 2.629 -15.008 1 98.31 7 ARG B CA 1
ATOM 2946 C C . ARG B 1 7 ? 21.266 1.888 -15.781 1 98.31 7 ARG B C 1
ATOM 2948 O O . ARG B 1 7 ? 20.656 0.966 -15.25 1 98.31 7 ARG B O 1
ATOM 2955 N N . GLU B 1 8 ? 21.047 2.258 -16.984 1 97.81 8 GLU B N 1
ATOM 2956 C CA . GLU B 1 8 ? 20.016 1.682 -17.844 1 97.81 8 GLU B CA 1
ATOM 2957 C C . GLU B 1 8 ? 20.203 0.177 -18.016 1 97.81 8 GLU B C 1
ATOM 2959 O O . GLU B 1 8 ? 19.25 -0.594 -17.906 1 97.81 8 GLU B O 1
ATOM 2964 N N . GLN B 1 9 ? 21.422 -0.277 -18.234 1 97.75 9 GLN B N 1
ATOM 2965 C CA . GLN B 1 9 ? 21.719 -1.684 -18.469 1 97.75 9 GLN B CA 1
ATOM 2966 C C . GLN B 1 9 ? 21.703 -2.48 -17.172 1 97.75 9 GLN B C 1
ATOM 2968 O O . GLN B 1 9 ? 21.453 -3.686 -17.172 1 97.75 9 GLN B O 1
ATOM 2973 N N . LEU B 1 10 ? 21.859 -1.753 -16.094 1 98.5 10 LEU B N 1
ATOM 2974 C CA . LEU B 1 10 ? 22.141 -2.445 -14.844 1 98.5 10 LEU B CA 1
ATOM 2975 C C . LEU B 1 10 ? 20.859 -2.588 -14.008 1 98.5 10 LEU B C 1
ATOM 2977 O O . LEU B 1 10 ? 20.672 -3.607 -13.344 1 98.5 10 LEU B O 1
ATOM 2981 N N . LEU B 1 11 ? 20.016 -1.639 -13.992 1 98.44 11 LEU B N 1
ATOM 2982 C CA . LEU B 1 11 ? 18.969 -1.49 -12.984 1 98.44 11 LEU B CA 1
ATOM 2983 C C . LEU B 1 11 ? 18.016 -2.678 -13.023 1 98.44 11 LEU B C 1
ATOM 2985 O O . LEU B 1 11 ? 17.766 -3.309 -11.992 1 98.44 11 LEU B O 1
ATOM 2989 N N . LYS B 1 12 ? 17.516 -3.041 -14.18 1 97.06 12 LYS B N 1
ATOM 2990 C CA . LYS B 1 12 ? 16.516 -4.102 -14.273 1 97.06 12 LYS B CA 1
ATOM 2991 C C . LYS B 1 12 ? 17.094 -5.445 -13.844 1 97.06 12 LYS B C 1
ATOM 2993 O O . LYS B 1 12 ? 16.547 -6.117 -12.977 1 97.06 12 LYS B O 1
ATOM 2998 N N . PRO B 1 13 ? 18.266 -5.863 -14.43 1 97.88 13 PRO B N 1
ATOM 2999 C CA . PRO B 1 13 ? 18.859 -7.125 -13.984 1 97.88 13 PRO B CA 1
ATOM 3000 C C . PRO B 1 13 ? 19.141 -7.148 -12.477 1 97.88 13 PRO B C 1
ATOM 3002 O O . PRO B 1 13 ? 18.953 -8.18 -11.828 1 97.88 13 PRO B O 1
ATOM 3005 N N . LEU B 1 14 ? 19.562 -6.027 -12 1 98.5 14 LEU B N 1
ATOM 3006 C CA . LEU B 1 14 ? 19.875 -5.914 -10.578 1 98.5 14 LEU B CA 1
ATOM 3007 C C . LEU B 1 14 ? 18.609 -6.043 -9.734 1 98.5 14 LEU B C 1
ATOM 3009 O O . LEU B 1 14 ? 18.609 -6.746 -8.719 1 98.5 14 LEU B O 1
ATOM 3013 N N . GLN B 1 15 ? 17.578 -5.391 -10.117 1 97.75 15 GLN B N 1
ATOM 3014 C CA . GLN B 1 15 ? 16.297 -5.477 -9.422 1 97.75 15 GLN B CA 1
ATOM 3015 C C . GLN B 1 15 ? 15.789 -6.914 -9.375 1 97.75 15 GLN B C 1
ATOM 3017 O O . GLN B 1 15 ? 15.297 -7.371 -8.344 1 97.75 15 GLN B O 1
ATOM 3022 N N . GLN B 1 16 ? 15.93 -7.578 -10.422 1 96.44 16 GLN B N 1
ATOM 3023 C CA . GLN B 1 16 ? 15.445 -8.945 -10.523 1 96.44 16 GLN B CA 1
ATOM 3024 C C . GLN B 1 16 ? 16.172 -9.867 -9.555 1 96.44 16 GLN B C 1
ATOM 3026 O O . GLN B 1 16 ? 15.547 -10.625 -8.812 1 96.44 16 GLN B O 1
ATOM 3031 N N . VAL B 1 17 ? 17.469 -9.789 -9.531 1 97.06 17 VAL B N 1
ATOM 3032 C CA . VAL B 1 17 ? 18.234 -10.688 -8.68 1 97.06 17 VAL B CA 1
ATOM 3033 C C . VAL B 1 17 ? 18 -10.344 -7.211 1 97.06 17 VAL B C 1
ATOM 3035 O O . VAL B 1 17 ? 17.969 -11.234 -6.359 1 97.06 17 VAL B O 1
ATOM 3038 N N . CYS B 1 18 ? 17.828 -9.07 -6.93 1 96.69 18 CYS B N 1
ATOM 3039 C CA . CYS B 1 18 ? 17.578 -8.656 -5.555 1 96.69 18 CYS B CA 1
ATOM 3040 C C . CYS B 1 18 ? 16.219 -9.164 -5.082 1 96.69 18 CYS B C 1
ATOM 3042 O O . CYS B 1 18 ? 15.984 -9.297 -3.877 1 96.69 18 CYS B O 1
ATOM 3044 N N . GLY B 1 19 ? 15.359 -9.406 -5.965 1 93.81 19 GLY B N 1
ATOM 3045 C CA . GLY B 1 19 ? 14.008 -9.852 -5.648 1 93.81 19 GLY B CA 1
ATOM 3046 C C . GLY B 1 19 ? 13.977 -11.211 -4.973 1 93.81 19 GLY B C 1
ATOM 3047 O O . GLY B 1 19 ? 13.016 -11.539 -4.273 1 93.81 19 GLY B O 1
ATOM 3048 N N . VAL B 1 20 ? 14.977 -12.047 -5.141 1 93.31 20 VAL B N 1
ATOM 3049 C CA . VAL B 1 20 ? 14.938 -13.406 -4.613 1 93.31 20 VAL B CA 1
ATOM 3050 C C . VAL B 1 20 ? 15.547 -13.438 -3.215 1 93.31 20 VAL B C 1
ATOM 3052 O O . VAL B 1 20 ? 15.477 -14.445 -2.52 1 93.31 20 VAL B O 1
ATOM 3055 N N . LEU B 1 21 ? 16.141 -12.32 -2.842 1 93.12 21 LEU B N 1
ATOM 3056 C CA . LEU B 1 21 ? 16.781 -12.273 -1.536 1 93.12 21 LEU B CA 1
ATOM 3057 C C . LEU B 1 21 ? 15.75 -12.18 -0.418 1 93.12 21 LEU B C 1
ATOM 3059 O O . LEU B 1 21 ? 14.625 -11.742 -0.645 1 93.12 21 LEU B O 1
ATOM 3063 N N . THR B 1 22 ? 16.172 -12.656 0.698 1 87.31 22 THR B N 1
ATOM 3064 C CA . THR B 1 22 ? 15.305 -12.594 1.87 1 87.31 22 THR B CA 1
ATOM 3065 C C . THR B 1 22 ? 15.789 -11.531 2.848 1 87.31 22 THR B C 1
ATOM 3067 O O . THR B 1 22 ? 16.953 -11.133 2.816 1 87.31 22 THR B O 1
ATOM 3070 N N . SER B 1 23 ? 14.875 -11.055 3.682 1 79.19 23 SER B N 1
ATOM 3071 C CA . SER B 1 23 ? 15.195 -10 4.629 1 79.19 23 SER B CA 1
ATOM 3072 C C . SER B 1 23 ? 16.031 -10.531 5.793 1 79.19 23 SER B C 1
ATOM 3074 O O . SER B 1 23 ? 16.766 -9.773 6.438 1 79.19 23 SER B O 1
ATOM 3076 N N . ARG B 1 24 ? 15.961 -11.812 6.113 1 81.44 24 ARG B N 1
ATOM 3077 C CA . ARG B 1 24 ? 16.719 -12.383 7.23 1 81.44 24 ARG B CA 1
ATOM 3078 C C . ARG B 1 24 ? 17.547 -13.57 6.773 1 81.44 24 ARG B C 1
ATOM 3080 O O . ARG B 1 24 ? 17.219 -14.719 7.062 1 81.44 24 ARG B O 1
ATOM 3087 N N . PRO B 1 25 ? 18.703 -13.234 6.234 1 81 25 PRO B N 1
ATOM 3088 C CA . PRO B 1 25 ? 19.484 -14.336 5.684 1 81 25 PRO B CA 1
ATOM 3089 C C . PRO B 1 25 ? 20.219 -15.141 6.758 1 81 25 PRO B C 1
ATOM 3091 O O . PRO B 1 25 ? 20.594 -14.594 7.797 1 81 25 PRO B O 1
ATOM 3094 N N . THR B 1 26 ? 20.406 -16.469 6.508 1 81.62 26 THR B N 1
ATOM 3095 C CA . THR B 1 26 ? 21.125 -17.391 7.395 1 81.62 26 THR B CA 1
ATOM 3096 C C . THR B 1 26 ? 22.641 -17.172 7.289 1 81.62 26 THR B C 1
ATOM 3098 O O . THR B 1 26 ? 23.359 -17.375 8.266 1 81.62 26 THR B O 1
ATOM 3101 N N . LEU B 1 27 ? 23.109 -16.859 6.062 1 90.12 27 LEU B N 1
ATOM 3102 C CA . LEU B 1 27 ? 24.516 -16.578 5.785 1 90.12 27 LEU B CA 1
ATOM 3103 C C . LEU B 1 27 ? 24.703 -15.109 5.402 1 90.12 27 LEU B C 1
ATOM 3105 O O . LEU B 1 27 ? 24 -14.594 4.531 1 90.12 27 LEU B O 1
ATOM 3109 N N . PRO B 1 28 ? 25.656 -14.492 6.051 1 91.19 28 PRO B N 1
ATOM 3110 C CA . PRO B 1 28 ? 25.844 -13.07 5.773 1 91.19 28 PRO B CA 1
ATOM 3111 C C . PRO B 1 28 ? 26.078 -12.781 4.293 1 91.19 28 PRO B C 1
ATOM 3113 O O . PRO B 1 28 ? 25.578 -11.766 3.773 1 91.19 28 PRO B O 1
ATOM 3116 N N . VAL B 1 29 ? 26.734 -13.68 3.619 1 95.06 29 VAL B N 1
ATOM 3117 C CA . VAL B 1 29 ? 27.156 -13.406 2.252 1 95.06 29 VAL B CA 1
ATOM 3118 C C . VAL B 1 29 ? 25.953 -13.375 1.325 1 95.06 29 VAL B C 1
ATOM 3120 O O . VAL B 1 29 ? 26 -12.766 0.254 1 95.06 29 VAL B O 1
ATOM 3123 N N . ILE B 1 30 ? 24.875 -13.945 1.689 1 94.75 30 ILE B N 1
ATOM 3124 C CA . ILE B 1 30 ? 23.75 -14.031 0.771 1 94.75 30 ILE B CA 1
ATOM 3125 C C . ILE B 1 30 ? 22.922 -12.75 0.854 1 94.75 30 ILE B C 1
ATOM 3127 O O . ILE B 1 30 ? 21.953 -12.586 0.122 1 94.75 30 ILE B O 1
ATOM 3131 N N . ASN B 1 31 ? 23.328 -11.836 1.736 1 95.12 31 ASN B N 1
ATOM 3132 C CA . ASN B 1 31 ? 22.844 -10.461 1.651 1 95.12 31 ASN B CA 1
ATOM 3133 C C . ASN B 1 31 ? 23.453 -9.727 0.455 1 95.12 31 ASN B C 1
ATOM 3135 O O . ASN B 1 31 ? 22.984 -8.656 0.077 1 95.12 31 ASN B O 1
ATOM 3139 N N . ASN B 1 32 ? 24.438 -10.312 -0.055 1 96.75 32 ASN B N 1
ATOM 3140 C CA . ASN B 1 32 ? 25.109 -9.805 -1.248 1 96.75 32 ASN B CA 1
ATOM 3141 C C . ASN B 1 32 ? 24.641 -10.523 -2.506 1 96.75 32 ASN B C 1
ATOM 3143 O O . ASN B 1 32 ? 24 -11.57 -2.422 1 96.75 32 ASN B O 1
ATOM 3147 N N . ILE B 1 33 ? 24.891 -9.922 -3.602 1 97.62 33 ILE B N 1
ATOM 3148 C CA . ILE B 1 33 ? 24.781 -10.633 -4.867 1 97.62 33 ILE B CA 1
ATOM 3149 C C . ILE B 1 33 ? 26.172 -10.969 -5.402 1 97.62 33 ILE B C 1
ATOM 3151 O O . ILE B 1 33 ? 27.141 -10.266 -5.098 1 97.62 33 ILE B O 1
ATOM 3155 N N . LEU B 1 34 ? 26.266 -12.039 -6.121 1 97.88 34 LEU B N 1
ATOM 3156 C CA . LEU B 1 34 ? 27.516 -12.445 -6.781 1 97.88 34 LEU B CA 1
ATOM 3157 C C . LEU B 1 34 ? 27.625 -11.797 -8.156 1 97.88 34 LEU B C 1
ATOM 3159 O O . LEU B 1 34 ? 26.688 -11.844 -8.953 1 97.88 34 LEU B O 1
ATOM 3163 N N . LEU B 1 35 ? 28.75 -11.133 -8.406 1 98.19 35 LEU B N 1
ATOM 3164 C CA . LEU B 1 35 ? 29.078 -10.555 -9.703 1 98.19 35 LEU B CA 1
ATOM 3165 C C . LEU B 1 35 ? 30.188 -11.344 -10.391 1 98.19 35 LEU B C 1
ATOM 3167 O O . LEU B 1 35 ? 31.234 -11.602 -9.789 1 98.19 35 LEU B O 1
ATOM 3171 N N . GLU B 1 36 ? 29.891 -11.773 -11.547 1 97.75 36 GLU B N 1
ATOM 3172 C CA . GLU B 1 36 ? 30.906 -12.398 -12.383 1 97.75 36 GLU B CA 1
ATOM 3173 C C . GLU B 1 36 ? 31.141 -11.602 -13.664 1 97.75 36 GLU B C 1
ATOM 3175 O O . GLU B 1 36 ? 30.203 -11.344 -14.414 1 97.75 36 GLU B O 1
ATOM 3180 N N . ILE B 1 37 ? 32.375 -11.258 -13.898 1 97.75 37 ILE B N 1
ATOM 3181 C CA . ILE B 1 37 ? 32.719 -10.383 -15.016 1 97.75 37 ILE B CA 1
ATOM 3182 C C . ILE B 1 37 ? 33.625 -11.133 -16 1 97.75 37 ILE B C 1
ATOM 3184 O O . ILE B 1 37 ? 34.594 -11.766 -15.602 1 97.75 37 ILE B O 1
ATOM 3188 N N . GLU B 1 38 ? 33.25 -11.125 -17.234 1 96.44 38 GLU B N 1
ATOM 3189 C CA . GLU B 1 38 ? 34.031 -11.672 -18.344 1 96.44 38 GLU B CA 1
ATOM 3190 C C . GLU B 1 38 ? 33.844 -10.852 -19.609 1 96.44 38 GLU B C 1
ATOM 3192 O O . GLU B 1 38 ? 32.75 -10.867 -20.219 1 96.44 38 GLU B O 1
ATOM 3197 N N . GLY B 1 39 ? 34.938 -10.234 -20.047 1 96.38 39 GLY B N 1
ATOM 3198 C CA . GLY B 1 39 ? 34.812 -9.367 -21.203 1 96.38 39 GLY B CA 1
ATOM 3199 C C . GLY B 1 39 ? 33.812 -8.227 -21.016 1 96.38 39 GLY B C 1
ATOM 3200 O O . GLY B 1 39 ? 34 -7.391 -20.125 1 96.38 39 GLY B O 1
ATOM 3201 N N . SER B 1 40 ? 32.75 -8.273 -21.812 1 97.38 40 SER B N 1
ATOM 3202 C CA . SER B 1 40 ? 31.734 -7.223 -21.703 1 97.38 40 SER B CA 1
ATOM 3203 C C . SER B 1 40 ? 30.484 -7.73 -21 1 97.38 40 SER B C 1
ATOM 3205 O O . SER B 1 40 ? 29.484 -7.023 -20.922 1 97.38 40 SER B O 1
ATOM 3207 N N . ARG B 1 41 ? 30.641 -8.891 -20.5 1 97.44 41 ARG B N 1
ATOM 3208 C CA . ARG B 1 41 ? 29.453 -9.516 -19.906 1 97.44 41 ARG B CA 1
ATOM 3209 C C . ARG B 1 41 ? 29.531 -9.477 -18.375 1 97.44 41 ARG B C 1
ATOM 3211 O O . ARG B 1 41 ? 30.531 -9.891 -17.797 1 97.44 41 ARG B O 1
ATOM 3218 N N . LEU B 1 42 ? 28.547 -8.961 -17.766 1 98.31 42 LEU B N 1
ATOM 3219 C CA . LEU B 1 42 ? 28.359 -9.008 -16.312 1 98.31 42 LEU B CA 1
ATOM 3220 C C . LEU B 1 42 ? 27.219 -9.953 -15.945 1 98.31 42 LEU B C 1
ATOM 3222 O O . LEU B 1 42 ? 26.094 -9.789 -16.406 1 98.31 42 LEU B O 1
ATOM 3226 N N . SER B 1 43 ? 27.516 -10.977 -15.195 1 98.06 43 SER B N 1
ATOM 3227 C CA . SER B 1 43 ? 26.516 -11.867 -14.648 1 98.06 43 SER B CA 1
ATOM 3228 C C . SER B 1 43 ? 26.219 -11.539 -13.188 1 98.06 43 SER B C 1
ATOM 3230 O O . SER B 1 43 ? 27.141 -11.367 -12.383 1 98.06 43 SER B O 1
ATOM 3232 N N . LEU B 1 44 ? 25 -11.352 -12.859 1 98.31 44 LEU B N 1
ATOM 3233 C CA . LEU B 1 44 ? 24.531 -11.094 -11.5 1 98.31 44 LEU B CA 1
ATOM 3234 C C . LEU B 1 44 ? 23.75 -12.281 -10.953 1 98.31 44 LEU B C 1
ATOM 3236 O O . LEU B 1 44 ? 22.828 -12.773 -11.602 1 98.31 44 LEU B O 1
ATOM 3240 N N . THR B 1 45 ? 24.094 -12.758 -9.766 1 97.62 45 THR B N 1
ATOM 3241 C CA . THR B 1 45 ? 23.422 -13.906 -9.18 1 97.62 45 THR B CA 1
ATOM 3242 C C . THR B 1 45 ? 22.953 -13.594 -7.758 1 97.62 45 THR B C 1
ATOM 3244 O O . THR B 1 45 ? 23.719 -13.062 -6.953 1 97.62 45 THR B O 1
ATOM 3247 N N . GLY B 1 46 ? 21.75 -13.773 -7.484 1 96.38 46 GLY B N 1
ATOM 3248 C CA . GLY B 1 46 ? 21.188 -13.719 -6.148 1 96.38 46 GLY B CA 1
ATOM 3249 C C . GLY B 1 46 ? 20.562 -15.031 -5.715 1 96.38 46 GLY B C 1
ATOM 3250 O O . GLY B 1 46 ? 20 -15.766 -6.539 1 96.38 46 GLY B O 1
ATOM 3251 N N . THR B 1 47 ? 20.672 -15.352 -4.332 1 95.56 47 THR B N 1
ATOM 3252 C CA . THR B 1 47 ? 20.078 -16.594 -3.844 1 95.56 47 THR B CA 1
ATOM 3253 C C . THR B 1 47 ? 19.703 -16.469 -2.373 1 95.56 47 THR B C 1
ATOM 3255 O O . THR B 1 47 ? 20.281 -15.672 -1.637 1 95.56 47 THR B O 1
ATOM 3258 N N . ASP B 1 48 ? 18.703 -17.156 -1.945 1 93.56 48 ASP B N 1
ATOM 3259 C CA . ASP B 1 48 ? 18.406 -17.344 -0.527 1 93.56 48 ASP B CA 1
ATOM 3260 C C . ASP B 1 48 ? 18.656 -18.781 -0.089 1 93.56 48 ASP B C 1
ATOM 3262 O O . ASP B 1 48 ? 18.109 -19.219 0.928 1 93.56 48 ASP B O 1
ATOM 3266 N N . LEU B 1 49 ? 19.391 -19.531 -0.896 1 92.31 49 LEU B N 1
ATOM 3267 C CA . LEU B 1 49 ? 19.781 -20.906 -0.671 1 92.31 49 LEU B CA 1
ATOM 3268 C C . LEU B 1 49 ? 18.688 -21.875 -1.131 1 92.31 49 LEU B C 1
ATOM 3270 O O . LEU B 1 49 ? 18.938 -23.062 -1.329 1 92.31 49 LEU B O 1
ATOM 3274 N N . GLU B 1 50 ? 17.469 -21.391 -1.363 1 93.06 50 GLU B N 1
ATOM 3275 C CA . GLU B 1 50 ? 16.375 -22.203 -1.895 1 93.06 50 GLU B CA 1
ATOM 3276 C C . GLU B 1 50 ? 16.156 -21.922 -3.375 1 93.06 50 GLU B C 1
ATOM 3278 O O . GLU B 1 50 ? 15.898 -22.828 -4.16 1 93.06 50 GLU B O 1
ATOM 3283 N N . VAL B 1 51 ? 16.203 -20.656 -3.676 1 94.56 51 VAL B N 1
ATOM 3284 C CA . VAL B 1 51 ? 16.078 -20.203 -5.059 1 94.56 51 VAL B CA 1
ATOM 3285 C C . VAL B 1 51 ? 17.312 -19.391 -5.453 1 94.56 51 VAL B C 1
ATOM 3287 O O . VAL B 1 51 ? 17.922 -18.734 -4.613 1 94.56 51 VAL B O 1
ATOM 3290 N N . GLU B 1 52 ? 17.672 -19.516 -6.688 1 96.06 52 GLU B N 1
ATOM 3291 C CA . GLU B 1 52 ? 18.781 -18.75 -7.262 1 96.06 52 GLU B CA 1
ATOM 3292 C C . GLU B 1 52 ? 18.375 -18.125 -8.594 1 96.06 52 GLU B C 1
ATOM 3294 O O . GLU B 1 52 ? 17.734 -18.766 -9.422 1 96.06 52 GLU B O 1
ATOM 3299 N N . LEU B 1 53 ? 18.672 -16.891 -8.773 1 96.62 53 LEU B N 1
ATOM 3300 C CA . LEU B 1 53 ? 18.422 -16.172 -10.023 1 96.62 53 LEU B CA 1
ATOM 3301 C C . LEU B 1 53 ? 19.688 -15.547 -10.562 1 96.62 53 LEU B C 1
ATOM 3303 O O . LEU B 1 53 ? 20.422 -14.883 -9.82 1 96.62 53 LEU B O 1
ATOM 3307 N N . THR B 1 54 ? 19.984 -15.844 -11.781 1 97.25 54 THR B N 1
ATOM 3308 C CA . THR B 1 54 ? 21.109 -15.227 -12.477 1 97.25 54 THR B CA 1
ATOM 3309 C C . THR B 1 54 ? 20.625 -14.406 -13.664 1 97.25 54 THR B C 1
ATOM 3311 O O . THR B 1 54 ? 19.812 -14.867 -14.461 1 97.25 54 THR B O 1
ATOM 3314 N N . THR B 1 55 ? 21.047 -13.227 -13.719 1 97.69 55 THR B N 1
ATOM 3315 C CA . THR B 1 55 ? 20.766 -12.336 -14.836 1 97.69 55 THR B CA 1
ATOM 3316 C C . THR B 1 55 ? 22.078 -11.859 -15.477 1 97.69 55 THR B C 1
ATOM 3318 O O . THR B 1 55 ? 23.156 -12.195 -15.008 1 97.69 55 THR B O 1
ATOM 3321 N N . GLN B 1 56 ? 21.953 -11.141 -16.578 1 97.62 56 GLN B N 1
ATOM 3322 C CA . GLN B 1 56 ? 23.125 -10.633 -17.281 1 97.62 56 GLN B CA 1
ATOM 3323 C C . GLN B 1 56 ? 22.938 -9.18 -17.703 1 97.62 56 GLN B C 1
ATOM 3325 O O . GLN B 1 56 ? 21.812 -8.727 -17.906 1 97.62 56 GLN B O 1
ATOM 3330 N N . ALA B 1 57 ? 23.969 -8.484 -17.781 1 97.94 57 ALA B N 1
ATOM 3331 C CA . ALA B 1 57 ? 24.016 -7.121 -18.297 1 97.94 57 ALA B CA 1
ATOM 3332 C C . ALA B 1 57 ? 25.281 -6.879 -19.109 1 97.94 57 ALA B C 1
ATOM 3334 O O . ALA B 1 57 ? 26.297 -7.543 -18.891 1 97.94 57 ALA B O 1
ATOM 3335 N N . GLU B 1 58 ? 25.172 -5.992 -20.047 1 98.06 58 GLU B N 1
ATOM 3336 C CA . GLU B 1 58 ? 26.328 -5.641 -20.859 1 98.06 58 GLU B CA 1
ATOM 3337 C C . GLU B 1 58 ? 27.062 -4.441 -20.281 1 98.06 58 GLU B C 1
ATOM 3339 O O . GLU B 1 58 ? 26.453 -3.41 -20 1 98.06 58 GLU B O 1
ATOM 3344 N N . LEU B 1 59 ? 28.359 -4.633 -20.125 1 98.38 59 LEU B N 1
ATOM 3345 C CA . LEU B 1 59 ? 29.188 -3.545 -19.609 1 98.38 59 LEU B CA 1
ATOM 3346 C C . LEU B 1 59 ? 29.281 -2.41 -20.625 1 98.38 59 LEU B C 1
ATOM 3348 O O . LEU B 1 59 ? 29.078 -2.621 -21.828 1 98.38 59 LEU B O 1
ATOM 3352 N N . PHE B 1 60 ? 29.547 -1.209 -20.094 1 97.69 60 PHE B N 1
ATOM 3353 C CA . PHE B 1 60 ? 29.75 -0.042 -20.953 1 97.69 60 PHE B CA 1
ATOM 3354 C C . PHE B 1 60 ? 31.016 -0.202 -21.797 1 97.69 60 PHE B C 1
ATOM 3356 O O . PHE B 1 60 ? 31.031 0.172 -22.969 1 97.69 60 PHE B O 1
ATOM 3363 N N . GLU B 1 61 ? 32.062 -0.711 -21.156 1 96.25 61 GLU B N 1
ATOM 3364 C CA . GLU B 1 61 ? 33.344 -1.038 -21.797 1 96.25 61 GLU B CA 1
ATOM 3365 C C . GLU B 1 61 ? 33.812 -2.426 -21.391 1 96.25 61 GLU B C 1
ATOM 3367 O O . GLU B 1 61 ? 33.781 -2.781 -20.203 1 96.25 61 GLU B O 1
ATOM 3372 N N . ALA B 1 62 ? 34.281 -3.156 -22.359 1 96.81 62 ALA B N 1
ATOM 3373 C CA . ALA B 1 62 ? 34.844 -4.477 -22.062 1 96.81 62 ALA B CA 1
ATOM 3374 C C . ALA B 1 62 ? 36.062 -4.371 -21.156 1 96.81 62 ALA B C 1
ATOM 3376 O O . ALA B 1 62 ? 36.812 -3.385 -21.203 1 96.81 62 ALA B O 1
ATOM 3377 N N . VAL B 1 63 ? 36.25 -5.363 -20.344 1 97.06 63 VAL B N 1
ATOM 3378 C CA . VAL B 1 63 ? 37.406 -5.379 -19.453 1 97.06 63 VAL B CA 1
ATOM 3379 C C . VAL B 1 63 ? 38.375 -6.512 -19.859 1 97.06 63 VAL B C 1
ATOM 3381 O O . VAL B 1 63 ? 37.969 -7.438 -20.562 1 97.06 63 VAL B O 1
ATOM 3384 N N . SER B 1 64 ? 39.625 -6.473 -19.375 1 95.25 64 SER B N 1
ATOM 3385 C CA . SER B 1 64 ? 40.625 -7.438 -19.75 1 95.25 64 SER B CA 1
ATOM 3386 C C . SER B 1 64 ? 40.812 -8.508 -18.688 1 95.25 64 SER B C 1
ATOM 3388 O O . SER B 1 64 ? 41.594 -9.438 -18.859 1 95.25 64 SER B O 1
ATOM 3390 N N . PHE B 1 65 ? 40.094 -8.398 -17.625 1 94.38 65 PHE B N 1
ATOM 3391 C CA . PHE B 1 65 ? 40.188 -9.383 -16.547 1 94.38 65 PHE B CA 1
ATOM 3392 C C . PHE B 1 65 ? 38.906 -10.172 -16.422 1 94.38 65 PHE B C 1
ATOM 3394 O O . PHE B 1 65 ? 37.875 -9.797 -17 1 94.38 65 PHE B O 1
ATOM 3401 N N . SER B 1 66 ? 38.969 -11.273 -15.812 1 95.88 66 SER B N 1
ATOM 3402 C CA . SER B 1 66 ? 37.812 -12.031 -15.344 1 95.88 66 SER B CA 1
ATOM 3403 C C . SER B 1 66 ? 37.844 -12.234 -13.836 1 95.88 66 SER B C 1
ATOM 3405 O O . SER B 1 66 ? 38.906 -12.375 -13.25 1 95.88 66 SER B O 1
ATOM 3407 N N . GLY B 1 67 ? 36.688 -12.148 -13.203 1 95 67 GLY B N 1
ATOM 3408 C CA . GLY B 1 67 ? 36.688 -12.305 -11.758 1 95 67 GLY B CA 1
ATOM 3409 C C . GLY B 1 67 ? 35.281 -12.398 -11.18 1 95 67 GLY B C 1
ATOM 3410 O O . GLY B 1 67 ? 34.281 -12.188 -11.891 1 95 67 GLY B O 1
ATOM 3411 N N . LYS B 1 68 ? 35.281 -12.844 -9.93 1 97 68 LYS B N 1
ATOM 3412 C CA . LYS B 1 68 ? 34.062 -12.93 -9.148 1 97 68 LYS B CA 1
ATOM 3413 C C . LYS B 1 68 ? 34.125 -12.031 -7.91 1 97 68 LYS B C 1
ATOM 3415 O O . LYS B 1 68 ? 35.156 -11.953 -7.254 1 97 68 LYS B O 1
ATOM 3420 N N . PHE B 1 69 ? 33.062 -11.375 -7.637 1 97.62 69 PHE B N 1
ATOM 3421 C CA . PHE B 1 69 ? 32.969 -10.453 -6.512 1 97.62 69 PHE B CA 1
ATOM 3422 C C . PHE B 1 69 ? 31.578 -10.5 -5.883 1 97.62 69 PHE B C 1
ATOM 3424 O O . PHE B 1 69 ? 30.641 -11.047 -6.477 1 97.62 69 PHE B O 1
ATOM 3431 N N . THR B 1 70 ? 31.453 -10.039 -4.684 1 97.69 70 THR B N 1
ATOM 3432 C CA . THR B 1 70 ? 30.141 -9.828 -4.082 1 97.69 70 THR B CA 1
ATOM 3433 C C . THR B 1 70 ? 29.938 -8.359 -3.732 1 97.69 70 THR B C 1
ATOM 3435 O O . THR B 1 70 ? 30.891 -7.617 -3.547 1 97.69 70 THR B O 1
ATOM 3438 N N . ILE B 1 71 ? 28.781 -7.941 -3.734 1 98.12 71 ILE B N 1
ATOM 3439 C CA . ILE B 1 71 ? 28.422 -6.57 -3.387 1 98.12 71 ILE B CA 1
ATOM 3440 C C . ILE B 1 71 ? 27.109 -6.555 -2.627 1 98.12 71 ILE B C 1
ATOM 3442 O O . ILE B 1 71 ? 26.172 -7.293 -2.967 1 98.12 71 ILE B O 1
ATOM 3446 N N . PRO B 1 72 ? 26.938 -5.754 -1.544 1 97.44 72 PRO B N 1
ATOM 3447 C CA . PRO B 1 72 ? 25.656 -5.695 -0.837 1 97.44 72 PRO B CA 1
ATOM 3448 C C . PRO B 1 72 ? 24.5 -5.363 -1.763 1 97.44 72 PRO B C 1
ATOM 3450 O O . PRO B 1 72 ? 24.484 -4.309 -2.406 1 97.44 72 PRO B O 1
ATOM 3453 N N . ALA B 1 73 ? 23.547 -6.199 -1.788 1 97.62 73 ALA B N 1
ATOM 3454 C CA . ALA B 1 73 ? 22.5 -6.184 -2.805 1 97.62 73 ALA B CA 1
ATOM 3455 C C . ALA B 1 73 ? 21.609 -4.957 -2.658 1 97.62 73 ALA B C 1
ATOM 3457 O O . ALA B 1 73 ? 21.516 -4.129 -3.568 1 97.62 73 ALA B O 1
ATOM 3458 N N . LYS B 1 74 ? 21 -4.828 -1.552 1 96.69 74 LYS B N 1
ATOM 3459 C CA . LYS B 1 74 ? 20 -3.777 -1.337 1 96.69 74 LYS B CA 1
ATOM 3460 C C . LYS B 1 74 ? 20.641 -2.393 -1.462 1 96.69 74 LYS B C 1
ATOM 3462 O O . LYS B 1 74 ? 20.078 -1.506 -2.111 1 96.69 74 LYS B O 1
ATOM 3467 N N . LYS B 1 75 ? 21.797 -2.188 -0.85 1 98 75 LYS B N 1
ATOM 3468 C CA . LYS B 1 75 ? 22.484 -0.901 -0.915 1 98 75 LYS B CA 1
ATOM 3469 C C . LYS B 1 75 ? 22.859 -0.551 -2.352 1 98 75 LYS B C 1
ATOM 3471 O O . LYS B 1 75 ? 22.688 0.588 -2.787 1 98 75 LYS B O 1
ATOM 3476 N N . PHE B 1 76 ? 23.391 -1.528 -3.047 1 98.69 76 PHE B N 1
ATOM 3477 C CA . PHE B 1 76 ? 23.781 -1.308 -4.434 1 98.69 76 PHE B CA 1
ATOM 3478 C C . PHE B 1 76 ? 22.578 -0.967 -5.293 1 98.69 76 PHE B C 1
ATOM 3480 O O . PHE B 1 76 ? 22.625 -0.051 -6.117 1 98.69 76 PHE B O 1
ATOM 3487 N N . LEU B 1 77 ? 21.516 -1.663 -5.094 1 98.75 77 LEU B N 1
ATOM 3488 C CA . LEU B 1 77 ? 20.266 -1.379 -5.809 1 98.75 77 LEU B CA 1
ATOM 3489 C C . LEU B 1 77 ? 19.781 0.032 -5.504 1 98.75 77 LEU B C 1
ATOM 3491 O O . LEU B 1 77 ? 19.422 0.782 -6.418 1 98.75 77 LEU B O 1
ATOM 3495 N N . ASP B 1 78 ? 19.719 0.361 -4.266 1 98.44 78 ASP B N 1
ATOM 3496 C CA . ASP B 1 78 ? 19.266 1.686 -3.865 1 98.44 78 ASP B CA 1
ATOM 3497 C C . ASP B 1 78 ? 20.125 2.781 -4.488 1 98.44 78 ASP B C 1
ATOM 3499 O O . ASP B 1 78 ? 19.609 3.818 -4.91 1 98.44 78 ASP B O 1
ATOM 3503 N N . ILE B 1 79 ? 21.422 2.59 -4.453 1 98.75 79 ILE B N 1
ATOM 3504 C CA . ILE B 1 79 ? 22.344 3.533 -5.078 1 98.75 79 ILE B CA 1
ATOM 3505 C C . ILE B 1 79 ? 22 3.691 -6.555 1 98.75 79 ILE B C 1
ATOM 3507 O O . ILE B 1 79 ? 21.797 4.812 -7.035 1 98.75 79 ILE B O 1
ATOM 3511 N N . CYS B 1 80 ? 21.859 2.604 -7.227 1 98.56 80 CYS B N 1
ATOM 3512 C CA . CYS B 1 80 ? 21.578 2.645 -8.656 1 98.56 80 CYS B CA 1
ATOM 3513 C C . CYS B 1 80 ? 20.25 3.318 -8.93 1 98.56 80 CYS B C 1
ATOM 3515 O O . CYS B 1 80 ? 20.125 4.098 -9.875 1 98.56 80 CYS B O 1
ATOM 3517 N N . ARG B 1 81 ? 19.25 3.051 -8.141 1 98.19 81 ARG B N 1
ATOM 3518 C CA . ARG B 1 81 ? 17.922 3.639 -8.297 1 98.19 81 ARG B CA 1
ATOM 3519 C C . ARG B 1 81 ? 17.969 5.152 -8.109 1 98.19 81 ARG B C 1
ATOM 3521 O O . ARG B 1 81 ? 17.188 5.879 -8.719 1 98.19 81 ARG B O 1
ATOM 3528 N N . SER B 1 82 ? 18.812 5.586 -7.297 1 98.12 82 SER B N 1
ATOM 3529 C CA . SER B 1 82 ? 18.844 6.992 -6.91 1 98.12 82 SER B CA 1
ATOM 3530 C C . SER B 1 82 ? 19.594 7.832 -7.938 1 98.12 82 SER B C 1
ATOM 3532 O O . SER B 1 82 ? 19.5 9.062 -7.93 1 98.12 82 SER B O 1
ATOM 3534 N N . LEU B 1 83 ? 20.328 7.234 -8.828 1 98.25 83 LEU B N 1
ATOM 3535 C CA . LEU B 1 83 ? 21.141 7.945 -9.805 1 98.25 83 LEU B CA 1
ATOM 3536 C C . LEU B 1 83 ? 20.312 8.398 -10.992 1 98.25 83 LEU B C 1
ATOM 3538 O O . LEU B 1 83 ? 19.266 7.801 -11.289 1 98.25 83 LEU B O 1
ATOM 3542 N N . PRO B 1 84 ? 20.75 9.43 -11.68 1 96.5 84 PRO B N 1
ATOM 3543 C CA . PRO B 1 84 ? 20.062 9.844 -12.906 1 96.5 84 PRO B CA 1
ATOM 3544 C C . PRO B 1 84 ? 20.031 8.742 -13.961 1 96.5 84 PRO B C 1
ATOM 3546 O O . PRO B 1 84 ? 20.922 7.891 -14 1 96.5 84 PRO B O 1
ATOM 3549 N N . ASP B 1 85 ? 19.125 8.844 -14.844 1 95.81 85 ASP B N 1
ATOM 3550 C CA . ASP B 1 85 ? 18.859 7.801 -15.836 1 95.81 85 ASP B CA 1
ATOM 3551 C C . ASP B 1 85 ? 20.062 7.605 -16.766 1 95.81 85 ASP B C 1
ATOM 3553 O O . ASP B 1 85 ? 20.359 6.477 -17.156 1 95.81 85 ASP B O 1
ATOM 3557 N N . ASP B 1 86 ? 20.797 8.648 -17.062 1 95.88 86 ASP B N 1
ATOM 3558 C CA . ASP B 1 86 ? 21.875 8.586 -18.047 1 95.88 86 ASP B CA 1
ATOM 3559 C C . ASP B 1 86 ? 23.234 8.383 -17.375 1 95.88 86 ASP B C 1
ATOM 3561 O O . ASP B 1 86 ? 24.266 8.555 -18.016 1 95.88 86 ASP B O 1
ATOM 3565 N N . SER B 1 87 ? 23.203 7.906 -16.188 1 97.88 87 SER B N 1
ATOM 3566 C CA . SER B 1 87 ? 24.438 7.793 -15.414 1 97.88 87 SER B CA 1
ATOM 3567 C C . SER B 1 87 ? 25.281 6.625 -15.914 1 97.88 87 SER B C 1
ATOM 3569 O O . SER B 1 87 ? 24.75 5.555 -16.219 1 97.88 87 SER B O 1
ATOM 3571 N N . VAL B 1 88 ? 26.578 6.816 -16.031 1 98.5 88 VAL B N 1
ATOM 3572 C CA . VAL B 1 88 ? 27.578 5.766 -16.188 1 98.5 88 VAL B CA 1
ATOM 3573 C C . VAL B 1 88 ? 28.219 5.461 -14.828 1 98.5 88 VAL B C 1
ATOM 3575 O O . VAL B 1 88 ? 28.719 6.363 -14.156 1 98.5 88 VAL B O 1
ATOM 3578 N N . ILE B 1 89 ? 28.203 4.258 -14.406 1 98.75 89 ILE B N 1
ATOM 3579 C CA . ILE B 1 89 ? 28.625 3.842 -13.07 1 98.75 89 ILE B CA 1
ATOM 3580 C C . ILE B 1 89 ? 29.969 3.107 -13.164 1 98.75 89 ILE B C 1
ATOM 3582 O O . ILE B 1 89 ? 30.109 2.148 -13.93 1 98.75 89 ILE B O 1
ATOM 3586 N N . SER B 1 90 ? 30.922 3.566 -12.477 1 98.69 90 SER B N 1
ATOM 3587 C CA . SER B 1 90 ? 32.188 2.883 -12.32 1 98.69 90 SER B CA 1
ATOM 3588 C C . SER B 1 90 ? 32.25 2.076 -11.031 1 98.69 90 SER B C 1
ATOM 3590 O O . SER B 1 90 ? 31.969 2.605 -9.953 1 98.69 90 SER B O 1
ATOM 3592 N N . VAL B 1 91 ? 32.562 0.796 -11.117 1 98.62 91 VAL B N 1
ATOM 3593 C CA . VAL B 1 91 ? 32.625 -0.097 -9.969 1 98.62 91 VAL B CA 1
ATOM 3594 C C . VAL B 1 91 ? 34.031 -0.672 -9.844 1 98.62 91 VAL B C 1
ATOM 3596 O O . VAL B 1 91 ? 34.5 -1.363 -10.75 1 98.62 91 VAL B O 1
ATOM 3599 N N . GLN B 1 92 ? 34.656 -0.364 -8.742 1 98.38 92 GLN B N 1
ATOM 3600 C CA . GLN B 1 92 ? 36.031 -0.803 -8.531 1 98.38 92 GLN B CA 1
ATOM 3601 C C . GLN B 1 92 ? 36.156 -1.619 -7.25 1 98.38 92 GLN B C 1
ATOM 3603 O O . GLN B 1 92 ? 35.844 -1.126 -6.16 1 98.38 92 GLN B O 1
ATOM 3608 N N . PHE B 1 93 ? 36.594 -2.852 -7.41 1 97.5 93 PHE B N 1
ATOM 3609 C CA . PHE B 1 93 ? 36.812 -3.717 -6.254 1 97.5 93 PHE B CA 1
ATOM 3610 C C . PHE B 1 93 ? 38.25 -3.641 -5.77 1 97.5 93 PHE B C 1
ATOM 3612 O O . PHE B 1 93 ? 39.188 -3.604 -6.574 1 97.5 93 PHE B O 1
ATOM 3619 N N . ASP B 1 94 ? 38.375 -3.516 -4.453 1 95 94 ASP B N 1
ATOM 3620 C CA . ASP B 1 94 ? 39.688 -3.516 -3.787 1 95 94 ASP B CA 1
ATOM 3621 C C . ASP B 1 94 ? 39.625 -4.273 -2.463 1 95 94 ASP B C 1
ATOM 3623 O O . ASP B 1 94 ? 39.156 -3.734 -1.453 1 95 94 ASP B O 1
ATOM 3627 N N . GLU B 1 95 ? 40.156 -5.523 -2.473 1 91.06 95 GLU B N 1
ATOM 3628 C CA . GLU B 1 95 ? 40.156 -6.383 -1.292 1 91.06 95 GLU B CA 1
ATOM 3629 C C . GLU B 1 95 ? 38.75 -6.613 -0.785 1 91.06 95 GLU B C 1
ATOM 3631 O O . GLU B 1 95 ? 37.938 -7.238 -1.468 1 91.06 95 GLU B O 1
ATOM 3636 N N . ASP B 1 96 ? 38.469 -6.031 0.365 1 94.5 96 ASP B N 1
ATOM 3637 C CA . ASP B 1 96 ? 37.188 -6.289 0.977 1 94.5 96 ASP B CA 1
ATOM 3638 C C . ASP B 1 96 ? 36.25 -5.078 0.844 1 94.5 96 ASP B C 1
ATOM 3640 O O . ASP B 1 96 ? 35.312 -4.93 1.604 1 94.5 96 ASP B O 1
ATOM 3644 N N . ARG B 1 97 ? 36.562 -4.238 -0.18 1 97.44 97 ARG B N 1
ATOM 3645 C CA . ARG B 1 97 ? 35.781 -3.037 -0.401 1 97.44 97 ARG B CA 1
ATOM 3646 C C . ARG B 1 97 ? 35.406 -2.879 -1.876 1 97.44 97 ARG B C 1
ATOM 3648 O O . ARG B 1 97 ? 36.094 -3.443 -2.744 1 97.44 97 ARG B O 1
ATOM 3655 N N . VAL B 1 98 ? 34.406 -2.193 -2.104 1 98.5 98 VAL B N 1
ATOM 3656 C CA . VAL B 1 98 ? 34.031 -1.807 -3.461 1 98.5 98 VAL B CA 1
ATOM 3657 C C . VAL B 1 98 ? 33.781 -0.306 -3.516 1 98.5 98 VAL B C 1
ATOM 3659 O O . VAL B 1 98 ? 33.125 0.245 -2.623 1 98.5 98 VAL B O 1
ATOM 3662 N N . PHE B 1 99 ? 34.312 0.364 -4.48 1 98.69 99 PHE B N 1
ATOM 3663 C CA . PHE B 1 99 ? 34.125 1.789 -4.723 1 98.69 99 PHE B CA 1
ATOM 3664 C C . PHE B 1 99 ? 33.219 2.02 -5.934 1 98.69 99 PHE B C 1
ATOM 3666 O O . PHE B 1 99 ? 33.5 1.521 -7.023 1 98.69 99 PHE B O 1
ATOM 3673 N N . ILE B 1 100 ? 32.156 2.682 -5.734 1 98.81 100 ILE B N 1
ATOM 3674 C CA . ILE B 1 100 ? 31.188 2.982 -6.789 1 98.81 100 ILE B CA 1
ATOM 3675 C C . ILE B 1 100 ? 31.188 4.484 -7.07 1 98.81 100 ILE B C 1
ATOM 3677 O O . ILE B 1 100 ? 31.062 5.293 -6.148 1 98.81 100 ILE B O 1
ATOM 3681 N N . ARG B 1 101 ? 31.328 4.836 -8.305 1 98.62 101 ARG B N 1
ATOM 3682 C CA . ARG B 1 101 ? 31.359 6.246 -8.672 1 98.62 101 ARG B CA 1
ATOM 3683 C C . ARG B 1 101 ? 30.438 6.531 -9.852 1 98.62 101 ARG B C 1
ATOM 3685 O O . ARG B 1 101 ? 30.359 5.742 -10.789 1 98.62 101 ARG B O 1
ATOM 3692 N N . ALA B 1 102 ? 29.734 7.539 -9.781 1 98.06 102 ALA B N 1
ATOM 3693 C CA . ALA B 1 102 ? 28.922 8.109 -10.859 1 98.06 102 ALA B CA 1
ATOM 3694 C C . ALA B 1 102 ? 28.953 9.633 -10.812 1 98.06 102 ALA B C 1
ATOM 3696 O O . ALA B 1 102 ? 28.312 10.25 -9.945 1 98.06 102 ALA B O 1
ATOM 3697 N N . ASP B 1 103 ? 29.625 10.258 -11.812 1 95.81 103 ASP B N 1
ATOM 3698 C CA . ASP B 1 103 ? 29.844 11.703 -11.82 1 95.81 103 ASP B CA 1
ATOM 3699 C C . ASP B 1 103 ? 30.453 12.18 -10.5 1 95.81 103 ASP B C 1
ATOM 3701 O O . ASP B 1 103 ? 31.578 11.82 -10.172 1 95.81 103 ASP B O 1
ATOM 3705 N N . ARG B 1 104 ? 29.625 12.906 -9.672 1 96.25 104 ARG B N 1
ATOM 3706 C CA . ARG B 1 104 ? 30.188 13.477 -8.453 1 96.25 104 ARG B CA 1
ATOM 3707 C C . ARG B 1 104 ? 29.719 12.703 -7.219 1 96.25 104 ARG B C 1
ATOM 3709 O O . ARG B 1 104 ? 29.906 13.156 -6.09 1 96.25 104 ARG B O 1
ATOM 3716 N N . SER B 1 105 ? 29.156 11.586 -7.41 1 98.12 105 SER B N 1
ATOM 3717 C CA . SER B 1 105 ? 28.734 10.695 -6.332 1 98.12 105 SER B CA 1
ATOM 3718 C C . SER B 1 105 ? 29.75 9.57 -6.121 1 98.12 105 SER B C 1
ATOM 3720 O O . SER B 1 105 ? 30.188 8.938 -7.082 1 98.12 105 SER B O 1
ATOM 3722 N N . LYS B 1 106 ? 30.094 9.367 -4.902 1 98.75 106 LYS B N 1
ATOM 3723 C CA . LYS B 1 106 ? 31.031 8.297 -4.551 1 98.75 106 LYS B CA 1
ATOM 3724 C C . LYS B 1 106 ? 30.484 7.457 -3.395 1 98.75 106 LYS B C 1
ATOM 3726 O O . LYS B 1 106 ? 29.953 8 -2.424 1 98.75 106 LYS B O 1
ATOM 3731 N N . PHE B 1 107 ? 30.672 6.191 -3.496 1 98.88 107 PHE B N 1
ATOM 3732 C CA . PHE B 1 107 ? 30.266 5.258 -2.449 1 98.88 107 PHE B CA 1
ATOM 3733 C C . PHE B 1 107 ? 31.375 4.234 -2.188 1 98.88 107 PHE B C 1
ATOM 3735 O O . PHE B 1 107 ? 32.062 3.797 -3.117 1 98.88 107 PHE B O 1
ATOM 3742 N N . ASN B 1 108 ? 31.547 3.957 -1.01 1 98.5 108 ASN B N 1
ATOM 3743 C CA . ASN B 1 108 ? 32.438 2.908 -0.538 1 98.5 108 ASN B CA 1
ATOM 3744 C C . ASN B 1 108 ? 31.703 1.895 0.335 1 98.5 108 ASN B C 1
ATOM 3746 O O . ASN B 1 108 ? 31.219 2.234 1.418 1 98.5 108 ASN B O 1
ATOM 3750 N N . LEU B 1 109 ? 31.594 0.633 -0.11 1 98.44 109 LEU B N 1
ATOM 3751 C CA . LEU B 1 109 ? 30.859 -0.408 0.601 1 98.44 109 LEU B CA 1
ATOM 3752 C C . LEU B 1 109 ? 31.781 -1.555 0.993 1 98.44 109 LEU B C 1
ATOM 3754 O O . LEU B 1 109 ? 32.844 -1.742 0.383 1 98.44 109 LEU B O 1
ATOM 3758 N N . ALA B 1 110 ? 31.359 -2.248 1.999 1 97.56 110 ALA B N 1
ATOM 3759 C CA . ALA B 1 110 ? 32.062 -3.479 2.373 1 97.56 110 ALA B CA 1
ATOM 3760 C C . ALA B 1 110 ? 31.562 -4.66 1.539 1 97.56 110 ALA B C 1
ATOM 3762 O O . ALA B 1 110 ? 30.375 -4.758 1.229 1 97.56 110 ALA B O 1
ATOM 3763 N N . THR B 1 111 ? 32.469 -5.516 1.12 1 96.94 111 THR B N 1
ATOM 3764 C CA . THR B 1 111 ? 32.125 -6.719 0.381 1 96.94 111 THR B CA 1
ATOM 3765 C C . THR B 1 111 ? 32.5 -7.969 1.156 1 96.94 111 THR B C 1
ATOM 3767 O O . THR B 1 111 ? 33.094 -7.879 2.24 1 96.94 111 THR B O 1
ATOM 3770 N N . LEU B 1 112 ? 32.156 -9.133 0.736 1 96.62 112 LEU B N 1
ATOM 3771 C CA . LEU B 1 112 ? 32.531 -10.438 1.26 1 96.62 112 LEU B CA 1
ATOM 3772 C C . LEU B 1 112 ? 33.156 -11.305 0.165 1 96.62 112 LEU B C 1
ATOM 3774 O O . LEU B 1 112 ? 32.906 -11.086 -1.021 1 96.62 112 LEU B O 1
ATOM 3778 N N . PRO B 1 113 ? 33.969 -12.234 0.54 1 96.25 113 PRO B N 1
ATOM 3779 C CA . PRO B 1 113 ? 34.625 -13.055 -0.479 1 96.25 113 PRO B CA 1
ATOM 3780 C C . PRO B 1 113 ? 33.625 -13.836 -1.343 1 96.25 113 PRO B C 1
ATOM 3782 O O . PRO B 1 113 ? 32.719 -14.469 -0.818 1 96.25 113 PRO B O 1
ATOM 3785 N N . ALA B 1 114 ? 33.875 -13.766 -2.629 1 95.75 114 ALA B N 1
ATOM 3786 C CA . ALA B 1 114 ? 33.031 -14.492 -3.574 1 95.75 114 ALA B CA 1
ATOM 3787 C C . ALA B 1 114 ? 33.125 -16 -3.338 1 95.75 114 ALA B C 1
ATOM 3789 O O . ALA B 1 114 ? 32.188 -16.734 -3.658 1 95.75 114 ALA B O 1
ATOM 3790 N N . SER B 1 115 ? 34.188 -16.438 -2.82 1 94.69 115 SER B N 1
ATOM 3791 C CA . SER B 1 115 ? 34.406 -17.859 -2.562 1 94.69 115 SER B CA 1
ATOM 3792 C C . SER B 1 115 ? 33.406 -18.391 -1.54 1 94.69 115 SER B C 1
ATOM 3794 O O . SER B 1 115 ? 33.125 -19.594 -1.477 1 94.69 115 SER B O 1
ATOM 3796 N N . ASP B 1 116 ? 32.875 -17.5 -0.731 1 94 116 ASP B N 1
ATOM 3797 C CA . ASP B 1 116 ? 31.922 -17.891 0.308 1 94 116 ASP B CA 1
ATOM 3798 C C . ASP B 1 116 ? 30.5 -17.984 -0.248 1 94 116 ASP B C 1
ATOM 3800 O O . ASP B 1 116 ? 29.578 -18.422 0.447 1 94 116 ASP B O 1
ATOM 3804 N N . TYR B 1 117 ? 30.359 -17.516 -1.455 1 95 117 TYR B N 1
ATOM 3805 C CA . TYR B 1 117 ? 29.016 -17.5 -2.02 1 95 117 TYR B CA 1
ATOM 3806 C C . TYR B 1 117 ? 28.562 -18.891 -2.42 1 95 117 TYR B C 1
ATOM 3808 O O . TYR B 1 117 ? 29.281 -19.609 -3.119 1 95 117 TYR B O 1
ATOM 3816 N N . PRO B 1 118 ? 27.422 -19.219 -1.978 1 91.5 118 PRO B N 1
ATOM 3817 C CA . PRO B 1 118 ? 26.953 -20.578 -2.268 1 91.5 118 PRO B CA 1
ATOM 3818 C C . PRO B 1 118 ? 26.5 -20.75 -3.711 1 91.5 118 PRO B C 1
ATOM 3820 O O . PRO B 1 118 ? 26.188 -19.766 -4.387 1 91.5 118 PRO B O 1
ATOM 3823 N N . SER B 1 119 ? 26.703 -21.812 -4.246 1 78.81 119 SER B N 1
ATOM 3824 C CA . SER B 1 119 ? 26.172 -22.141 -5.559 1 78.81 119 SER B CA 1
ATOM 3825 C C . SER B 1 119 ? 25.281 -23.375 -5.496 1 78.81 119 SER B C 1
ATOM 3827 O O . SER B 1 119 ? 25.547 -24.312 -4.727 1 78.81 119 SER B O 1
ATOM 3829 N N . LEU B 1 120 ? 24.109 -23.109 -6.137 1 73.88 120 LEU B N 1
ATOM 3830 C CA . LEU B 1 120 ? 23.25 -24.281 -6.227 1 73.88 120 LEU B CA 1
ATOM 3831 C C . LEU B 1 120 ? 23.859 -25.328 -7.152 1 73.88 120 LEU B C 1
ATOM 3833 O O . LEU B 1 120 ? 24.484 -24.984 -8.156 1 73.88 120 LEU B O 1
ATOM 3837 N N . MET B 1 121 ? 24.047 -26.531 -6.648 1 67.69 121 MET B N 1
ATOM 3838 C CA . MET B 1 121 ? 24.797 -27.688 -7.152 1 67.69 121 MET B CA 1
ATOM 3839 C C . MET B 1 121 ? 24.391 -28.016 -8.586 1 67.69 121 MET B C 1
ATOM 3841 O O . MET B 1 121 ? 23.328 -27.609 -9.039 1 67.69 121 MET B O 1
ATOM 3845 N N . ASP B 1 122 ? 25.406 -28.469 -9.242 1 79.62 122 ASP B N 1
ATOM 3846 C CA . ASP B 1 122 ? 25.203 -29.078 -10.555 1 79.62 122 ASP B CA 1
ATOM 3847 C C . ASP B 1 122 ? 24.281 -30.281 -10.469 1 79.62 122 ASP B C 1
ATOM 3849 O O . ASP B 1 122 ? 24.406 -31.109 -9.562 1 79.62 122 ASP B O 1
ATOM 3853 N N . TRP B 1 123 ? 23.281 -30.359 -11.18 1 88.25 123 TRP B N 1
ATOM 3854 C CA . TRP B 1 123 ? 22.297 -31.438 -11.25 1 88.25 123 TRP B CA 1
ATOM 3855 C C . TRP B 1 123 ? 21.922 -31.734 -12.695 1 88.25 123 TRP B C 1
ATOM 3857 O O . TRP B 1 123 ? 22.266 -30.969 -13.602 1 88.25 123 TRP B O 1
ATOM 3867 N N . LYS B 1 124 ? 21.391 -32.875 -12.883 1 92.5 124 LYS B N 1
ATOM 3868 C CA . LYS B 1 124 ? 20.953 -33.25 -14.219 1 92.5 124 LYS B CA 1
ATOM 3869 C C . LYS B 1 124 ? 19.422 -33.312 -14.297 1 92.5 124 LYS B C 1
ATOM 3871 O O . LYS B 1 124 ? 18.766 -33.812 -13.406 1 92.5 124 LYS B O 1
ATOM 3876 N N . PRO B 1 125 ? 18.922 -32.75 -15.406 1 95.38 125 PRO B N 1
ATOM 3877 C CA . PRO B 1 125 ? 17.469 -32.781 -15.562 1 95.38 125 PRO B CA 1
ATOM 3878 C C . PRO B 1 125 ? 16.953 -34.156 -16 1 95.38 125 PRO B C 1
ATOM 3880 O O . PRO B 1 125 ? 17.641 -34.875 -16.75 1 95.38 125 PRO B O 1
ATOM 3883 N N . GLU B 1 126 ? 15.867 -34.531 -15.57 1 96.25 126 GLU B N 1
ATOM 3884 C CA . GLU B 1 126 ? 15.133 -35.688 -16.031 1 96.25 126 GLU B CA 1
ATOM 3885 C C . GLU B 1 126 ? 14.273 -35.375 -17.25 1 96.25 126 GLU B C 1
ATOM 3887 O O . GLU B 1 126 ? 14.109 -36.188 -18.156 1 96.25 126 GLU B O 1
ATOM 3892 N N . VAL B 1 127 ? 13.672 -34.188 -17.25 1 97.25 127 VAL B N 1
ATOM 3893 C CA . VAL B 1 127 ? 12.875 -33.688 -18.359 1 97.25 127 VAL B CA 1
ATOM 3894 C C . VAL B 1 127 ? 13.406 -32.312 -18.781 1 97.25 127 VAL B C 1
ATOM 3896 O O . VAL B 1 127 ? 13.758 -31.484 -17.922 1 97.25 127 VAL B O 1
ATOM 3899 N N . ASP B 1 128 ? 13.523 -32.062 -20.062 1 97.38 128 ASP B N 1
ATOM 3900 C CA . ASP B 1 128 ? 14.07 -30.859 -20.672 1 97.38 128 ASP B CA 1
ATOM 3901 C C . ASP B 1 128 ? 13.273 -30.453 -21.906 1 97.38 128 ASP B C 1
ATOM 3903 O O . ASP B 1 128 ? 13.258 -31.156 -22.906 1 97.38 128 ASP B O 1
ATOM 3907 N N . PHE B 1 129 ? 12.586 -29.359 -21.859 1 97.81 129 PHE B N 1
ATOM 3908 C CA . PHE B 1 129 ? 11.727 -28.953 -22.969 1 97.81 129 PHE B CA 1
ATOM 3909 C C . PHE B 1 129 ? 11.547 -27.438 -23 1 97.81 129 PHE B C 1
ATOM 3911 O O . PHE B 1 129 ? 11.961 -26.75 -22.062 1 97.81 129 PHE B O 1
ATOM 3918 N N . THR B 1 130 ? 11.047 -26.891 -24.078 1 97.88 130 THR B N 1
ATOM 3919 C CA . THR B 1 130 ? 10.828 -25.469 -24.281 1 97.88 130 THR B CA 1
ATOM 3920 C C . THR B 1 130 ? 9.359 -25.188 -24.609 1 97.88 130 THR B C 1
ATOM 3922 O O . THR B 1 130 ? 8.742 -25.922 -25.375 1 97.88 130 THR B O 1
ATOM 3925 N N . ILE B 1 131 ? 8.898 -24.188 -24.016 1 97.75 131 ILE B N 1
ATOM 3926 C CA . ILE B 1 131 ? 7.543 -23.75 -24.297 1 97.75 131 ILE B CA 1
ATOM 3927 C C . ILE B 1 131 ? 7.512 -22.219 -24.406 1 97.75 131 ILE B C 1
ATOM 3929 O O . ILE B 1 131 ? 8.547 -21.562 -24.25 1 97.75 131 ILE B O 1
ATOM 3933 N N . GLU B 1 132 ? 6.312 -21.719 -24.766 1 97.44 132 GLU B N 1
ATOM 3934 C CA . GLU B 1 132 ? 6.129 -20.266 -24.719 1 97.44 132 GLU B CA 1
ATOM 3935 C C . GLU B 1 132 ? 5.98 -19.766 -23.281 1 97.44 132 GLU B C 1
ATOM 3937 O O . GLU B 1 132 ? 5.391 -20.453 -22.453 1 97.44 132 GLU B O 1
ATOM 3942 N N . GLN B 1 133 ? 6.492 -18.531 -23 1 97.94 133 GLN B N 1
ATOM 3943 C CA . GLN B 1 133 ? 6.348 -17.953 -21.672 1 97.94 133 GLN B CA 1
ATOM 3944 C C . GLN B 1 133 ? 4.875 -17.828 -21.281 1 97.94 133 GLN B C 1
ATOM 3946 O O . GLN B 1 133 ? 4.52 -18.062 -20.109 1 97.94 133 GLN B O 1
ATOM 3951 N N . ALA B 1 134 ? 4.023 -17.516 -22.266 1 97.81 134 ALA B N 1
ATOM 3952 C CA . ALA B 1 134 ? 2.596 -17.359 -22 1 97.81 134 ALA B CA 1
ATOM 3953 C C . ALA B 1 134 ? 1.996 -18.656 -21.469 1 97.81 134 ALA B C 1
ATOM 3955 O O . ALA B 1 134 ? 1.089 -18.641 -20.625 1 97.81 134 ALA B O 1
ATOM 3956 N N . THR B 1 135 ? 2.469 -19.781 -21.938 1 97.88 135 THR B N 1
ATOM 3957 C CA . THR B 1 135 ? 1.979 -21.094 -21.5 1 97.88 135 THR B CA 1
ATOM 3958 C C . THR B 1 135 ? 2.344 -21.328 -20.031 1 97.88 135 THR B C 1
ATOM 3960 O O . THR B 1 135 ? 1.495 -21.734 -19.234 1 97.88 135 THR B O 1
ATOM 3963 N N . LEU B 1 136 ? 3.592 -21.062 -19.734 1 98.31 136 LEU B N 1
ATOM 3964 C CA . LEU B 1 136 ? 4.031 -21.234 -18.359 1 98.31 136 LEU B CA 1
ATOM 3965 C C . LEU B 1 136 ? 3.281 -20.281 -17.422 1 98.31 136 LEU B C 1
ATOM 3967 O O . LEU B 1 136 ? 2.855 -20.672 -16.344 1 98.31 136 LEU B O 1
ATOM 3971 N N . ALA B 1 137 ? 3.146 -19.031 -17.859 1 98.12 137 ALA B N 1
ATOM 3972 C CA . ALA B 1 137 ? 2.41 -18.047 -17.078 1 98.12 137 ALA B CA 1
ATOM 3973 C C . ALA B 1 137 ? 0.99 -18.531 -16.781 1 98.12 137 ALA B C 1
ATOM 3975 O O . ALA B 1 137 ? 0.519 -18.438 -15.641 1 98.12 137 ALA B O 1
ATOM 3976 N N . ARG B 1 138 ? 0.367 -19.062 -17.781 1 97.62 138 ARG B N 1
ATOM 3977 C CA . ARG B 1 138 ? -1.002 -19.547 -17.656 1 97.62 138 ARG B CA 1
ATOM 3978 C C . ARG B 1 138 ? -1.082 -20.672 -16.625 1 97.62 138 ARG B C 1
ATOM 3980 O O . ARG B 1 138 ? -1.974 -20.688 -15.773 1 97.62 138 ARG B O 1
ATOM 3987 N N . LEU B 1 139 ? -0.178 -21.562 -16.703 1 98.56 139 LEU B N 1
ATOM 3988 C 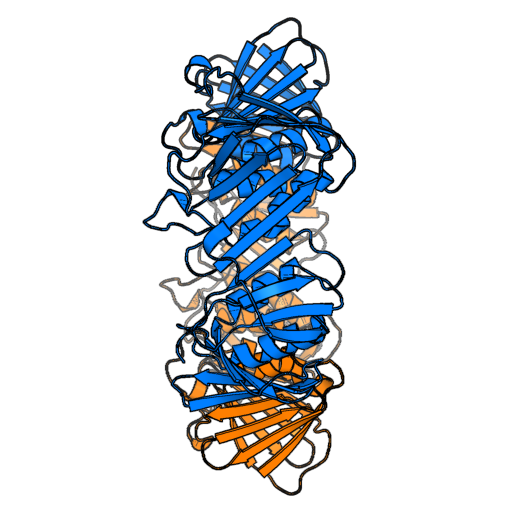CA . LEU B 1 139 ? -0.151 -22.688 -15.789 1 98.56 139 LEU B CA 1
ATOM 3989 C C . LEU B 1 139 ? -0.026 -22.219 -14.344 1 98.56 139 LEU B C 1
ATOM 3991 O O . LEU B 1 139 ? -0.762 -22.672 -13.469 1 98.56 139 LEU B O 1
ATOM 3995 N N . ILE B 1 140 ? 0.824 -21.266 -14.094 1 98.69 140 ILE B N 1
ATOM 3996 C CA . ILE B 1 140 ? 1.116 -20.812 -12.742 1 98.69 140 ILE B CA 1
ATOM 3997 C C . ILE B 1 140 ? -0.04 -19.953 -12.227 1 98.69 140 ILE B C 1
ATOM 3999 O O . ILE B 1 140 ? -0.547 -20.188 -11.125 1 98.69 140 ILE B O 1
ATOM 4003 N N . GLU B 1 141 ? -0.491 -19.031 -12.984 1 98 141 GLU B N 1
ATOM 4004 C CA . GLU B 1 141 ? -1.531 -18.094 -12.578 1 98 141 GLU B CA 1
ATOM 4005 C C . GLU B 1 141 ? -2.855 -18.812 -12.328 1 98 141 GLU B C 1
ATOM 4007 O O . GLU B 1 141 ? -3.633 -18.422 -11.461 1 98 141 GLU B O 1
ATOM 4012 N N . ALA B 1 142 ? -3.074 -19.859 -13.039 1 98.31 142 ALA B N 1
ATOM 4013 C CA . ALA B 1 142 ? -4.336 -20.578 -12.93 1 98.31 142 ALA B CA 1
ATOM 4014 C C . ALA B 1 142 ? -4.414 -21.344 -11.609 1 98.31 142 ALA B C 1
ATOM 4016 O O . ALA B 1 142 ? -5.504 -21.672 -11.133 1 98.31 142 ALA B O 1
ATOM 4017 N N . THR B 1 143 ? -3.234 -21.578 -10.953 1 98.69 143 THR B N 1
ATOM 4018 C CA . THR B 1 143 ? -3.34 -22.562 -9.891 1 98.69 143 THR B CA 1
ATOM 4019 C C . THR B 1 143 ? -2.689 -22.047 -8.609 1 98.69 143 THR B C 1
ATOM 4021 O O . THR B 1 143 ? -2.961 -22.562 -7.52 1 98.69 143 THR B O 1
ATOM 4024 N N . GLN B 1 144 ? -1.861 -21.016 -8.664 1 98.44 144 GLN B N 1
ATOM 4025 C CA . GLN B 1 144 ? -0.957 -20.656 -7.582 1 98.44 144 GLN B CA 1
ATOM 4026 C C . GLN B 1 144 ? -1.731 -20.281 -6.32 1 98.44 144 GLN B C 1
ATOM 4028 O O . GLN B 1 144 ? -1.282 -20.562 -5.203 1 98.44 144 GLN B O 1
ATOM 4033 N N . PHE B 1 145 ? -2.871 -19.688 -6.43 1 98 145 PHE B N 1
ATOM 4034 C CA . PHE B 1 145 ? -3.613 -19.172 -5.289 1 98 145 PHE B CA 1
ATOM 4035 C C . PHE B 1 145 ? -4.102 -20.297 -4.395 1 98 145 PHE B C 1
ATOM 4037 O O . PHE B 1 145 ? -4.52 -20.062 -3.258 1 98 145 PHE B O 1
ATOM 4044 N N . SER B 1 146 ? -4.09 -21.531 -4.816 1 98.5 146 SER B N 1
ATOM 4045 C CA . SER B 1 146 ? -4.641 -22.656 -4.066 1 98.5 146 SER B CA 1
ATOM 4046 C C . SER B 1 146 ? -3.57 -23.344 -3.223 1 98.5 146 SER B C 1
ATOM 4048 O O . SER B 1 146 ? -3.865 -24.266 -2.475 1 98.5 146 SER B O 1
ATOM 4050 N N . MET B 1 147 ? -2.311 -22.891 -3.42 1 98.62 147 MET B N 1
ATOM 4051 C CA . MET B 1 147 ? -1.265 -23.438 -2.561 1 98.62 147 MET B CA 1
ATOM 4052 C C . MET B 1 147 ? -1.526 -23.094 -1.098 1 98.62 147 MET B C 1
ATOM 4054 O O . MET B 1 147 ? -1.987 -22 -0.787 1 98.62 147 MET B O 1
ATOM 4058 N N . ALA B 1 148 ? -1.179 -24.016 -0.257 1 98.19 148 ALA B N 1
ATOM 4059 C CA . ALA B 1 148 ? -1.205 -23.688 1.165 1 98.19 148 ALA B CA 1
ATOM 4060 C C . ALA B 1 148 ? -0.113 -22.672 1.514 1 98.19 148 ALA B C 1
ATOM 4062 O O . ALA B 1 148 ? 0.781 -22.422 0.705 1 98.19 148 ALA B O 1
ATOM 4063 N N . ASN B 1 149 ? -0.352 -22.062 2.564 1 96 149 ASN B N 1
ATOM 4064 C CA . ASN B 1 149 ? 0.62 -21.109 3.109 1 96 149 ASN B CA 1
ATOM 4065 C C . ASN B 1 149 ? 1.019 -21.484 4.535 1 96 149 ASN B C 1
ATOM 4067 O O . ASN B 1 149 ? 0.216 -21.359 5.461 1 96 149 ASN B O 1
ATOM 4071 N N . GLN B 1 150 ? 2.215 -21.984 4.75 1 95.25 150 GLN B N 1
ATOM 4072 C CA . GLN B 1 150 ? 2.762 -22.375 6.047 1 95.25 150 GLN B CA 1
ATOM 4073 C C . GLN B 1 150 ? 1.943 -23.516 6.668 1 95.25 150 GLN B C 1
ATOM 4075 O O . GLN B 1 150 ? 1.633 -23.469 7.859 1 95.25 150 GLN B O 1
ATOM 4080 N N . ASP B 1 151 ? 1.527 -24.422 5.922 1 96.81 151 ASP B N 1
ATOM 4081 C CA . ASP B 1 151 ? 0.821 -25.625 6.371 1 96.81 151 ASP B CA 1
ATOM 4082 C C . ASP B 1 151 ? 1.79 -26.641 6.961 1 96.81 151 ASP B C 1
ATOM 4084 O O . ASP B 1 151 ? 2.928 -26.766 6.5 1 96.81 151 ASP B O 1
ATOM 4088 N N . ALA B 1 152 ? 1.263 -27.422 8.031 1 96.5 152 ALA B N 1
ATOM 4089 C CA . ALA B 1 152 ? 2.088 -28.469 8.641 1 96.5 152 ALA B CA 1
ATOM 4090 C C . ALA B 1 152 ? 2.434 -29.547 7.629 1 96.5 152 ALA B C 1
ATOM 4092 O O . ALA B 1 152 ? 3.5 -30.172 7.711 1 96.5 152 ALA B O 1
ATOM 4093 N N . ARG B 1 153 ? 1.525 -29.844 6.773 1 95.94 153 ARG B N 1
ATOM 4094 C CA . ARG B 1 153 ? 1.807 -30.719 5.645 1 95.94 153 ARG B CA 1
ATOM 4095 C C . ARG B 1 153 ? 2.635 -30 4.586 1 95.94 153 ARG B C 1
ATOM 4097 O O . ARG B 1 153 ? 2.082 -29.406 3.652 1 95.94 153 ARG B O 1
ATOM 4104 N N . TYR B 1 154 ? 3.908 -30.031 4.656 1 96.06 154 TYR B N 1
ATOM 4105 C CA . TYR B 1 154 ? 4.844 -29.172 3.939 1 96.06 154 TYR B CA 1
ATOM 4106 C C . TYR B 1 154 ? 4.668 -29.312 2.432 1 96.06 154 TYR B C 1
ATOM 4108 O O . TYR B 1 154 ? 4.879 -28.344 1.685 1 96.06 154 TYR B O 1
ATOM 4116 N N . PHE B 1 155 ? 4.316 -30.5 1.928 1 97.12 155 PHE B N 1
ATOM 4117 C CA . PHE B 1 155 ? 4.176 -30.766 0.499 1 97.12 155 PHE B CA 1
ATOM 4118 C C . PHE B 1 155 ? 2.998 -29.984 -0.076 1 97.12 155 PHE B C 1
ATOM 4120 O O . PHE B 1 155 ? 2.875 -29.844 -1.295 1 97.12 155 PHE B O 1
ATOM 4127 N N . LEU B 1 156 ? 2.133 -29.406 0.785 1 98.25 156 LEU B N 1
ATOM 4128 C CA . LEU B 1 156 ? 1.016 -28.594 0.316 1 98.25 156 LEU B CA 1
ATOM 4129 C C . LEU B 1 156 ? 1.456 -27.156 0.065 1 98.25 156 LEU B C 1
ATOM 4131 O O . LEU B 1 156 ? 0.741 -26.391 -0.582 1 98.25 156 LEU B O 1
ATOM 4135 N N . ASN B 1 157 ? 2.605 -26.812 0.647 1 98.31 157 ASN B N 1
ATOM 4136 C CA . ASN B 1 157 ? 3.137 -25.469 0.489 1 98.31 157 ASN B CA 1
ATOM 4137 C C . ASN B 1 157 ? 3.861 -25.312 -0.844 1 98.31 157 ASN B C 1
ATOM 4139 O O . ASN B 1 157 ? 4.941 -24.719 -0.899 1 98.31 157 ASN B O 1
ATOM 4143 N N . GLY B 1 158 ? 3.307 -25.891 -1.914 1 98.62 158 GLY B N 1
ATOM 4144 C CA . GLY B 1 158 ? 3.898 -25.812 -3.24 1 98.62 158 GLY B CA 1
ATOM 4145 C C . GLY B 1 158 ? 2.928 -26.172 -4.348 1 98.62 158 GLY B C 1
ATOM 4146 O O . GLY B 1 158 ? 1.749 -26.422 -4.09 1 98.62 158 GLY B O 1
ATOM 4147 N N . MET B 1 159 ? 3.434 -26.078 -5.508 1 98.81 159 MET B N 1
ATOM 4148 C CA . MET B 1 159 ? 2.711 -26.406 -6.734 1 98.81 159 MET B CA 1
ATOM 4149 C C . MET B 1 159 ? 3.307 -27.641 -7.402 1 98.81 159 MET B C 1
ATOM 4151 O O . MET B 1 159 ? 4.52 -27.719 -7.602 1 98.81 159 MET B O 1
ATOM 4155 N N . LYS B 1 160 ? 2.512 -28.594 -7.727 1 98.69 160 LYS B N 1
ATOM 4156 C CA . LYS B 1 160 ? 2.971 -29.766 -8.469 1 98.69 160 LYS B CA 1
ATOM 4157 C C . LYS B 1 160 ? 3.043 -29.484 -9.969 1 98.69 160 LYS B C 1
ATOM 4159 O O . LYS B 1 160 ? 2.086 -28.969 -10.555 1 98.69 160 LYS B O 1
ATOM 4164 N N . PHE B 1 161 ? 4.156 -29.719 -10.547 1 98.38 161 PHE B N 1
ATOM 4165 C CA . PHE B 1 161 ? 4.32 -29.797 -12 1 98.38 161 PHE B CA 1
ATOM 4166 C C . PHE B 1 161 ? 4.395 -31.234 -12.469 1 98.38 161 PHE B C 1
ATOM 4168 O O . PHE B 1 161 ? 5.172 -32.031 -11.938 1 98.38 161 PHE B O 1
ATOM 4175 N N . GLU B 1 162 ? 3.584 -31.469 -13.453 1 97.94 162 GLU B N 1
ATOM 4176 C CA . GLU B 1 162 ? 3.543 -32.844 -13.961 1 97.94 162 GLU B CA 1
ATOM 4177 C C . GLU B 1 162 ? 3.609 -32.875 -15.492 1 97.94 162 GLU B C 1
ATOM 4179 O O . GLU B 1 162 ? 2.9 -32.094 -16.156 1 97.94 162 GLU B O 1
ATOM 4184 N N . THR B 1 163 ? 4.527 -33.688 -15.984 1 97.88 163 THR B N 1
ATOM 4185 C CA . THR B 1 163 ? 4.594 -33.969 -17.422 1 97.88 163 THR B CA 1
ATOM 4186 C C . THR B 1 163 ? 4.109 -35.406 -17.703 1 97.88 163 THR B C 1
ATOM 4188 O O . THR B 1 163 ? 4.43 -36.344 -16.969 1 97.88 163 THR B O 1
ATOM 4191 N N . GLU B 1 164 ? 3.334 -35.531 -18.703 1 96.94 164 GLU B N 1
ATOM 4192 C CA . GLU B 1 164 ? 2.809 -36.812 -19.156 1 96.94 164 GLU B CA 1
ATOM 4193 C C . GLU B 1 164 ? 2.412 -36.781 -20.625 1 96.94 164 GLU B C 1
ATOM 4195 O O . GLU B 1 164 ? 1.459 -36.094 -21 1 96.94 164 GLU B O 1
ATOM 4200 N N . GLY B 1 165 ? 3.059 -37.594 -21.422 1 97.06 165 GLY B N 1
ATOM 4201 C CA . GLY B 1 165 ? 2.805 -37.469 -22.859 1 97.06 165 GLY B CA 1
ATOM 4202 C C . GLY B 1 165 ? 3.088 -36.094 -23.391 1 97.06 165 GLY B C 1
ATOM 4203 O O . GLY B 1 165 ? 4.195 -35.562 -23.234 1 97.06 165 GLY B O 1
ATOM 4204 N N . ASN B 1 166 ? 2.092 -35.469 -23.953 1 97.62 166 ASN B N 1
ATOM 4205 C CA . ASN B 1 166 ? 2.268 -34.125 -24.453 1 97.62 166 ASN B CA 1
ATOM 4206 C C . ASN B 1 166 ? 1.6 -33.094 -23.547 1 97.62 166 ASN B C 1
ATOM 4208 O O . ASN B 1 166 ? 1.363 -31.953 -23.953 1 97.62 166 ASN B O 1
ATOM 4212 N N . LEU B 1 167 ? 1.299 -33.531 -22.359 1 97.94 167 LEU B N 1
ATOM 4213 C CA . LEU B 1 167 ? 0.58 -32.656 -21.453 1 97.94 167 LEU B CA 1
ATOM 4214 C C . LEU B 1 167 ? 1.509 -32.125 -20.359 1 97.94 167 LEU B C 1
ATOM 4216 O O . LEU B 1 167 ? 2.338 -32.875 -19.828 1 97.94 167 LEU B O 1
ATOM 4220 N N . LEU B 1 168 ? 1.435 -30.875 -20.109 1 98.44 168 LEU B N 1
ATOM 4221 C CA . LEU B 1 168 ? 2.014 -30.234 -18.938 1 98.44 168 LEU B CA 1
ATOM 4222 C C . LEU B 1 168 ? 0.921 -29.734 -18 1 98.44 168 LEU B C 1
ATOM 4224 O O . LEU B 1 168 ? -0.013 -29.047 -18.422 1 98.44 168 LEU B O 1
ATOM 4228 N N . ARG B 1 169 ? 1.056 -30.125 -16.703 1 98.31 169 ARG B N 1
ATOM 4229 C CA . ARG B 1 169 ? 0.015 -29.766 -15.734 1 98.31 169 ARG B CA 1
ATOM 4230 C C . ARG B 1 169 ? 0.609 -29.078 -14.516 1 98.31 169 ARG B C 1
ATOM 4232 O O . ARG B 1 169 ? 1.692 -29.438 -14.055 1 98.31 169 ARG B O 1
ATOM 4239 N N . SER B 1 170 ? -0.051 -28.078 -14.055 1 98.75 170 SER B N 1
ATOM 4240 C CA . SER B 1 170 ? 0.182 -27.531 -12.727 1 98.75 170 SER B CA 1
ATOM 4241 C C . SER B 1 170 ? -0.986 -27.828 -11.789 1 98.75 170 SER B C 1
ATOM 4243 O O . SER B 1 170 ? -2.146 -27.75 -12.195 1 98.75 170 SER B O 1
ATOM 4245 N N . VAL B 1 171 ? -0.681 -28.219 -10.555 1 98.69 171 VAL B N 1
ATOM 4246 C CA . VAL B 1 171 ? -1.679 -28.578 -9.547 1 98.69 171 VAL B CA 1
ATOM 4247 C C . VAL B 1 171 ? -1.325 -27.938 -8.211 1 98.69 171 VAL B C 1
ATOM 4249 O O . VAL B 1 171 ? -0.169 -27.969 -7.785 1 98.69 171 VAL B O 1
ATOM 4252 N N . ALA B 1 172 ? -2.273 -27.312 -7.57 1 98.69 172 ALA B N 1
ATOM 4253 C CA . ALA B 1 172 ? -2.094 -26.766 -6.23 1 98.69 172 ALA B CA 1
ATOM 4254 C C . ALA B 1 172 ? -3.324 -27.016 -5.363 1 98.69 172 ALA B C 1
ATOM 4256 O O . ALA B 1 172 ? -4.453 -27.016 -5.859 1 98.69 172 ALA B O 1
ATOM 4257 N N . THR B 1 173 ? -3.1 -27.266 -4.105 1 98.44 173 THR B N 1
ATOM 4258 C CA . THR B 1 173 ? -4.184 -27.484 -3.156 1 98.44 173 THR B CA 1
ATOM 4259 C C . THR B 1 173 ? -3.74 -27.141 -1.735 1 98.44 173 THR B C 1
ATOM 4261 O O . THR B 1 173 ? -2.555 -27.25 -1.409 1 98.44 173 THR B O 1
ATOM 4264 N N . ASP B 1 174 ? -4.648 -26.656 -0.997 1 97.88 174 ASP B N 1
ATOM 4265 C CA . ASP B 1 174 ? -4.387 -26.453 0.424 1 97.88 174 ASP B CA 1
ATOM 4266 C C . ASP B 1 174 ? -5.164 -27.453 1.275 1 97.88 174 ASP B C 1
ATOM 4268 O O . ASP B 1 174 ? -5.273 -27.297 2.492 1 97.88 174 ASP B O 1
ATOM 4272 N N . GLY B 1 175 ? -5.715 -28.422 0.675 1 96.69 175 GLY B N 1
ATOM 4273 C CA . GLY B 1 175 ? -6.473 -29.453 1.384 1 96.69 175 GLY B CA 1
ATOM 4274 C C . GLY B 1 175 ? -7.965 -29.188 1.394 1 96.69 175 GLY B C 1
ATOM 4275 O O . GLY B 1 175 ? -8.758 -30.094 1.626 1 96.69 175 GLY B O 1
ATOM 4276 N N . HIS B 1 176 ? -8.406 -27.984 1.112 1 96.56 176 HIS B N 1
ATOM 4277 C CA . HIS B 1 176 ? -9.82 -27.625 1.095 1 96.56 176 HIS B CA 1
ATOM 4278 C C . HIS B 1 176 ? -10.289 -27.297 -0.318 1 96.56 176 HIS B C 1
ATOM 4280 O O . HIS B 1 176 ? -11.484 -27.344 -0.612 1 96.56 176 HIS B O 1
ATOM 4286 N N . ARG B 1 177 ? -9.414 -26.906 -1.076 1 97.94 177 ARG B N 1
ATOM 4287 C CA . ARG B 1 177 ? -9.641 -26.609 -2.484 1 97.94 177 ARG B CA 1
ATOM 4288 C C . ARG B 1 177 ? -8.477 -27.078 -3.344 1 97.94 177 ARG B C 1
ATOM 4290 O O . ARG B 1 177 ? -7.375 -27.297 -2.834 1 97.94 177 ARG B O 1
ATOM 4297 N N . LEU B 1 178 ? -8.789 -27.297 -4.617 1 98.31 178 LEU B N 1
ATOM 4298 C CA . LEU B 1 178 ? -7.824 -27.812 -5.586 1 98.31 178 LEU B CA 1
ATOM 4299 C C . LEU B 1 178 ? -7.934 -27.062 -6.91 1 98.31 178 LEU B C 1
ATOM 4301 O O . LEU B 1 178 ? -9.039 -26.797 -7.387 1 98.31 178 LEU B O 1
ATOM 4305 N N . ALA B 1 179 ? -6.82 -26.672 -7.473 1 98.69 179 ALA B N 1
ATOM 4306 C CA . ALA B 1 179 ? -6.738 -26.094 -8.812 1 98.69 179 ALA B CA 1
ATOM 4307 C C . ALA B 1 179 ? -5.84 -26.938 -9.719 1 98.69 179 ALA B C 1
ATOM 4309 O O . ALA B 1 179 ? -4.742 -27.328 -9.312 1 98.69 179 ALA B O 1
ATOM 4310 N N . VAL B 1 180 ? -6.293 -27.219 -10.906 1 98.19 180 VAL B N 1
ATOM 4311 C CA . VAL B 1 180 ? -5.539 -27.969 -11.914 1 98.19 180 VAL B CA 1
ATOM 4312 C C . VAL B 1 180 ? -5.586 -27.219 -13.242 1 98.19 180 VAL B C 1
ATOM 4314 O O . VAL B 1 180 ? -6.656 -26.797 -13.688 1 98.19 180 VAL B O 1
ATOM 4317 N N . CYS B 1 181 ? -4.516 -27.047 -13.836 1 98.56 181 CYS B N 1
ATOM 4318 C CA . CYS B 1 181 ? -4.422 -26.516 -15.188 1 98.56 181 CYS B CA 1
ATOM 4319 C C . CYS B 1 181 ? -3.6 -27.438 -16.078 1 98.56 181 CYS B C 1
ATOM 4321 O O . CYS B 1 181 ? -2.506 -27.859 -15.703 1 98.56 181 CYS B O 1
ATOM 4323 N N . THR B 1 182 ? -4.113 -27.75 -17.219 1 98.12 182 THR B N 1
ATOM 4324 C CA . THR B 1 182 ? -3.459 -28.656 -18.156 1 98.12 182 THR B CA 1
ATOM 4325 C C . THR B 1 182 ? -3.291 -27.984 -19.516 1 98.12 182 THR B C 1
ATOM 4327 O O . THR B 1 182 ? -4.258 -27.469 -20.094 1 98.12 182 THR B O 1
ATOM 4330 N N . MET B 1 183 ? -2.104 -28.031 -19.984 1 97.81 183 MET B N 1
ATOM 4331 C CA . MET B 1 183 ? -1.786 -27.484 -21.297 1 97.81 183 MET B CA 1
ATOM 4332 C C . MET B 1 183 ? -1.187 -28.562 -22.203 1 97.81 183 MET B C 1
ATOM 4334 O O . MET B 1 183 ? -0.284 -29.297 -21.781 1 97.81 183 MET B O 1
ATOM 4338 N N . ALA B 1 184 ? -1.713 -28.609 -23.406 1 97.31 184 ALA B N 1
ATOM 4339 C CA . ALA B 1 184 ? -1.121 -29.5 -24.391 1 97.31 184 ALA B CA 1
ATOM 4340 C C . ALA B 1 184 ? 0.053 -28.844 -25.109 1 97.31 184 ALA B C 1
ATOM 4342 O O . ALA B 1 184 ? -0.046 -27.688 -25.531 1 97.31 184 ALA B O 1
ATOM 4343 N N . LEU B 1 185 ? 1.125 -29.594 -25.203 1 97 185 LEU B N 1
ATOM 4344 C CA . LEU B 1 185 ? 2.32 -29.109 -25.891 1 97 185 LEU B CA 1
ATOM 4345 C C . LEU B 1 185 ? 2.492 -29.781 -27.234 1 97 185 LEU B C 1
ATOM 4347 O O . LEU B 1 185 ? 1.786 -30.75 -27.547 1 97 185 LEU B O 1
ATOM 4351 N N . ASN B 1 186 ? 3.338 -29.234 -28.078 1 94.44 186 ASN B N 1
ATOM 4352 C CA . ASN B 1 186 ? 3.611 -29.797 -29.391 1 94.44 186 ASN B CA 1
ATOM 4353 C C . ASN B 1 186 ? 4.75 -30.812 -29.344 1 94.44 186 ASN B C 1
ATOM 4355 O O . ASN B 1 186 ? 5.406 -31.062 -30.344 1 94.44 186 ASN B O 1
ATOM 4359 N N . GLN B 1 187 ? 5.043 -31.312 -28.188 1 93.75 187 GLN B N 1
ATOM 4360 C CA . GLN B 1 187 ? 6.102 -32.312 -28.031 1 93.75 187 GLN B CA 1
ATOM 4361 C C . GLN B 1 187 ? 5.73 -33.344 -26.969 1 93.75 187 GLN B C 1
ATOM 4363 O O . GLN B 1 187 ? 4.934 -33.062 -26.078 1 93.75 187 GLN B O 1
ATOM 4368 N N . GLU B 1 188 ? 6.34 -34.5 -27.094 1 95.94 188 GLU B N 1
ATOM 4369 C CA . GLU B 1 188 ? 6.16 -35.562 -26.109 1 95.94 188 GLU B CA 1
ATOM 4370 C C . GLU B 1 188 ? 7.164 -35.438 -24.969 1 95.94 188 GLU B C 1
ATOM 4372 O O . GLU B 1 188 ? 8.344 -35.156 -25.203 1 95.94 188 GLU B O 1
ATOM 4377 N N . LEU B 1 189 ? 6.652 -35.562 -23.812 1 95.62 189 LEU B N 1
ATOM 4378 C CA . LEU B 1 189 ? 7.488 -35.438 -22.625 1 95.62 189 LEU B CA 1
ATOM 4379 C C . LEU B 1 189 ? 7.504 -36.75 -21.828 1 95.62 189 LEU B C 1
ATOM 4381 O O . LEU B 1 189 ? 6.52 -37.5 -21.844 1 95.62 189 LEU B O 1
ATOM 4385 N N . LEU B 1 190 ? 8.594 -37 -21.094 1 96.5 190 LEU B N 1
ATOM 4386 C CA . LEU B 1 190 ? 8.648 -38.125 -20.141 1 96.5 190 LEU B CA 1
ATOM 4387 C C . LEU B 1 190 ? 7.719 -37.844 -18.969 1 96.5 190 LEU B C 1
ATOM 4389 O O . LEU B 1 190 ? 7.523 -36.719 -18.562 1 96.5 190 LEU B O 1
ATOM 4393 N N . THR B 1 191 ? 7.195 -38.906 -18.484 1 97.75 191 THR B N 1
ATOM 4394 C CA . THR B 1 191 ? 6.367 -38.781 -17.297 1 97.75 191 THR B CA 1
ATOM 4395 C C . THR B 1 191 ? 7.219 -38.406 -16.078 1 97.75 191 THR B C 1
ATOM 4397 O O . THR B 1 191 ? 8.172 -39.125 -15.758 1 97.75 191 THR B O 1
ATOM 4400 N N . HIS B 1 192 ? 6.988 -37.312 -15.531 1 97.38 192 HIS B N 1
ATOM 4401 C CA . HIS B 1 192 ? 7.703 -36.812 -14.367 1 97.38 192 HIS B CA 1
ATOM 4402 C C . HIS B 1 192 ? 6.832 -35.844 -13.562 1 97.38 192 HIS B C 1
ATOM 4404 O O . HIS B 1 192 ? 5.883 -35.281 -14.094 1 97.38 192 HIS B O 1
ATOM 4410 N N . SER B 1 193 ? 7.086 -35.812 -12.258 1 97.31 193 SER B N 1
ATOM 4411 C CA . SER B 1 193 ? 6.324 -34.906 -11.406 1 97.31 193 SER B CA 1
ATOM 4412 C C . SER B 1 193 ? 7.172 -34.375 -10.25 1 97.31 193 SER B C 1
ATOM 4414 O O . SER B 1 193 ? 7.961 -35.125 -9.672 1 97.31 193 SER B O 1
ATOM 4416 N N . VAL B 1 194 ? 7.035 -33.125 -9.961 1 98.31 194 VAL B N 1
ATOM 4417 C CA . VAL B 1 194 ? 7.77 -32.5 -8.867 1 98.31 194 VAL B CA 1
ATOM 4418 C C . VAL B 1 194 ? 6.883 -31.484 -8.164 1 98.31 194 VAL B C 1
ATOM 4420 O O . VAL B 1 194 ? 5.832 -31.094 -8.688 1 98.31 194 VAL B O 1
ATOM 4423 N N . ILE B 1 195 ? 7.27 -31.109 -6.941 1 98.81 195 ILE B N 1
ATOM 4424 C CA . ILE B 1 195 ? 6.59 -30.047 -6.199 1 98.81 195 ILE B CA 1
ATOM 4425 C C . ILE B 1 195 ? 7.504 -28.828 -6.074 1 98.81 195 ILE B C 1
ATOM 4427 O O . ILE B 1 195 ? 8.562 -28.906 -5.445 1 98.81 195 ILE B O 1
ATOM 4431 N N . VAL B 1 196 ? 7.113 -27.766 -6.699 1 98.69 196 VAL B N 1
ATOM 4432 C CA . VAL B 1 196 ? 7.863 -26.516 -6.656 1 98.69 196 VAL B CA 1
ATOM 4433 C C . VAL B 1 196 ? 7.418 -25.688 -5.453 1 98.69 196 VAL B C 1
ATOM 4435 O O . VAL B 1 196 ? 6.227 -25.422 -5.289 1 98.69 196 VAL B O 1
ATOM 4438 N N . PRO B 1 197 ? 8.344 -25.25 -4.629 1 98.19 197 PRO B N 1
ATOM 4439 C CA . PRO B 1 197 ? 7.961 -24.5 -3.422 1 98.19 197 PRO B CA 1
ATOM 4440 C C . PRO B 1 197 ? 7.238 -23.203 -3.734 1 98.19 197 PRO B C 1
ATOM 4442 O O . PRO B 1 197 ? 7.512 -22.562 -4.758 1 98.19 197 PRO B O 1
ATOM 4445 N N . ARG B 1 198 ? 6.344 -22.766 -2.812 1 98.19 198 ARG B N 1
ATOM 4446 C CA . ARG B 1 198 ? 5.52 -21.578 -2.959 1 98.19 198 ARG B CA 1
ATOM 4447 C C . ARG B 1 198 ? 6.379 -20.359 -3.275 1 98.19 198 ARG B C 1
ATOM 4449 O O . ARG B 1 198 ? 6.062 -19.594 -4.188 1 98.19 198 ARG B O 1
ATOM 4456 N N . LYS B 1 199 ? 7.422 -20.219 -2.602 1 95.62 199 LYS B N 1
ATOM 4457 C CA . LYS B 1 199 ? 8.305 -19.078 -2.832 1 95.62 199 LYS B CA 1
ATOM 4458 C C . LYS B 1 199 ? 8.805 -19.047 -4.273 1 95.62 199 LYS B C 1
ATOM 4460 O O . LYS B 1 199 ? 8.812 -17.984 -4.91 1 95.62 199 LYS B O 1
ATOM 4465 N N . ALA B 1 200 ? 9.242 -20.125 -4.707 1 97.38 200 ALA B N 1
ATOM 4466 C CA . ALA B 1 200 ? 9.727 -20.234 -6.082 1 97.38 200 ALA B CA 1
ATOM 4467 C C . ALA B 1 200 ? 8.617 -19.906 -7.078 1 97.38 200 ALA B C 1
ATOM 4469 O O . ALA B 1 200 ? 8.852 -19.188 -8.055 1 97.38 200 ALA B O 1
ATOM 4470 N N . VAL B 1 201 ? 7.469 -20.438 -6.828 1 98.44 201 VAL B N 1
ATOM 4471 C CA . VAL B 1 201 ? 6.328 -20.188 -7.699 1 98.44 201 VAL B CA 1
ATOM 4472 C C . VAL B 1 201 ? 6.047 -18.688 -7.773 1 98.44 201 VAL B C 1
ATOM 4474 O O . VAL B 1 201 ? 5.875 -18.125 -8.859 1 98.44 201 VAL B O 1
ATOM 4477 N N . LEU B 1 202 ? 6.004 -18.062 -6.645 1 96.81 202 LEU B N 1
ATOM 4478 C CA . LEU B 1 202 ? 5.699 -16.641 -6.59 1 96.81 202 LEU B CA 1
ATOM 4479 C C . LEU B 1 202 ? 6.77 -15.836 -7.312 1 96.81 202 LEU B C 1
ATOM 4481 O O . LEU B 1 202 ? 6.465 -14.828 -7.957 1 96.81 202 LEU B O 1
ATOM 4485 N N . GLU B 1 203 ? 8 -16.203 -7.234 1 96 203 GLU B N 1
ATOM 4486 C CA . GLU B 1 203 ? 9.062 -15.539 -7.984 1 96 203 GLU B CA 1
ATOM 4487 C C . GLU B 1 203 ? 8.867 -15.703 -9.484 1 96 203 GLU B C 1
ATOM 4489 O O . GLU B 1 203 ? 9.062 -14.766 -10.258 1 96 203 GLU B O 1
ATOM 4494 N N . LEU B 1 204 ? 8.523 -16.891 -9.891 1 97.25 204 LEU B N 1
ATOM 4495 C CA . LEU B 1 204 ? 8.312 -17.172 -11.305 1 97.25 204 LEU B CA 1
ATOM 4496 C C . LEU B 1 204 ? 7.188 -16.312 -11.867 1 97.25 204 LEU B C 1
ATOM 4498 O O . LEU B 1 204 ? 7.25 -15.867 -13.016 1 97.25 204 LEU B O 1
ATOM 4502 N N . VAL B 1 205 ? 6.145 -16.109 -11.07 1 95.94 205 VAL B N 1
ATOM 4503 C CA . VAL B 1 205 ? 5.035 -15.266 -11.484 1 95.94 205 VAL B CA 1
ATOM 4504 C C . VAL B 1 205 ? 5.562 -13.891 -11.898 1 95.94 205 VAL B C 1
ATOM 4506 O O . VAL B 1 205 ? 5.098 -13.312 -12.875 1 95.94 205 VAL B O 1
ATOM 4509 N N . ARG B 1 206 ? 6.527 -13.398 -11.219 1 94.62 206 ARG B N 1
ATOM 4510 C CA . ARG B 1 206 ? 7.082 -12.07 -11.453 1 94.62 206 ARG B CA 1
ATOM 4511 C C . ARG B 1 206 ? 8 -12.062 -12.672 1 94.62 206 ARG B C 1
ATOM 4513 O O . ARG B 1 206 ? 8.148 -11.039 -13.336 1 94.62 206 ARG B O 1
ATOM 4520 N N . LEU B 1 207 ? 8.602 -13.172 -12.961 1 96.06 207 LEU B N 1
ATOM 4521 C CA . LEU B 1 207 ? 9.648 -13.242 -13.977 1 96.06 207 LEU B CA 1
ATOM 4522 C C . LEU B 1 207 ? 9.055 -13.562 -15.344 1 96.06 207 LEU B C 1
ATOM 4524 O O . LEU B 1 207 ? 9.531 -13.07 -16.359 1 96.06 207 LEU B O 1
ATOM 4528 N N . VAL B 1 208 ? 8.047 -14.391 -15.344 1 96.88 208 VAL B N 1
ATOM 4529 C CA . VAL B 1 208 ? 7.535 -14.938 -16.594 1 96.88 208 VAL B CA 1
ATOM 4530 C C . VAL B 1 208 ? 6.559 -13.945 -17.234 1 96.88 208 VAL B C 1
ATOM 4532 O O . VAL B 1 208 ? 5.664 -13.43 -16.547 1 96.88 208 VAL B O 1
ATOM 4535 N N . GLY B 1 209 ? 6.699 -13.656 -18.5 1 95.12 209 GLY B N 1
ATOM 4536 C CA . GLY B 1 209 ? 5.84 -12.719 -19.203 1 95.12 209 GLY B CA 1
ATOM 4537 C C . GLY B 1 209 ? 4.684 -13.391 -19.922 1 95.12 209 GLY B C 1
ATOM 4538 O O . GLY B 1 209 ? 4.609 -14.617 -19.969 1 95.12 209 GLY B O 1
ATOM 4539 N N . HIS B 1 210 ? 3.812 -12.586 -20.391 1 96 210 HIS B N 1
ATOM 4540 C CA . HIS B 1 210 ? 2.684 -13.055 -21.188 1 96 210 HIS B CA 1
ATOM 4541 C C . HIS B 1 210 ? 2.945 -12.867 -22.672 1 96 210 HIS B C 1
ATOM 4543 O O . HIS B 1 210 ? 2.219 -12.133 -23.344 1 96 210 HIS B O 1
ATOM 4549 N N . ASN B 1 211 ? 3.953 -13.523 -23.141 1 96.88 211 ASN B N 1
ATOM 4550 C CA . ASN B 1 211 ? 4.352 -13.367 -24.547 1 96.88 211 ASN B CA 1
ATOM 4551 C C . ASN B 1 211 ? 4.742 -14.695 -25.172 1 96.88 211 ASN B C 1
ATOM 4553 O O . ASN B 1 211 ? 4.664 -15.742 -24.516 1 96.88 211 ASN B O 1
ATOM 4557 N N . ASN B 1 212 ? 5.117 -14.672 -26.438 1 97.06 212 ASN B N 1
ATOM 4558 C CA . ASN B 1 212 ? 5.387 -15.898 -27.172 1 97.06 212 ASN B CA 1
ATOM 4559 C C . ASN B 1 212 ? 6.875 -16.234 -27.172 1 97.06 212 ASN B C 1
ATOM 4561 O O . ASN B 1 212 ? 7.316 -17.141 -27.891 1 97.06 212 ASN B O 1
ATOM 4565 N N . GLU B 1 213 ? 7.598 -15.508 -26.344 1 97.06 213 GLU B N 1
ATOM 4566 C CA . GLU B 1 213 ? 9.016 -15.844 -26.234 1 97.06 213 GLU B CA 1
ATOM 4567 C C . GLU B 1 213 ? 9.219 -17.203 -25.578 1 97.06 213 GLU B C 1
ATOM 4569 O O . GLU B 1 213 ? 8.359 -17.672 -24.828 1 97.06 213 GLU B O 1
ATOM 4574 N N . SER B 1 214 ? 10.336 -17.781 -25.906 1 97.06 214 SER B N 1
ATOM 4575 C CA . SER B 1 214 ? 10.609 -19.141 -25.453 1 97.06 214 SER B CA 1
ATOM 4576 C C . SER B 1 214 ? 11.125 -19.156 -24.016 1 97.06 214 SER B C 1
ATOM 4578 O O . SER B 1 214 ? 11.828 -18.234 -23.609 1 97.06 214 SER B O 1
ATOM 4580 N N . VAL B 1 215 ? 10.742 -20.172 -23.312 1 98 215 VAL B N 1
ATOM 4581 C CA . VAL B 1 215 ? 11.273 -20.484 -21.984 1 98 215 VAL B CA 1
ATOM 4582 C C . VAL B 1 215 ? 11.633 -21.953 -21.922 1 98 215 VAL B C 1
ATOM 4584 O O . VAL B 1 215 ? 10.852 -22.812 -22.344 1 98 215 VAL B O 1
ATOM 4587 N N . ARG B 1 216 ? 12.812 -22.25 -21.453 1 98.25 216 ARG B N 1
ATOM 4588 C CA . ARG B 1 216 ? 13.281 -23.625 -21.297 1 98.25 216 ARG B CA 1
ATOM 4589 C C . ARG B 1 216 ? 13.094 -24.094 -19.859 1 98.25 216 ARG B C 1
ATOM 4591 O O . ARG B 1 216 ? 13.508 -23.422 -18.922 1 98.25 216 ARG B O 1
ATOM 4598 N N . LEU B 1 217 ? 12.461 -25.219 -19.703 1 98.31 217 LEU B N 1
ATOM 4599 C CA . LEU B 1 217 ? 12.281 -25.859 -18.406 1 98.31 217 LEU B CA 1
ATOM 4600 C C . LEU B 1 217 ? 13.102 -27.141 -18.312 1 98.31 217 LEU B C 1
ATOM 4602 O O . LEU B 1 217 ? 12.953 -28.031 -19.141 1 98.31 217 LEU B O 1
ATOM 4606 N N . GLU B 1 218 ? 13.992 -27.156 -17.344 1 97.88 218 GLU B N 1
ATOM 4607 C CA . GLU B 1 218 ? 14.727 -28.359 -16.969 1 97.88 218 GLU B CA 1
ATOM 4608 C C . GLU B 1 218 ? 14.305 -28.844 -15.586 1 97.88 218 GLU B C 1
ATOM 4610 O O . GLU B 1 218 ? 14.539 -28.172 -14.586 1 97.88 218 GLU B O 1
ATOM 4615 N N . ILE B 1 219 ? 13.719 -30.016 -15.539 1 97.94 219 ILE B N 1
ATOM 4616 C CA . ILE B 1 219 ? 13.188 -30.547 -14.281 1 97.94 219 ILE B CA 1
ATOM 4617 C C . ILE B 1 219 ? 13.969 -31.797 -13.867 1 97.94 219 ILE B C 1
ATOM 4619 O O . ILE B 1 219 ? 14.07 -32.75 -14.641 1 97.94 219 ILE B O 1
ATOM 4623 N N . GLY B 1 220 ? 14.539 -31.703 -12.703 1 96.06 220 GLY B N 1
ATOM 4624 C CA . GLY B 1 220 ? 15.203 -32.844 -12.109 1 96.06 220 GLY B CA 1
ATOM 4625 C C . GLY B 1 220 ? 14.445 -33.438 -10.93 1 96.06 220 GLY B C 1
ATOM 4626 O O . GLY B 1 220 ? 13.227 -33.25 -10.82 1 96.06 220 GLY B O 1
ATOM 4627 N N . THR B 1 221 ? 15.172 -34.219 -10.07 1 94.38 221 THR B N 1
ATOM 4628 C CA . THR B 1 221 ? 14.547 -34.812 -8.906 1 94.38 221 THR B CA 1
ATOM 4629 C C . THR B 1 221 ? 14.508 -33.844 -7.738 1 94.38 221 THR B C 1
ATOM 4631 O O . THR B 1 221 ? 13.578 -33.875 -6.926 1 94.38 221 THR B O 1
ATOM 4634 N N . SER B 1 222 ? 15.516 -33.031 -7.773 1 95.12 222 SER B N 1
ATOM 4635 C CA . SER B 1 222 ? 15.633 -32.188 -6.586 1 95.12 222 SER B CA 1
ATOM 4636 C C . SER B 1 222 ? 15.633 -30.703 -6.953 1 95.12 222 SER B C 1
ATOM 4638 O O . SER B 1 222 ? 15.555 -29.844 -6.074 1 95.12 222 SER B O 1
ATOM 4640 N N . ASN B 1 223 ? 15.695 -30.422 -8.25 1 96.56 223 ASN B N 1
ATOM 4641 C CA . ASN B 1 223 ? 15.773 -29.031 -8.695 1 96.56 223 ASN B CA 1
ATOM 4642 C C . ASN B 1 223 ? 14.977 -28.812 -9.977 1 96.56 223 ASN B C 1
ATOM 4644 O O . ASN B 1 223 ? 14.727 -29.75 -10.734 1 96.56 223 ASN B O 1
ATOM 4648 N N . LEU B 1 224 ? 14.586 -27.625 -10.133 1 97.19 224 LEU B N 1
ATOM 4649 C CA . LEU B 1 224 ? 13.984 -27.125 -11.352 1 97.19 224 LEU B CA 1
ATOM 4650 C C . LEU B 1 224 ? 14.711 -25.875 -11.852 1 97.19 224 LEU B C 1
ATOM 4652 O O . LEU B 1 224 ? 15.062 -25 -11.055 1 97.19 224 LEU B O 1
ATOM 4656 N N . ARG B 1 225 ? 14.992 -25.828 -13.117 1 97.5 225 ARG B N 1
ATOM 4657 C CA . ARG B 1 225 ? 15.633 -24.656 -13.719 1 97.5 225 ARG B CA 1
ATOM 4658 C C . ARG B 1 225 ? 14.797 -24.109 -14.867 1 97.5 225 ARG B C 1
ATOM 4660 O O . ARG B 1 225 ? 14.305 -24.859 -15.703 1 97.5 225 ARG B O 1
ATOM 4667 N N . VAL B 1 226 ? 14.602 -22.859 -14.867 1 97.94 226 VAL B N 1
ATOM 4668 C CA . VAL B 1 226 ? 13.891 -22.125 -15.914 1 97.94 226 VAL B CA 1
ATOM 4669 C C . VAL B 1 226 ? 14.812 -21.094 -16.547 1 97.94 226 VAL B C 1
ATOM 4671 O O . VAL B 1 226 ? 15.398 -20.266 -15.844 1 97.94 226 VAL B O 1
ATOM 4674 N N . SER B 1 227 ? 15 -21.141 -17.844 1 97.94 227 SER B N 1
ATOM 4675 C CA . SER B 1 227 ? 15.852 -20.203 -18.578 1 97.94 227 SER B CA 1
ATOM 4676 C C . SER B 1 227 ? 15.062 -19.422 -19.609 1 97.94 227 SER B C 1
ATOM 4678 O O . SER B 1 227 ? 14.344 -20 -20.422 1 97.94 227 SER B O 1
ATOM 4680 N N . MET B 1 228 ? 15.156 -18.125 -19.594 1 96.44 228 MET B N 1
ATOM 4681 C CA . MET B 1 228 ? 14.453 -17.281 -20.547 1 96.44 228 MET B CA 1
ATOM 4682 C C . MET B 1 228 ? 15.102 -15.898 -20.609 1 96.44 228 MET B C 1
ATOM 4684 O O . MET B 1 228 ? 15.531 -15.359 -19.594 1 96.44 228 MET B O 1
ATOM 4688 N N . ASN B 1 229 ? 15.227 -15.289 -21.812 1 92.56 229 ASN B N 1
ATOM 4689 C CA . ASN B 1 229 ? 15.633 -13.906 -22 1 92.56 229 ASN B CA 1
ATOM 4690 C C . ASN B 1 229 ? 16.906 -13.578 -21.234 1 92.56 229 ASN B C 1
ATOM 4692 O O . ASN B 1 229 ? 16.984 -12.555 -20.547 1 92.56 229 ASN B O 1
ATOM 4696 N N . GLY B 1 230 ? 17.844 -14.508 -21.188 1 91.56 230 GLY B N 1
ATOM 4697 C CA . GLY B 1 230 ? 19.125 -14.25 -20.547 1 91.56 230 GLY B CA 1
ATOM 4698 C C . GLY B 1 230 ? 19.094 -14.438 -19.047 1 91.56 230 GLY B C 1
ATOM 4699 O O . GLY B 1 230 ? 20.094 -14.18 -18.375 1 91.56 230 GLY B O 1
ATOM 4700 N N . ILE B 1 231 ? 17.984 -14.852 -18.5 1 96.06 231 ILE B N 1
ATOM 4701 C CA . ILE B 1 231 ? 17.906 -15.109 -17.062 1 96.06 231 ILE B CA 1
ATOM 4702 C C . ILE B 1 231 ? 17.844 -16.625 -16.828 1 96.06 231 ILE B C 1
ATOM 4704 O O . ILE B 1 231 ? 17.312 -17.359 -17.656 1 96.06 231 ILE B O 1
ATOM 4708 N N . VAL B 1 232 ? 18.422 -17.062 -15.75 1 96.88 232 VAL B N 1
ATOM 4709 C CA . VAL B 1 232 ? 18.359 -18.453 -15.305 1 96.88 232 VAL B CA 1
ATOM 4710 C C . VAL B 1 232 ? 17.859 -18.516 -13.867 1 96.88 232 VAL B C 1
ATOM 4712 O O . VAL B 1 232 ? 18.484 -17.938 -12.961 1 96.88 232 VAL B O 1
ATOM 4715 N N . PHE B 1 233 ? 16.766 -19.125 -13.68 1 96.94 233 PHE B N 1
ATOM 4716 C CA . PHE B 1 233 ? 16.141 -19.312 -12.375 1 96.94 233 PHE B CA 1
ATOM 4717 C C . PHE B 1 233 ? 16.188 -20.766 -11.953 1 96.94 233 PHE B C 1
ATOM 4719 O O . PHE B 1 233 ? 15.789 -21.656 -12.711 1 96.94 233 PHE B O 1
ATOM 4726 N N . THR B 1 234 ? 16.703 -21.016 -10.75 1 96.88 234 THR B N 1
ATOM 4727 C CA . THR B 1 234 ? 16.781 -22.375 -10.242 1 96.88 234 THR B CA 1
ATOM 4728 C C . THR B 1 234 ? 16.141 -22.484 -8.859 1 96.88 234 THR B C 1
ATOM 4730 O O . THR B 1 234 ? 16.328 -21.594 -8.016 1 96.88 234 THR B O 1
ATOM 4733 N N . SER B 1 235 ? 15.414 -23.516 -8.633 1 96.62 235 SER B N 1
ATOM 4734 C CA . SER B 1 235 ? 14.766 -23.719 -7.348 1 96.62 235 SER B CA 1
ATOM 4735 C C . SER B 1 235 ? 14.969 -25.156 -6.852 1 96.62 235 SER B C 1
ATOM 4737 O O . SER B 1 235 ? 14.938 -26.094 -7.637 1 96.62 235 SER B O 1
ATOM 4739 N N . LYS B 1 236 ? 15.234 -25.25 -5.52 1 95.88 236 LYS B N 1
ATOM 4740 C CA . LYS B 1 236 ? 15.07 -26.547 -4.875 1 95.88 236 LYS B CA 1
ATOM 4741 C C . LYS B 1 236 ? 13.609 -26.969 -4.855 1 95.88 236 LYS B C 1
ATOM 4743 O O . LYS B 1 236 ? 12.711 -26.125 -4.879 1 95.88 236 LYS B O 1
ATOM 4748 N N . LEU B 1 237 ? 13.445 -28.25 -4.836 1 97.62 237 LEU B N 1
ATOM 4749 C CA . LEU B 1 237 ? 12.086 -28.781 -4.859 1 97.62 237 LEU B CA 1
ATOM 4750 C C . LEU B 1 237 ? 11.703 -29.359 -3.498 1 97.62 237 LEU B C 1
ATOM 4752 O O . LEU B 1 237 ? 12.578 -29.641 -2.67 1 97.62 237 LEU B O 1
ATOM 4756 N N . ILE B 1 238 ? 10.406 -29.391 -3.242 1 97.81 238 ILE B N 1
ATOM 4757 C CA . ILE B 1 238 ? 9.898 -30.016 -2.027 1 97.81 238 ILE B CA 1
ATOM 4758 C C . ILE B 1 238 ? 9.898 -31.547 -2.189 1 97.81 238 ILE B C 1
ATOM 4760 O O . ILE B 1 238 ? 9.359 -32.062 -3.168 1 97.81 238 ILE B O 1
ATOM 4764 N N . ASP B 1 239 ? 10.586 -32.125 -1.229 1 96.25 239 ASP B N 1
ATOM 4765 C CA . ASP B 1 239 ? 10.531 -33.562 -1.193 1 96.25 239 ASP B CA 1
ATOM 4766 C C . ASP B 1 239 ? 9.281 -34.062 -0.46 1 96.25 239 ASP B C 1
ATOM 4768 O O . ASP B 1 239 ? 9.078 -33.75 0.713 1 96.25 239 ASP B O 1
ATOM 4772 N N . GLY B 1 240 ? 8.43 -34.75 -1.205 1 94.88 240 GLY B N 1
ATOM 4773 C CA . GLY B 1 240 ? 7.215 -35.281 -0.598 1 94.88 240 GLY B CA 1
ATOM 4774 C C . GLY B 1 240 ? 6.246 -35.875 -1.608 1 94.88 240 GLY B C 1
ATOM 4775 O O . GLY B 1 240 ? 6.477 -35.781 -2.816 1 94.88 240 GLY B O 1
ATOM 4776 N N . ARG B 1 241 ? 5.293 -36.5 -1.034 1 94.94 241 ARG B N 1
ATOM 4777 C CA . ARG B 1 241 ? 4.262 -37.094 -1.868 1 94.94 241 ARG B CA 1
ATOM 4778 C C . ARG B 1 241 ? 3.033 -36.188 -1.959 1 94.94 241 ARG B C 1
ATOM 4780 O O . ARG B 1 241 ? 2.34 -35.969 -0.962 1 94.94 241 ARG B O 1
ATOM 4787 N N . PHE B 1 242 ? 2.842 -35.75 -3.105 1 96.56 242 PHE B N 1
ATOM 4788 C CA . PHE B 1 242 ? 1.665 -34.938 -3.357 1 96.56 242 PHE B CA 1
ATOM 4789 C C . PHE B 1 242 ? 0.4 -35.781 -3.348 1 96.56 242 PHE B C 1
ATOM 4791 O O . PHE B 1 242 ? 0.409 -36.938 -3.816 1 96.56 242 PHE B O 1
ATOM 4798 N N . PRO B 1 243 ? -0.713 -35.281 -2.867 1 94.56 243 PRO B N 1
ATOM 4799 C CA . PRO B 1 243 ? -1.942 -36.094 -2.84 1 94.56 243 PRO B CA 1
ATOM 4800 C C . PRO B 1 243 ? -2.385 -36.531 -4.23 1 94.56 243 PRO B C 1
ATOM 4802 O O . PRO B 1 243 ? -2.096 -35.844 -5.223 1 94.56 243 PRO B O 1
ATOM 4805 N N . ASP B 1 244 ? -3.016 -37.656 -4.25 1 94.88 244 ASP B N 1
ATOM 4806 C CA . ASP B 1 244 ? -3.625 -38.094 -5.5 1 94.88 244 ASP B CA 1
ATOM 4807 C C . ASP B 1 244 ? -4.844 -37.25 -5.844 1 94.88 244 ASP B C 1
ATOM 4809 O O . ASP B 1 244 ? -5.98 -37.656 -5.598 1 94.88 244 ASP B O 1
ATOM 4813 N N . TYR B 1 245 ? -4.637 -36.188 -6.516 1 94.31 245 TYR B N 1
ATOM 4814 C CA . TYR B 1 245 ? -5.645 -35.156 -6.719 1 94.31 245 TYR B CA 1
ATOM 4815 C C . TYR B 1 245 ? -6.703 -35.625 -7.719 1 94.31 245 TYR B C 1
ATOM 4817 O O . TYR B 1 245 ? -7.805 -35.094 -7.758 1 94.31 245 TYR B O 1
ATOM 4825 N N . ARG B 1 246 ? -6.438 -36.562 -8.57 1 91.81 246 ARG B N 1
ATOM 4826 C CA . ARG B 1 246 ? -7.379 -37.062 -9.57 1 91.81 246 ARG B CA 1
ATOM 4827 C C . ARG B 1 246 ? -8.609 -37.656 -8.914 1 91.81 246 ARG B C 1
ATOM 4829 O O . ARG B 1 246 ? -9.688 -37.688 -9.5 1 91.81 246 ARG B O 1
ATOM 4836 N N . ARG B 1 247 ? -8.422 -38.062 -7.746 1 90.69 247 ARG B N 1
ATOM 4837 C CA . ARG B 1 247 ? -9.492 -38.75 -7.023 1 90.69 247 ARG B CA 1
ATOM 4838 C C . ARG B 1 247 ? -10.508 -37.719 -6.477 1 90.69 247 ARG B C 1
ATOM 4840 O O . ARG B 1 247 ? -11.617 -38.094 -6.105 1 90.69 247 ARG B O 1
ATOM 4847 N N . VAL B 1 248 ? -10.117 -36.531 -6.402 1 88.62 248 VAL B N 1
ATOM 4848 C CA . VAL B 1 248 ? -10.969 -35.562 -5.746 1 88.62 248 VAL B CA 1
ATOM 4849 C C . VAL B 1 248 ? -11.82 -34.812 -6.785 1 88.62 248 VAL B C 1
ATOM 4851 O O . VAL B 1 248 ? -12.758 -34.094 -6.438 1 88.62 248 VAL B O 1
ATOM 4854 N N . LEU B 1 249 ? -11.531 -35 -8.016 1 86.88 249 LEU B N 1
ATOM 4855 C CA . LEU B 1 249 ? -12.344 -34.438 -9.07 1 86.88 249 LEU B CA 1
ATOM 4856 C C . LEU B 1 249 ? -13.727 -35.062 -9.109 1 86.88 249 LEU B C 1
ATOM 4858 O O . LEU B 1 249 ? -13.844 -36.281 -9.219 1 86.88 249 LEU B O 1
ATOM 4862 N N . PRO B 1 250 ? -14.742 -34.188 -8.898 1 84.31 250 PRO B N 1
ATOM 4863 C CA . PRO B 1 250 ? -16.078 -34.781 -8.844 1 84.31 250 PRO B CA 1
ATOM 4864 C C . PRO B 1 250 ? -16.438 -35.531 -10.133 1 84.31 250 PRO B C 1
ATOM 4866 O O . PRO B 1 250 ? -16.188 -35.031 -11.227 1 84.31 250 PRO B O 1
ATOM 4869 N N . ARG B 1 251 ? -16.875 -36.75 -9.781 1 80.69 251 ARG B N 1
ATOM 4870 C CA . ARG B 1 251 ? -17.359 -37.594 -10.875 1 80.69 251 ARG B CA 1
ATOM 4871 C C . ARG B 1 251 ? -18.891 -37.656 -10.852 1 80.69 251 ARG B C 1
ATOM 4873 O O . ARG B 1 251 ? -19.5 -37.562 -9.789 1 80.69 251 ARG B O 1
ATOM 4880 N N . ASN B 1 252 ? -19.531 -37.625 -11.984 1 86.25 252 ASN B N 1
ATOM 4881 C CA . ASN B 1 252 ? -20.969 -37.875 -12.125 1 86.25 252 ASN B CA 1
ATOM 4882 C C . ASN B 1 252 ? -21.812 -36.719 -11.648 1 86.25 252 ASN B C 1
ATOM 4884 O O . ASN B 1 252 ? -22.859 -36.906 -11.039 1 86.25 252 ASN B O 1
ATOM 4888 N N . ALA B 1 253 ? -21.25 -35.562 -11.688 1 91.25 253 ALA B N 1
ATOM 4889 C CA . ALA B 1 253 ? -22.062 -34.406 -11.336 1 91.25 253 ALA B CA 1
ATOM 4890 C C . ALA B 1 253 ? -23.297 -34.312 -12.219 1 91.25 253 ALA B C 1
ATOM 4892 O O . ALA B 1 253 ? -23.203 -34.344 -13.453 1 91.25 253 ALA B O 1
ATOM 4893 N N . ASP B 1 254 ? -24.438 -34.281 -11.578 1 94.19 254 ASP B N 1
ATOM 4894 C CA . ASP B 1 254 ? -25.672 -34.219 -12.367 1 94.19 254 ASP B CA 1
ATOM 4895 C C . ASP B 1 254 ? -26.391 -32.875 -12.148 1 94.19 254 ASP B C 1
ATOM 4897 O O . ASP B 1 254 ? -27.469 -32.656 -12.695 1 94.19 254 ASP B O 1
ATOM 4901 N N . ARG B 1 255 ? -25.922 -32.062 -11.328 1 96.69 255 ARG B N 1
ATOM 4902 C CA . ARG B 1 255 ? -26.453 -30.734 -11.117 1 96.69 255 ARG B CA 1
ATOM 4903 C C . ARG B 1 255 ? -25.5 -29.672 -11.648 1 96.69 255 ARG B C 1
ATOM 4905 O O . ARG B 1 255 ? -24.469 -29.391 -11.023 1 96.69 255 ARG B O 1
ATOM 4912 N N . ILE B 1 256 ? -25.875 -29.141 -12.75 1 97.62 256 ILE B N 1
ATOM 4913 C CA . ILE B 1 256 ? -25 -28.219 -13.453 1 97.62 256 ILE B CA 1
ATOM 4914 C C . ILE B 1 256 ? -25.578 -26.797 -13.398 1 97.62 256 ILE B C 1
ATOM 4916 O O . ILE B 1 256 ? -26.703 -26.578 -13.844 1 97.62 256 ILE B O 1
ATOM 4920 N N . LEU B 1 257 ? -24.844 -25.938 -12.82 1 98.19 257 LEU B N 1
ATOM 4921 C CA . LEU B 1 257 ? -25.188 -24.516 -12.758 1 98.19 257 LEU B CA 1
ATOM 4922 C C . LEU B 1 257 ? -24.281 -23.703 -13.68 1 98.19 257 LEU B C 1
ATOM 4924 O O . LEU B 1 257 ? -23.062 -23.844 -13.641 1 98.19 257 LEU B O 1
ATOM 4928 N N . GLU B 1 258 ? -24.828 -22.906 -14.531 1 98.69 258 GLU B N 1
ATOM 4929 C CA . GLU B 1 258 ? -24.062 -21.938 -15.32 1 98.69 258 GLU B CA 1
ATOM 4930 C C . GLU B 1 258 ? -24.516 -20.516 -15.031 1 98.69 258 GLU B C 1
ATOM 4932 O O . GLU B 1 258 ? -25.719 -20.266 -14.883 1 98.69 258 GLU B O 1
ATOM 4937 N N . ALA B 1 259 ? -23.641 -19.625 -14.93 1 98.62 259 ALA B N 1
ATOM 4938 C CA . ALA B 1 259 ? -23.969 -18.25 -14.586 1 98.62 259 ALA B CA 1
ATOM 4939 C C . ALA B 1 259 ? -22.984 -17.281 -15.25 1 98.62 259 ALA B C 1
ATOM 4941 O O . ALA B 1 259 ? -21.906 -17.672 -15.664 1 98.62 259 ALA B O 1
ATOM 4942 N N . ASP B 1 260 ? -23.453 -16.062 -15.461 1 98.56 260 ASP B N 1
ATOM 4943 C CA . ASP B 1 260 ? -22.531 -14.977 -15.773 1 98.56 260 ASP B CA 1
ATOM 4944 C C . ASP B 1 260 ? -21.516 -14.797 -14.648 1 98.56 260 ASP B C 1
ATOM 4946 O O . ASP B 1 260 ? -21.875 -14.609 -13.492 1 98.56 260 ASP B O 1
ATOM 4950 N N . ALA B 1 261 ? -20.219 -14.812 -14.961 1 98.5 261 ALA B N 1
ATOM 4951 C CA . ALA B 1 261 ? -19.172 -14.852 -13.953 1 98.5 261 ALA B CA 1
ATOM 4952 C C . ALA B 1 261 ? -19.141 -13.562 -13.141 1 98.5 261 ALA B C 1
ATOM 4954 O O . ALA B 1 261 ? -18.969 -13.594 -11.922 1 98.5 261 ALA B O 1
ATOM 4955 N N . GLU B 1 262 ? -19.281 -12.445 -13.781 1 98.06 262 GLU B N 1
ATOM 4956 C CA . GLU B 1 262 ? -19.219 -11.156 -13.094 1 98.06 262 GLU B CA 1
ATOM 4957 C C . GLU B 1 262 ? -20.422 -10.977 -12.164 1 98.06 262 GLU B C 1
ATOM 4959 O O . GLU B 1 262 ? -20.266 -10.469 -11.047 1 98.06 262 GLU B O 1
ATOM 4964 N N . VAL B 1 263 ? -21.594 -11.336 -12.641 1 98.12 263 VAL B N 1
ATOM 4965 C CA . VAL B 1 263 ? -22.797 -11.227 -11.828 1 98.12 263 VAL B CA 1
ATOM 4966 C C . VAL B 1 263 ? -22.656 -12.086 -10.578 1 98.12 263 VAL B C 1
ATOM 4968 O O . VAL B 1 263 ? -22.953 -11.633 -9.469 1 98.12 263 VAL B O 1
ATOM 4971 N N . LEU B 1 264 ? -22.188 -13.289 -10.797 1 98.75 264 LEU B N 1
ATOM 4972 C CA . LEU B 1 264 ? -22 -14.195 -9.672 1 98.75 264 LEU B CA 1
ATOM 4973 C C . LEU B 1 264 ? -20.953 -13.648 -8.703 1 98.75 264 LEU B C 1
ATOM 4975 O O . LEU B 1 264 ? -21.172 -13.648 -7.488 1 98.75 264 LEU B O 1
ATOM 4979 N N . LYS B 1 265 ? -19.875 -13.203 -9.188 1 98.69 265 LYS B N 1
ATOM 4980 C CA . LYS B 1 265 ? -18.797 -12.648 -8.367 1 98.69 265 LYS B CA 1
ATOM 4981 C C . LYS B 1 265 ? -19.312 -11.5 -7.5 1 98.69 265 LYS B C 1
ATOM 4983 O O . LYS B 1 265 ? -19.078 -11.477 -6.293 1 98.69 265 LYS B O 1
ATOM 4988 N N . HIS B 1 266 ? -20.016 -10.57 -8.102 1 98.19 266 HIS B N 1
ATOM 4989 C CA . HIS B 1 266 ? -20.5 -9.414 -7.375 1 98.19 266 HIS B CA 1
ATOM 4990 C C . HIS B 1 266 ? -21.5 -9.82 -6.297 1 98.19 266 HIS B C 1
ATOM 4992 O O . HIS B 1 266 ? -21.516 -9.258 -5.199 1 98.19 266 HIS B O 1
ATOM 4998 N N . ALA B 1 267 ? -22.344 -10.742 -6.641 1 98.69 267 ALA B N 1
ATOM 4999 C CA . ALA B 1 267 ? -23.297 -11.242 -5.656 1 98.69 267 ALA B CA 1
ATOM 5000 C C . ALA B 1 267 ? -22.578 -11.875 -4.465 1 98.69 267 ALA B C 1
ATOM 5002 O O . ALA B 1 267 ? -22.969 -11.648 -3.314 1 98.69 267 ALA B O 1
ATOM 5003 N N . LEU B 1 268 ? -21.547 -12.633 -4.785 1 98.81 268 LEU B N 1
ATOM 5004 C CA . LEU B 1 268 ? -20.781 -13.281 -3.729 1 98.81 268 LEU B CA 1
ATOM 5005 C C . LEU B 1 268 ? -20.031 -12.25 -2.883 1 98.81 268 LEU B C 1
ATOM 5007 O O . LEU B 1 268 ? -19.938 -12.391 -1.662 1 98.81 268 LEU B O 1
ATOM 5011 N N . VAL B 1 269 ? -19.453 -11.242 -3.5 1 98.62 269 VAL B N 1
ATOM 5012 C CA . VAL B 1 269 ? -18.766 -10.172 -2.783 1 98.62 269 VAL B CA 1
ATOM 5013 C C . VAL B 1 269 ? -19.734 -9.516 -1.795 1 98.62 269 VAL B C 1
ATOM 5015 O O . VAL B 1 269 ? -19.391 -9.312 -0.627 1 98.62 269 VAL B O 1
ATOM 5018 N N . ARG B 1 270 ? -20.938 -9.172 -2.266 1 98.56 270 ARG B N 1
ATOM 5019 C CA . ARG B 1 270 ? -21.938 -8.523 -1.414 1 98.56 270 ARG B CA 1
ATOM 5020 C C . ARG B 1 270 ? -22.359 -9.438 -0.267 1 98.56 270 ARG B C 1
ATOM 5022 O O . ARG B 1 270 ? -22.453 -9 0.881 1 98.56 270 ARG B O 1
ATOM 5029 N N . ALA B 1 271 ? -22.578 -10.695 -0.561 1 98.56 271 ALA B N 1
ATOM 5030 C CA . ALA B 1 271 ? -22.953 -11.648 0.483 1 98.56 271 ALA B CA 1
ATOM 5031 C C . ALA B 1 271 ? -21.844 -11.773 1.527 1 98.56 271 ALA B C 1
ATOM 5033 O O . ALA B 1 271 ? -22.125 -11.883 2.725 1 98.56 271 ALA B O 1
ATOM 5034 N N . ALA B 1 272 ? -20.625 -11.742 1.092 1 98.38 272 ALA B N 1
ATOM 5035 C CA . ALA B 1 272 ? -19.469 -11.945 1.94 1 98.38 272 ALA B CA 1
ATOM 5036 C C . ALA B 1 272 ? -19.359 -10.859 3.006 1 98.38 272 ALA B C 1
ATOM 5038 O O . ALA B 1 272 ? -18.766 -11.078 4.07 1 98.38 272 ALA B O 1
ATOM 5039 N N . ILE B 1 273 ? -19.844 -9.672 2.764 1 98.38 273 ILE B N 1
ATOM 5040 C CA . ILE B 1 273 ? -19.734 -8.523 3.658 1 98.38 273 ILE B CA 1
ATOM 5041 C C . ILE B 1 273 ? -20.297 -8.883 5.035 1 98.38 273 ILE B C 1
ATOM 5043 O O . ILE B 1 273 ? -19.766 -8.453 6.059 1 98.38 273 ILE B O 1
ATOM 5047 N N . LEU B 1 274 ? -21.391 -9.695 5.086 1 98.31 274 LEU B N 1
ATOM 5048 C CA . LEU B 1 274 ? -22.047 -9.992 6.355 1 98.31 274 LEU B CA 1
ATOM 5049 C C . LEU B 1 274 ? -21.844 -11.453 6.742 1 98.31 274 LEU B C 1
ATOM 5051 O O . LEU B 1 274 ? -22.578 -12 7.562 1 98.31 274 LEU B O 1
ATOM 5055 N N . SER B 1 275 ? -20.938 -12.125 6.051 1 97.38 275 SER B N 1
ATOM 5056 C CA . SER B 1 275 ? -20.578 -13.477 6.453 1 97.38 275 SER B CA 1
ATOM 5057 C C . SER B 1 275 ? -19.75 -13.477 7.73 1 97.38 275 SER B C 1
ATOM 5059 O O . SER B 1 275 ? -19.203 -12.438 8.117 1 97.38 275 SER B O 1
ATOM 5061 N N . ASN B 1 276 ? -19.812 -14.625 8.383 1 95.75 276 ASN B N 1
ATOM 5062 C CA . ASN B 1 276 ? -18.922 -14.805 9.531 1 95.75 276 ASN B CA 1
ATOM 5063 C C . ASN B 1 276 ? -17.469 -14.531 9.18 1 95.75 276 ASN B C 1
ATOM 5065 O O . ASN B 1 276 ? -16.953 -15.062 8.195 1 95.75 276 ASN B O 1
ATOM 5069 N N . GLU B 1 277 ? -16.828 -13.719 9.938 1 92.19 277 GLU B N 1
ATOM 5070 C CA . GLU B 1 277 ? -15.477 -13.289 9.617 1 92.19 277 GLU B CA 1
ATOM 5071 C C . GLU B 1 277 ? -14.492 -14.453 9.719 1 92.19 277 GLU B C 1
ATOM 5073 O O . GLU B 1 277 ? -13.492 -14.492 8.992 1 92.19 277 GLU B O 1
ATOM 5078 N N . ARG B 1 278 ? -14.742 -15.367 10.602 1 90.69 278 ARG B N 1
ATOM 5079 C CA . ARG B 1 278 ? -13.828 -16.469 10.844 1 90.69 278 ARG B CA 1
ATOM 5080 C C . ARG B 1 278 ? -14.008 -17.578 9.805 1 90.69 278 ARG B C 1
ATOM 5082 O O . ARG B 1 278 ? -13.031 -18.047 9.219 1 90.69 278 ARG B O 1
ATOM 5089 N N . PHE B 1 279 ? -15.25 -17.938 9.539 1 90.56 279 PHE B N 1
ATOM 5090 C CA . PHE B 1 279 ? -15.516 -19.109 8.711 1 90.56 279 PHE B CA 1
ATOM 5091 C C . PHE B 1 279 ? -15.797 -18.703 7.266 1 90.56 279 PHE B C 1
ATOM 5093 O O . PHE B 1 279 ? -15.625 -19.5 6.344 1 90.56 279 PHE B O 1
ATOM 5100 N N . ARG B 1 280 ? -16.312 -17.516 7.086 1 96.94 280 ARG B N 1
ATOM 5101 C CA . ARG B 1 280 ? -16.594 -16.938 5.781 1 96.94 280 ARG B CA 1
ATOM 5102 C C . ARG B 1 280 ? -17.547 -17.812 4.977 1 96.94 280 ARG B C 1
ATOM 5104 O O . ARG B 1 280 ? -17.344 -18.016 3.779 1 96.94 280 ARG B O 1
ATOM 5111 N N . GLY B 1 281 ? -18.484 -18.422 5.605 1 97.62 281 GLY B N 1
ATOM 5112 C CA . GLY B 1 281 ? -19.438 -19.312 4.969 1 97.62 281 GLY B CA 1
ATOM 5113 C C . GLY B 1 281 ? -20.547 -18.578 4.238 1 97.62 281 GLY B C 1
ATOM 5114 O O . GLY B 1 281 ? -21.047 -17.562 4.711 1 97.62 281 GLY B O 1
ATOM 5115 N N . VAL B 1 282 ? -20.922 -19.078 3.072 1 98.31 282 VAL B N 1
ATOM 5116 C CA . VAL B 1 282 ? -22.109 -18.641 2.34 1 98.31 282 VAL B CA 1
ATOM 5117 C C . VAL B 1 282 ? -22.953 -19.844 1.95 1 98.31 282 VAL B C 1
ATOM 5119 O O . VAL B 1 282 ? -22.422 -20.922 1.688 1 98.31 282 VAL B O 1
ATOM 5122 N N . ARG B 1 283 ? -24.188 -19.672 1.921 1 98.38 283 ARG B N 1
ATOM 5123 C CA . ARG B 1 283 ? -25.141 -20.703 1.506 1 98.38 283 ARG B CA 1
ATOM 5124 C C . ARG B 1 283 ? -25.672 -20.438 0.103 1 98.38 283 ARG B C 1
ATOM 5126 O O . ARG B 1 283 ? -26.141 -19.328 -0.185 1 98.38 283 ARG B O 1
ATOM 5133 N N . LEU B 1 284 ? -25.578 -21.438 -0.713 1 98.62 284 LEU B N 1
ATOM 5134 C CA . LEU B 1 284 ? -26.141 -21.391 -2.059 1 98.62 284 LEU B CA 1
ATOM 5135 C C . LEU B 1 284 ? -27.391 -22.25 -2.154 1 98.62 284 LEU B C 1
ATOM 5137 O O . LEU B 1 284 ? -27.328 -23.469 -1.952 1 98.62 284 LEU B O 1
ATOM 5141 N N . ALA B 1 285 ? -28.469 -21.609 -2.408 1 98.69 285 ALA B N 1
ATOM 5142 C CA . ALA B 1 285 ? -29.719 -22.312 -2.664 1 98.69 285 ALA B CA 1
ATOM 5143 C C . ALA B 1 285 ? -30.094 -22.266 -4.145 1 98.69 285 ALA B C 1
ATOM 5145 O O . ALA B 1 285 ? -30.312 -21.188 -4.699 1 98.69 285 ALA B O 1
ATOM 5146 N N . LEU B 1 286 ? -30.125 -23.438 -4.734 1 98.25 286 LEU B N 1
ATOM 5147 C CA . LEU B 1 286 ? -30.375 -23.547 -6.168 1 98.25 286 LEU B CA 1
ATOM 5148 C C . LEU B 1 286 ? -31.797 -24.016 -6.438 1 98.25 286 LEU B C 1
ATOM 5150 O O . LEU B 1 286 ? -32.25 -25.016 -5.859 1 98.25 286 LEU B O 1
ATOM 5154 N N . ASN B 1 287 ? -32.469 -23.203 -7.16 1 97.06 287 ASN B N 1
ATOM 5155 C CA . ASN B 1 287 ? -33.781 -23.516 -7.695 1 97.06 287 ASN B CA 1
ATOM 5156 C C . ASN B 1 287 ? -33.875 -23.203 -9.188 1 97.06 287 ASN B C 1
ATOM 5158 O O . ASN B 1 287 ? -32.969 -22.547 -9.742 1 97.06 287 ASN B O 1
ATOM 5162 N N . GLN B 1 288 ? -34.906 -23.672 -9.875 1 97.19 288 GLN B N 1
ATOM 5163 C CA . GLN B 1 288 ? -35 -23.547 -11.32 1 97.19 288 GLN B CA 1
ATOM 5164 C C . GLN B 1 288 ? -34.656 -22.141 -11.781 1 97.19 288 GLN B C 1
ATOM 5166 O O . GLN B 1 288 ? -35.406 -21.188 -11.547 1 97.19 288 GLN B O 1
ATOM 5171 N N . ASN B 1 289 ? -33.5 -22.016 -12.422 1 98.12 289 ASN B N 1
ATOM 5172 C CA . ASN B 1 289 ? -32.969 -20.844 -13.078 1 98.12 289 ASN B CA 1
ATOM 5173 C C . ASN B 1 289 ? -32.719 -19.703 -12.086 1 98.12 289 ASN B C 1
ATOM 5175 O O . ASN B 1 289 ? -32.688 -18.531 -12.469 1 98.12 289 ASN B O 1
ATOM 5179 N N . LEU B 1 290 ? -32.625 -20.078 -10.836 1 98.38 290 LEU B N 1
ATOM 5180 C CA . LEU B 1 290 ? -32.406 -19.078 -9.797 1 98.38 290 LEU B CA 1
ATOM 5181 C C . LEU B 1 290 ? -31.391 -19.547 -8.781 1 98.38 290 LEU B C 1
ATOM 5183 O O . LEU B 1 290 ? -31.406 -20.703 -8.367 1 98.38 290 LEU B O 1
ATOM 5187 N N . LEU B 1 291 ? -30.5 -18.703 -8.43 1 98.81 291 LEU B N 1
ATOM 5188 C CA . LEU B 1 291 ? -29.547 -18.922 -7.348 1 98.81 291 LEU B CA 1
ATOM 5189 C C . LEU B 1 291 ? -29.734 -17.875 -6.246 1 98.81 291 LEU B C 1
ATOM 5191 O O . LEU B 1 291 ? -29.656 -16.672 -6.5 1 98.81 291 LEU B O 1
ATOM 5195 N N . LYS B 1 292 ? -30.047 -18.344 -5.09 1 98.88 292 LYS B N 1
ATOM 5196 C CA . LYS B 1 292 ? -30.109 -17.5 -3.902 1 98.88 292 LYS B CA 1
ATOM 5197 C C . LYS B 1 292 ? -28.859 -17.688 -3.035 1 98.88 292 LYS B C 1
ATOM 5199 O O . LYS B 1 292 ? -28.547 -18.812 -2.635 1 98.88 292 LYS B O 1
ATOM 5204 N N . ILE B 1 293 ? -28.156 -16.656 -2.771 1 98.88 293 ILE B N 1
ATOM 5205 C CA . ILE B 1 293 ? -26.953 -16.672 -1.941 1 98.88 293 ILE B CA 1
ATOM 5206 C C . ILE B 1 293 ? -27.234 -15.977 -0.613 1 98.88 293 ILE B C 1
ATOM 5208 O O . ILE B 1 293 ? -27.688 -14.836 -0.592 1 98.88 293 ILE B O 1
ATOM 5212 N N . THR B 1 294 ? -26.938 -16.625 0.463 1 98.62 294 THR B N 1
ATOM 5213 C CA . THR B 1 294 ? -27.172 -16.031 1.771 1 98.62 294 THR B CA 1
ATOM 5214 C C . THR B 1 294 ? -25.938 -16.172 2.666 1 98.62 294 THR B C 1
ATOM 5216 O O . THR B 1 294 ? -25.188 -17.141 2.541 1 98.62 294 THR B O 1
ATOM 5219 N N . ALA B 1 295 ? -25.703 -15.242 3.477 1 98.19 295 ALA B N 1
ATOM 5220 C CA . ALA B 1 295 ? -24.656 -15.242 4.492 1 98.19 295 ALA B CA 1
ATOM 5221 C C . ALA B 1 295 ? -25.141 -14.609 5.789 1 98.19 295 ALA B C 1
ATOM 5223 O O . ALA B 1 295 ? -26.016 -13.734 5.77 1 98.19 295 ALA B O 1
ATOM 5224 N N . ASN B 1 296 ? -24.641 -15.047 6.824 1 97 296 ASN B N 1
ATOM 5225 C CA . ASN B 1 296 ? -24.969 -14.484 8.125 1 97 296 ASN B CA 1
ATOM 5226 C C . ASN B 1 296 ? -23.75 -14.484 9.055 1 97 296 ASN B C 1
ATOM 5228 O O . ASN B 1 296 ? -22.734 -15.086 8.742 1 97 296 ASN B O 1
ATOM 5232 N N . ASN B 1 297 ? -23.875 -13.719 10.141 1 96.56 297 ASN B N 1
ATOM 5233 C CA . ASN B 1 297 ? -22.781 -13.617 11.102 1 96.56 297 ASN B CA 1
ATOM 5234 C C . ASN B 1 297 ? -23.281 -13.734 12.539 1 96.56 297 ASN B C 1
ATOM 5236 O O . ASN B 1 297 ? -24.484 -13.859 12.773 1 96.56 297 ASN B O 1
ATOM 5240 N N . PRO B 1 298 ? -22.391 -13.875 13.492 1 94.56 298 PRO B N 1
ATOM 5241 C CA . PRO B 1 298 ? -22.781 -14.078 14.891 1 94.56 298 PRO B CA 1
ATOM 5242 C C . PRO B 1 298 ? -23.656 -12.953 15.43 1 94.56 298 PRO B C 1
ATOM 5244 O O . PRO B 1 298 ? -24.422 -13.156 16.375 1 94.56 298 PRO B O 1
ATOM 5247 N N . GLU B 1 299 ? -23.625 -11.766 14.875 1 93 299 GLU B N 1
ATOM 5248 C CA . GLU B 1 299 ? -24.438 -10.617 15.289 1 93 299 GLU B CA 1
ATOM 5249 C C . GLU B 1 299 ? -25.844 -10.688 14.719 1 93 299 GLU B C 1
ATOM 5251 O O . GLU B 1 299 ? -26.625 -9.742 14.836 1 93 299 GLU B O 1
ATOM 5256 N N . GLN B 1 300 ? -26.141 -11.781 14.023 1 94.31 300 GLN B N 1
ATOM 5257 C CA . GLN B 1 300 ? -27.438 -12.07 13.445 1 94.31 300 GLN B CA 1
ATOM 5258 C C . GLN B 1 300 ? -27.75 -11.117 12.289 1 94.31 300 GLN B C 1
ATOM 5260 O O . GLN B 1 300 ? -28.891 -10.688 12.117 1 94.31 300 GLN B O 1
ATOM 5265 N N . GLU B 1 301 ? -26.734 -10.711 11.68 1 97.88 301 GLU B N 1
ATOM 5266 C CA . GLU B 1 301 ? -26.891 -9.984 10.43 1 97.88 301 GLU B CA 1
ATOM 5267 C C . GLU B 1 301 ? -26.938 -10.938 9.234 1 97.88 301 GLU B C 1
ATOM 5269 O O . GLU B 1 301 ? -26.438 -12.055 9.312 1 97.88 301 GLU B O 1
ATOM 5274 N N . GLU B 1 302 ? -27.609 -10.445 8.172 1 98.38 302 GLU B N 1
ATOM 5275 C CA . GLU B 1 302 ? -27.812 -11.352 7.051 1 98.38 302 GLU B CA 1
ATOM 5276 C C . GLU B 1 302 ? -27.719 -10.617 5.719 1 98.38 302 GLU B C 1
ATOM 5278 O O . GLU B 1 302 ? -28.188 -9.477 5.602 1 98.38 302 GLU B O 1
ATOM 5283 N N . ALA B 1 303 ? -27.172 -11.25 4.777 1 98.75 303 ALA B N 1
ATOM 5284 C CA . ALA B 1 303 ? -27.172 -10.812 3.385 1 98.75 303 ALA B CA 1
ATOM 5285 C C . ALA B 1 303 ? -27.844 -11.836 2.484 1 98.75 303 ALA B C 1
ATOM 5287 O O . ALA B 1 303 ? -27.688 -13.047 2.678 1 98.75 303 ALA B O 1
ATOM 5288 N N . GLU B 1 304 ? -28.562 -11.367 1.536 1 98.81 304 GLU B N 1
ATOM 5289 C CA . GLU B 1 304 ? -29.234 -12.211 0.552 1 98.81 304 GLU B CA 1
ATOM 5290 C C . GLU B 1 304 ? -29.094 -11.633 -0.855 1 98.81 304 GLU B C 1
ATOM 5292 O O . GLU B 1 304 ? -29.375 -10.461 -1.08 1 98.81 304 GLU B O 1
ATOM 5297 N N . GLU B 1 305 ? -28.672 -12.398 -1.737 1 98.62 305 GLU B N 1
ATOM 5298 C CA . GLU B 1 305 ? -28.562 -12.078 -3.156 1 98.62 305 GLU B CA 1
ATOM 5299 C C . GLU B 1 305 ? -29.297 -13.102 -4.016 1 98.62 305 GLU B C 1
ATOM 5301 O O . GLU B 1 305 ? -29.172 -14.312 -3.795 1 98.62 305 GLU B O 1
ATOM 5306 N N . ILE B 1 306 ? -30.031 -12.609 -4.941 1 98.62 306 ILE B N 1
ATOM 5307 C CA . ILE B 1 306 ? -30.688 -13.5 -5.891 1 98.62 306 ILE B CA 1
ATOM 5308 C C . ILE B 1 306 ? -30.25 -13.156 -7.312 1 98.62 306 ILE B C 1
ATOM 5310 O O . ILE B 1 306 ? -30.312 -12 -7.723 1 98.62 306 ILE B O 1
ATOM 5314 N N . ILE B 1 307 ? -29.859 -14.141 -8.016 1 98.56 307 ILE B N 1
ATOM 5315 C CA . ILE B 1 307 ? -29.438 -13.883 -9.383 1 98.56 307 ILE B CA 1
ATOM 5316 C C . ILE B 1 307 ? -30.031 -14.945 -10.312 1 98.56 307 ILE B C 1
ATOM 5318 O O . ILE B 1 307 ? -30.312 -16.062 -9.883 1 98.56 307 ILE B O 1
ATOM 5322 N N . ASP B 1 308 ? -30.156 -14.539 -11.57 1 98.62 308 ASP B N 1
ATOM 5323 C CA . ASP B 1 308 ? -30.562 -15.484 -12.594 1 98.62 308 ASP B CA 1
ATOM 5324 C C . ASP B 1 308 ? -29.391 -16.344 -13.07 1 98.62 308 ASP B C 1
ATOM 5326 O O . ASP B 1 308 ? -28.297 -15.82 -13.305 1 98.62 308 ASP B O 1
ATOM 5330 N N . VAL B 1 309 ? -29.703 -17.625 -13.133 1 98.69 309 VAL B N 1
ATOM 5331 C CA . VAL B 1 309 ? -28.688 -18.578 -13.594 1 98.69 309 VAL B CA 1
ATOM 5332 C C . VAL B 1 309 ? -29.312 -19.594 -14.531 1 98.69 309 VAL B C 1
ATOM 5334 O O . VAL B 1 309 ? -30.531 -19.609 -14.719 1 98.69 309 VAL B O 1
ATOM 5337 N N . SER B 1 310 ? -28.484 -20.344 -15.219 1 98.69 310 SER B N 1
ATOM 5338 C CA . SER B 1 310 ? -28.953 -21.531 -15.938 1 98.69 310 SER B CA 1
ATOM 5339 C C . SER B 1 310 ? -28.828 -22.781 -15.062 1 98.69 310 SER B C 1
ATOM 5341 O O . SER B 1 310 ? -27.719 -23.234 -14.781 1 98.69 310 SER B O 1
ATOM 5343 N N . TYR B 1 311 ? -29.922 -23.234 -14.586 1 98.5 311 TYR B N 1
ATOM 5344 C CA . TYR B 1 311 ? -30 -24.391 -13.711 1 98.5 311 TYR B CA 1
ATOM 5345 C C . TYR B 1 311 ? -31.359 -25.094 -13.844 1 98.5 311 TYR B C 1
ATOM 5347 O O . TYR B 1 311 ? -32.406 -24.484 -13.57 1 98.5 311 TYR B O 1
ATOM 5355 N N . GLN B 1 312 ? -31.359 -26.344 -14.164 1 97.25 312 GLN B N 1
ATOM 5356 C CA . GLN B 1 312 ? -32.594 -27.062 -14.414 1 97.25 312 GLN B CA 1
ATOM 5357 C C . GLN B 1 312 ? -32.656 -28.344 -13.609 1 97.25 312 GLN B C 1
ATOM 5359 O O . GLN B 1 312 ? -33.594 -29.141 -13.773 1 97.25 312 GLN B O 1
ATOM 5364 N N . SER B 1 313 ? -31.797 -28.609 -12.758 1 96.5 313 SER B N 1
ATOM 5365 C CA . SER B 1 313 ? -31.75 -29.844 -11.969 1 96.5 313 SER B CA 1
ATOM 5366 C C . SER B 1 313 ? -32.531 -29.703 -10.672 1 96.5 313 SER B C 1
ATOM 5368 O O . SER B 1 313 ? -33.25 -28.703 -10.469 1 96.5 313 SER B O 1
ATOM 5370 N N . ALA B 1 314 ? -32.531 -30.719 -9.828 1 96.44 314 ALA B N 1
ATOM 5371 C CA . ALA B 1 314 ? -33.25 -30.734 -8.555 1 96.44 314 ALA B CA 1
ATOM 5372 C C . ALA B 1 314 ? -32.719 -29.641 -7.629 1 96.44 314 ALA B C 1
ATOM 5374 O O . ALA B 1 314 ? -31.531 -29.375 -7.578 1 96.44 314 ALA B O 1
ATOM 5375 N N . GLU B 1 315 ? -33.625 -29.125 -6.898 1 97.44 315 GLU B N 1
ATOM 5376 C CA . GLU B 1 315 ? -33.281 -28.094 -5.93 1 97.44 315 GLU B CA 1
ATOM 5377 C C . GLU B 1 315 ? -32.25 -28.625 -4.922 1 97.44 315 GLU B C 1
ATOM 5379 O O . GLU B 1 315 ? -32.281 -29.797 -4.551 1 97.44 315 GLU B O 1
ATOM 5384 N N . MET B 1 316 ? -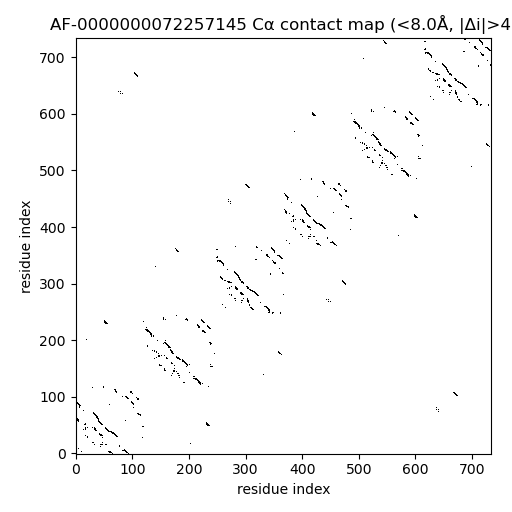31.359 -27.75 -4.488 1 96.81 316 MET B N 1
ATOM 5385 C CA . MET B 1 316 ? -30.391 -28.125 -3.473 1 96.81 316 MET B CA 1
ATOM 5386 C C . MET B 1 316 ? -29.844 -26.891 -2.76 1 96.81 316 MET B C 1
ATOM 5388 O O . MET B 1 316 ? -29.984 -25.781 -3.256 1 96.81 316 MET B O 1
ATOM 5392 N N . GLU B 1 317 ? -29.328 -27.156 -1.613 1 97.81 317 GLU B N 1
ATOM 5393 C CA . GLU B 1 317 ? -28.625 -26.156 -0.825 1 97.81 317 GLU B CA 1
ATOM 5394 C C . GLU B 1 317 ? -27.234 -26.656 -0.421 1 97.81 317 GLU B C 1
ATOM 5396 O O . GLU B 1 317 ? -27.078 -27.812 -0.031 1 97.81 317 GLU B O 1
ATOM 5401 N N . VAL B 1 318 ? -26.297 -25.844 -0.56 1 97.94 318 VAL B N 1
ATOM 5402 C CA . VAL B 1 318 ? -24.922 -26.25 -0.221 1 97.94 318 VAL B CA 1
ATOM 5403 C C . VAL B 1 318 ? -24.156 -25.031 0.312 1 97.94 318 VAL B C 1
ATOM 5405 O O . VAL B 1 318 ? -24.375 -23.906 -0.131 1 97.94 318 VAL B O 1
ATOM 5408 N N . GLY B 1 319 ? -23.25 -25.234 1.24 1 98.12 319 GLY B N 1
ATOM 5409 C CA . GLY B 1 319 ? -22.422 -24.188 1.823 1 98.12 319 GLY B CA 1
ATOM 5410 C C . GLY B 1 319 ? -20.984 -24.25 1.355 1 98.12 319 GLY B C 1
ATOM 5411 O O . GLY B 1 319 ? -20.406 -25.328 1.2 1 98.12 319 GLY B O 1
ATOM 5412 N N . PHE B 1 320 ? -20.406 -23.062 1.156 1 98.38 320 PHE B N 1
ATOM 5413 C CA . PHE B 1 320 ? -19 -22.969 0.785 1 98.38 320 PHE B CA 1
ATOM 5414 C C . PHE B 1 320 ? -18.328 -21.812 1.511 1 98.38 320 PHE B C 1
ATOM 5416 O O . PHE B 1 320 ? -19 -20.906 2.02 1 98.38 320 PHE B O 1
ATOM 5423 N N . ASN B 1 321 ? -17.016 -21.906 1.655 1 98 321 ASN B N 1
ATOM 5424 C CA . ASN B 1 321 ? -16.203 -20.734 1.963 1 98 321 ASN B CA 1
ATOM 5425 C C . ASN B 1 321 ? -16.203 -19.734 0.809 1 98 321 ASN B C 1
ATOM 5427 O O . ASN B 1 321 ? -15.711 -20.031 -0.282 1 98 321 ASN B O 1
ATOM 5431 N N . VAL B 1 322 ? -16.672 -18.578 1.041 1 98.5 322 VAL B N 1
ATOM 5432 C CA . VAL B 1 322 ? -16.906 -17.609 -0.028 1 98.5 322 VAL B CA 1
ATOM 5433 C C . VAL B 1 322 ? -15.57 -17.156 -0.611 1 98.5 322 VAL B C 1
ATOM 5435 O O . VAL B 1 322 ? -15.469 -16.859 -1.807 1 98.5 322 VAL B O 1
ATOM 5438 N N . SER B 1 323 ? -14.516 -17.109 0.141 1 98.25 323 SER B N 1
ATOM 5439 C CA . SER B 1 323 ? -13.203 -16.688 -0.351 1 98.25 323 SER B CA 1
ATOM 5440 C C . SER B 1 323 ? -12.688 -17.641 -1.424 1 98.25 323 SER B C 1
ATOM 5442 O O . SER B 1 323 ? -12.039 -17.203 -2.383 1 98.25 323 SER B O 1
ATOM 5444 N N . TYR B 1 324 ? -12.969 -18.906 -1.237 1 98.44 324 TYR B N 1
ATOM 5445 C CA . TYR B 1 324 ? -12.531 -19.891 -2.221 1 98.44 324 TYR B CA 1
ATOM 5446 C C . TYR B 1 324 ? -13.242 -19.688 -3.553 1 98.44 324 TYR B C 1
ATOM 5448 O O . TYR B 1 324 ? -12.617 -19.75 -4.613 1 98.44 324 TYR B O 1
ATOM 5456 N N . LEU B 1 325 ? -14.531 -19.438 -3.461 1 98.69 325 LEU B N 1
ATOM 5457 C CA . LEU B 1 325 ? -15.305 -19.188 -4.672 1 98.69 325 LEU B CA 1
ATOM 5458 C C . LEU B 1 325 ? -14.789 -17.953 -5.395 1 98.69 325 LEU B C 1
ATOM 5460 O O . LEU B 1 325 ? -14.594 -17.969 -6.609 1 98.69 325 LEU B O 1
ATOM 5464 N N . LEU B 1 326 ? -14.57 -16.969 -4.625 1 98.75 326 LEU B N 1
ATOM 5465 C CA . LEU B 1 326 ? -14.141 -15.688 -5.191 1 98.75 326 LEU B CA 1
ATOM 5466 C C . LEU B 1 326 ? -12.75 -15.805 -5.805 1 98.75 326 LEU B C 1
ATOM 5468 O O . LEU B 1 326 ? -12.484 -15.227 -6.859 1 98.75 326 LEU B O 1
ATOM 5472 N N . ASP B 1 327 ? -11.867 -16.484 -5.148 1 98.5 327 ASP B N 1
ATOM 5473 C CA . ASP B 1 327 ? -10.531 -16.688 -5.707 1 98.5 327 ASP B CA 1
ATOM 5474 C C . ASP B 1 327 ? -10.609 -17.328 -7.09 1 98.5 327 ASP B C 1
ATOM 5476 O O . ASP B 1 327 ? -9.914 -16.922 -8.016 1 98.5 327 ASP B O 1
ATOM 5480 N N . VAL B 1 328 ? -11.445 -18.312 -7.23 1 98.62 328 VAL B N 1
ATOM 5481 C CA . VAL B 1 328 ? -11.602 -19.016 -8.5 1 98.62 328 VAL B CA 1
ATOM 5482 C C . VAL B 1 328 ? -12.164 -18.062 -9.547 1 98.62 328 VAL B C 1
ATOM 5484 O O . VAL B 1 328 ? -11.648 -17.984 -10.664 1 98.62 328 VAL B O 1
ATOM 5487 N N . LEU B 1 329 ? -13.195 -17.344 -9.164 1 98.56 329 LEU B N 1
ATOM 5488 C CA . LEU B 1 329 ? -13.828 -16.422 -10.109 1 98.56 329 LEU B CA 1
ATOM 5489 C C . LEU B 1 329 ? -12.859 -15.32 -10.531 1 98.56 329 LEU B C 1
ATOM 5491 O O . LEU B 1 329 ? -12.867 -14.891 -11.688 1 98.56 329 LEU B O 1
ATOM 5495 N N . ASN B 1 330 ? -12.055 -14.836 -9.602 1 98.06 330 ASN B N 1
ATOM 5496 C CA . ASN B 1 330 ? -11.062 -13.812 -9.906 1 98.06 330 ASN B CA 1
ATOM 5497 C C . ASN B 1 330 ? -9.984 -14.344 -10.852 1 98.06 330 ASN B C 1
ATOM 5499 O O . ASN B 1 330 ? -9.344 -13.57 -11.555 1 98.06 330 ASN B O 1
ATOM 5503 N N . THR B 1 331 ? -9.766 -15.602 -10.859 1 97.56 331 THR B N 1
ATOM 5504 C CA . THR B 1 331 ? -8.742 -16.219 -11.695 1 97.56 331 THR B CA 1
ATOM 5505 C C . THR B 1 331 ? -9.297 -16.516 -13.086 1 97.56 331 THR B C 1
ATOM 5507 O O . THR B 1 331 ? -8.617 -16.312 -14.086 1 97.56 331 THR B O 1
ATOM 5510 N N . LEU B 1 332 ? -10.523 -17.109 -13.219 1 95.5 332 LEU B N 1
ATOM 5511 C CA . LEU B 1 332 ? -11.141 -17.516 -14.477 1 95.5 332 LEU B CA 1
ATOM 5512 C C . LEU B 1 332 ? -11.359 -16.297 -15.383 1 95.5 332 LEU B C 1
ATOM 5514 O O . LEU B 1 332 ? -10.992 -16.328 -16.562 1 95.5 332 LEU B O 1
ATOM 5518 N N . LYS B 1 333 ? -11.828 -15.172 -14.859 1 91.5 333 LYS B N 1
ATOM 5519 C CA . LYS B 1 333 ? -12.156 -13.945 -15.586 1 91.5 333 LYS B CA 1
ATOM 5520 C C . LYS B 1 333 ? -12.891 -14.258 -16.875 1 91.5 333 LYS B C 1
ATOM 5522 O O . LYS B 1 333 ? -12.633 -13.641 -17.922 1 91.5 333 LYS B O 1
ATOM 5527 N N . CYS B 1 334 ? -13.695 -15.305 -16.891 1 96 334 CYS B N 1
ATOM 5528 C CA . CYS B 1 334 ? -14.469 -15.695 -18.062 1 96 334 CYS B CA 1
ATOM 5529 C C . CYS B 1 334 ? -15.844 -15.031 -18.062 1 96 334 CYS B C 1
ATOM 5531 O O . CYS B 1 334 ? -16.219 -14.391 -17.078 1 96 334 CYS B O 1
ATOM 5533 N N . GLN B 1 335 ? -16.516 -15.164 -19.188 1 97.75 335 GLN B N 1
ATOM 5534 C CA . GLN B 1 335 ? -17.859 -14.602 -19.266 1 97.75 335 GLN B CA 1
ATOM 5535 C C . GLN B 1 335 ? -18.875 -15.477 -18.547 1 97.75 335 GLN B C 1
ATOM 5537 O O . GLN B 1 335 ? -19.656 -14.977 -17.734 1 97.75 335 GLN B O 1
ATOM 5542 N N . ARG B 1 336 ? -18.828 -16.797 -18.828 1 98.38 336 ARG B N 1
ATOM 5543 C CA . ARG B 1 336 ? -19.734 -17.75 -18.219 1 98.38 336 ARG B CA 1
ATOM 5544 C C . ARG B 1 336 ? -18.984 -18.844 -17.469 1 98.38 336 ARG B C 1
ATOM 5546 O O . ARG B 1 336 ? -18 -19.391 -17.969 1 98.38 336 ARG B O 1
ATOM 5553 N N . VAL B 1 337 ? -19.453 -19.109 -16.281 1 98.62 337 VAL B N 1
ATOM 5554 C CA . VAL B 1 337 ? -18.828 -20.109 -15.422 1 98.62 337 VAL B CA 1
ATOM 5555 C C . VAL B 1 337 ? -19.781 -21.281 -15.211 1 98.62 337 VAL B C 1
ATOM 5557 O O . VAL B 1 337 ? -21 -21.094 -15.156 1 98.62 337 VAL B O 1
ATOM 5560 N N . ARG B 1 338 ? -19.203 -22.438 -15.133 1 98.19 338 ARG B N 1
ATOM 5561 C CA . ARG B 1 338 ? -19.953 -23.656 -14.867 1 98.19 338 ARG B CA 1
ATOM 5562 C C . ARG B 1 338 ? -19.562 -24.25 -13.516 1 98.19 338 ARG B C 1
ATOM 5564 O O . ARG B 1 338 ? -18.375 -24.422 -13.234 1 98.19 338 ARG B O 1
ATOM 5571 N N . ILE B 1 339 ? -20.531 -24.5 -12.688 1 98.25 339 ILE B N 1
ATOM 5572 C CA . ILE B 1 339 ? -20.344 -25.203 -11.422 1 98.25 339 ILE B CA 1
ATOM 5573 C C . ILE B 1 339 ? -21.094 -26.531 -11.445 1 98.25 339 ILE B C 1
ATOM 5575 O O . ILE B 1 339 ? -22.312 -26.562 -11.578 1 98.25 339 ILE B O 1
ATOM 5579 N N . SER B 1 340 ? -20.344 -27.609 -11.336 1 97.62 340 SER B N 1
ATOM 5580 C CA . SER B 1 340 ? -20.891 -28.953 -11.328 1 97.62 340 SER B CA 1
ATOM 5581 C C . SER B 1 340 ? -20.984 -29.5 -9.914 1 97.62 340 SER B C 1
ATOM 5583 O O . SER B 1 340 ? -19.969 -29.609 -9.219 1 97.62 340 SER B O 1
ATOM 5585 N N . LEU B 1 341 ? -22.203 -29.875 -9.562 1 96.81 341 LEU B N 1
ATOM 5586 C CA . LEU B 1 341 ? -22.469 -30.297 -8.188 1 96.81 341 LEU B CA 1
ATOM 5587 C C . LEU B 1 341 ? -23.031 -31.703 -8.156 1 96.81 341 LEU B C 1
ATOM 5589 O O . LEU B 1 341 ? -23.719 -32.125 -9.094 1 96.81 341 LEU B O 1
ATOM 5593 N N . VAL B 1 342 ? -22.703 -32.438 -7.105 1 94.31 342 VAL B N 1
ATOM 5594 C CA . VAL B 1 342 ? -23.25 -33.781 -6.895 1 94.31 342 VAL B CA 1
ATOM 5595 C C . VAL B 1 342 ? -24.297 -33.75 -5.785 1 94.31 342 VAL B C 1
ATOM 5597 O O . VAL B 1 342 ? -25.469 -34.062 -6.02 1 94.31 342 VAL B O 1
ATOM 5600 N N . ASP B 1 343 ? -23.875 -33.406 -4.578 1 92.44 343 ASP B N 1
ATOM 5601 C CA . ASP B 1 343 ? -24.734 -33.219 -3.41 1 92.44 343 ASP B CA 1
ATOM 5602 C C . ASP B 1 343 ? -24.125 -32.219 -2.443 1 92.44 343 ASP B C 1
ATOM 5604 O O . ASP B 1 343 ? -23.094 -31.594 -2.744 1 92.44 343 ASP B O 1
ATOM 5608 N N . ALA B 1 344 ? -24.781 -32.094 -1.279 1 94.06 344 ALA B N 1
ATOM 5609 C CA . ALA B 1 344 ? -24.406 -31.016 -0.365 1 94.06 344 ALA B CA 1
ATOM 5610 C C . ALA B 1 344 ? -23.141 -31.359 0.398 1 94.06 344 ALA B C 1
ATOM 5612 O O . ALA B 1 344 ? -22.547 -30.5 1.06 1 94.06 344 ALA B O 1
ATOM 5613 N N . SER B 1 345 ? -22.609 -32.5 0.312 1 93.94 345 SER B N 1
ATOM 5614 C CA . SER B 1 345 ? -21.438 -32.938 1.072 1 93.94 345 SER B CA 1
ATOM 5615 C C . SER B 1 345 ? -20.25 -33.219 0.151 1 93.94 345 SER B C 1
ATOM 5617 O O . SER B 1 345 ? -19.125 -33.438 0.618 1 93.94 345 SER B O 1
ATOM 5619 N N . SER B 1 346 ? -20.516 -33.188 -1.111 1 93.62 346 SER B N 1
ATOM 5620 C CA . SER B 1 346 ? -19.469 -33.5 -2.08 1 93.62 346 SER B CA 1
ATOM 5621 C C . SER B 1 346 ? -18.797 -32.25 -2.609 1 93.62 346 SER B C 1
ATOM 5623 O O . SER B 1 346 ? -19.438 -31.188 -2.672 1 93.62 346 SER B O 1
ATOM 5625 N N . SER B 1 347 ? -17.625 -32.375 -2.982 1 94.62 347 SER B N 1
ATOM 5626 C CA . SER B 1 347 ? -16.906 -31.266 -3.6 1 94.62 347 SER B CA 1
ATOM 5627 C C . SER B 1 347 ? -17.562 -30.859 -4.922 1 94.62 347 SER B C 1
ATOM 5629 O O . SER B 1 347 ? -18.219 -31.672 -5.566 1 94.62 347 SER B O 1
ATOM 5631 N N . CYS B 1 348 ? -17.391 -29.641 -5.262 1 96.75 348 CYS B N 1
ATOM 5632 C CA . CYS B 1 348 ? -17.906 -29.188 -6.551 1 96.75 348 CYS B CA 1
ATOM 5633 C C . CYS B 1 348 ? -16.766 -28.906 -7.52 1 96.75 348 CYS B C 1
ATOM 5635 O O . CYS B 1 348 ? -15.625 -28.75 -7.105 1 96.75 348 CYS B O 1
ATOM 5637 N N . LEU B 1 349 ? -17.094 -28.875 -8.82 1 97.81 349 LEU B N 1
ATOM 5638 C CA . LEU B 1 349 ? -16.156 -28.531 -9.883 1 97.81 349 LEU B CA 1
ATOM 5639 C C . LEU B 1 349 ? -16.547 -27.203 -10.531 1 97.81 349 LEU B C 1
ATOM 5641 O O . LEU B 1 349 ? -17.703 -27 -10.898 1 97.81 349 LEU B O 1
ATOM 5645 N N . ILE B 1 350 ? -15.664 -26.297 -10.625 1 98.31 350 ILE B N 1
ATOM 5646 C CA . ILE B 1 350 ? -15.891 -25 -11.25 1 98.31 350 ILE B CA 1
ATOM 5647 C C . ILE B 1 350 ? -14.977 -24.859 -12.469 1 98.31 350 ILE B C 1
ATOM 5649 O O . ILE B 1 350 ? -13.766 -25.094 -12.375 1 98.31 350 ILE B O 1
ATOM 5653 N N . GLU B 1 351 ? -15.516 -24.422 -13.602 1 97.12 351 GLU B N 1
ATOM 5654 C CA . GLU B 1 351 ? -14.766 -24.297 -14.852 1 97.12 351 GLU B CA 1
ATOM 5655 C C . GLU B 1 351 ? -15.32 -23.156 -15.711 1 97.12 351 GLU B C 1
ATOM 5657 O O . GLU B 1 351 ? -16.438 -22.703 -15.492 1 97.12 351 GLU B O 1
ATOM 5662 N N . ASP B 1 352 ? -14.445 -22.688 -16.625 1 98.06 352 ASP B N 1
ATOM 5663 C CA . ASP B 1 352 ? -14.891 -21.844 -17.719 1 98.06 352 ASP B CA 1
ATOM 5664 C C . ASP B 1 352 ? -15.758 -22.625 -18.703 1 98.06 352 ASP B C 1
ATOM 5666 O O . ASP B 1 352 ? -15.359 -23.688 -19.172 1 98.06 352 ASP B O 1
ATOM 5670 N N . CYS B 1 353 ? -16.922 -22.109 -19.031 1 97.75 353 CYS B N 1
ATOM 5671 C CA . CYS B 1 353 ? -17.812 -22.812 -19.938 1 97.75 353 CYS B CA 1
ATOM 5672 C C . CYS B 1 353 ? -17.156 -23.031 -21.297 1 97.75 353 CYS B C 1
ATOM 5674 O O . CYS B 1 353 ? -17.453 -24.016 -21.984 1 97.75 353 CYS B O 1
ATOM 5676 N N . ASP B 1 354 ? -16.234 -22.125 -21.641 1 97.12 354 ASP B N 1
ATOM 5677 C CA . ASP B 1 354 ? -15.711 -22.141 -23.016 1 97.12 354 ASP B CA 1
ATOM 5678 C C . ASP B 1 354 ? -14.258 -22.625 -23.047 1 97.12 354 ASP B C 1
ATOM 5680 O O . ASP B 1 354 ? -13.633 -22.656 -24.094 1 97.12 354 ASP B O 1
ATOM 5684 N N . ASN B 1 355 ? -13.688 -22.875 -21.922 1 94.44 355 ASN B N 1
ATOM 5685 C CA . ASN B 1 355 ? -12.281 -23.25 -21.844 1 94.44 355 ASN B CA 1
ATOM 5686 C C . ASN B 1 355 ? -12.047 -24.281 -20.75 1 94.44 355 ASN B C 1
ATOM 5688 O O . ASN B 1 355 ? -12.188 -23.969 -19.562 1 94.44 355 ASN B O 1
ATOM 5692 N N . ALA B 1 356 ? -11.656 -25.453 -21.047 1 91.38 356 ALA B N 1
ATOM 5693 C CA . ALA B 1 356 ? -11.562 -26.562 -20.109 1 91.38 356 ALA B CA 1
ATOM 5694 C C . ALA B 1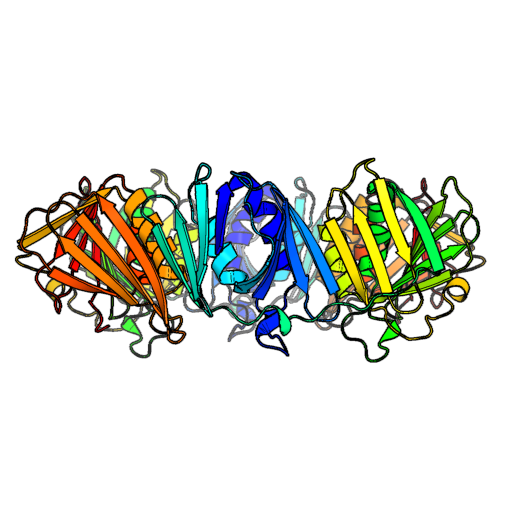 356 ? -10.125 -26.75 -19.625 1 91.38 356 ALA B C 1
ATOM 5696 O O . ALA B 1 356 ? -9.789 -27.781 -19.031 1 91.38 356 ALA B O 1
ATOM 5697 N N . THR B 1 357 ? -9.258 -25.781 -19.875 1 95.75 357 THR B N 1
ATOM 5698 C CA . THR B 1 357 ? -7.84 -25.953 -19.562 1 95.75 357 THR B CA 1
ATOM 5699 C C . THR B 1 357 ? -7.605 -25.938 -18.062 1 95.75 357 THR B C 1
ATOM 5701 O O . THR B 1 357 ? -6.586 -26.422 -17.578 1 95.75 357 THR B O 1
ATOM 5704 N N . ALA B 1 358 ? -8.516 -25.328 -17.328 1 97.44 358 ALA B N 1
ATOM 5705 C CA . ALA B 1 358 ? -8.375 -25.25 -15.875 1 97.44 358 ALA B CA 1
ATOM 5706 C C . ALA B 1 358 ? -9.625 -25.766 -15.172 1 97.44 358 ALA B C 1
ATOM 5708 O O . ALA B 1 358 ? -10.75 -25.531 -15.633 1 97.44 358 ALA B O 1
ATOM 5709 N N . GLU B 1 359 ? -9.375 -26.469 -14.109 1 97.19 359 GLU B N 1
ATOM 5710 C CA . GLU B 1 359 ? -10.422 -27.031 -13.266 1 97.19 359 GLU B CA 1
ATOM 5711 C C . GLU B 1 359 ? -10.203 -26.688 -11.797 1 97.19 359 GLU B C 1
ATOM 5713 O O . GLU B 1 359 ? -9.086 -26.812 -11.289 1 97.19 359 GLU B O 1
ATOM 5718 N N . TYR B 1 360 ? -11.273 -26.297 -11.141 1 98.44 360 TYR B N 1
ATOM 5719 C CA . TYR B 1 360 ? -11.188 -25.938 -9.734 1 98.44 360 TYR B CA 1
ATOM 5720 C C . TYR B 1 360 ? -12.172 -26.75 -8.898 1 98.44 360 TYR B C 1
ATOM 5722 O O . TYR B 1 360 ? -13.352 -26.859 -9.25 1 98.44 360 TYR B O 1
ATOM 5730 N N . VAL B 1 361 ? -11.672 -27.297 -7.84 1 98.31 361 VAL B N 1
ATOM 5731 C CA . VAL B 1 361 ? -12.492 -28.109 -6.934 1 98.31 361 VAL B CA 1
ATOM 5732 C C . VAL B 1 361 ? -12.523 -27.438 -5.555 1 98.31 361 VAL B C 1
ATOM 5734 O O . VAL B 1 361 ? -11.492 -27.031 -5.027 1 98.31 361 VAL B O 1
ATOM 5737 N N . ILE B 1 362 ? -13.734 -27.297 -4.988 1 98.19 362 ILE B N 1
ATOM 5738 C CA . ILE B 1 362 ? -13.898 -26.734 -3.656 1 98.19 362 ILE B CA 1
ATOM 5739 C C . ILE B 1 362 ? -14.727 -27.672 -2.787 1 98.19 362 ILE B C 1
ATOM 5741 O O . ILE B 1 362 ? -15.781 -28.156 -3.215 1 98.19 362 ILE B O 1
ATOM 5745 N N . MET B 1 363 ? -14.195 -27.906 -1.604 1 97.19 363 MET B N 1
ATOM 5746 C CA . MET B 1 363 ? -14.945 -28.703 -0.635 1 97.19 363 MET B CA 1
ATOM 5747 C C . MET B 1 363 ? -16.047 -27.875 0.021 1 97.19 363 MET B C 1
ATOM 5749 O O . MET B 1 363 ? -15.82 -26.703 0.357 1 97.19 363 MET B O 1
ATOM 5753 N N . PRO B 1 364 ? -17.234 -28.484 0.197 1 96.88 364 PRO B N 1
ATOM 5754 C CA . PRO B 1 364 ? -18.281 -27.75 0.9 1 96.88 364 PRO B CA 1
ATOM 5755 C C . PRO B 1 364 ? -18.016 -27.625 2.4 1 96.88 364 PRO B C 1
ATOM 5757 O O . PRO B 1 364 ? -17.109 -28.281 2.922 1 96.88 364 PRO B O 1
ATOM 5760 N N . MET B 1 365 ? -18.719 -26.703 2.986 1 94.62 365 MET B N 1
ATOM 5761 C CA . MET B 1 365 ? -18.656 -26.547 4.438 1 94.62 365 MET B CA 1
ATOM 5762 C C . MET B 1 365 ? -20.031 -26.703 5.062 1 94.62 365 MET B C 1
ATOM 5764 O O . MET B 1 365 ? -21.047 -26.516 4.387 1 94.62 365 MET B O 1
ATOM 5768 N N . ARG B 1 366 ? -19.984 -27.156 6.359 1 88.69 366 ARG B N 1
ATOM 5769 C CA . ARG B 1 366 ? -21.234 -27.203 7.105 1 88.69 366 ARG B CA 1
ATOM 5770 C C . ARG B 1 366 ? -21.562 -25.844 7.711 1 88.69 366 ARG B C 1
ATOM 5772 O O . ARG B 1 366 ? -20.734 -25.234 8.383 1 88.69 366 ARG B O 1
ATOM 5779 N N . LEU B 1 367 ? -22.656 -25.281 7.289 1 83.31 367 LEU B N 1
ATOM 5780 C CA . LEU B 1 367 ? -23.047 -23.969 7.781 1 83.31 367 LEU B CA 1
ATOM 5781 C C . LEU B 1 367 ? -24.031 -24.078 8.938 1 83.31 367 LEU B C 1
ATOM 5783 O O . LEU B 1 367 ? -24.812 -25.047 9.008 1 83.31 367 LEU B O 1
#

Organism: Glaesserella parasuis serovar 5 (strain SH0165) (NCBI:txid557723)

InterPro domains:
  IPR001001 DNA polymerase III, beta sliding clamp [PIRSF000804] (1-367)
  IPR001001 DNA polymerase III, beta sliding clamp [PTHR30478] (1-367)
  IPR001001 DNA polymerase III, beta sliding clamp [SM00480] (17-363)
  IPR001001 DNA polymerase III, beta sliding clamp [TIGR00663] (1-367)
  IPR001001 DNA polymerase III, beta sliding clamp [cd00140] (1-366)
  IPR022634 DNA polymerase III, beta sliding clamp, N-terminal [PF00712] (1-120)
  IPR022635 DNA polymerase III, beta sliding clamp, C-terminal [PF02768] (246-366)
  IPR022637 DNA polymerase III, beta sliding clamp, central [PF02767] (130-244)
  IPR046938 DNA clamp superfamily [SSF55979] (1-118)
  IPR046938 DNA clamp superfamily [SSF55979] (127-245)
  IPR046938 DNA clamp superfamily [SSF55979] (246-367)

Secondary structure (DSSP, 8-state):
-EEEEEHHHHHHHHHHHHTT--SS-SSGGGGEEEEEEETTEEEEEEE-SSEEEEEEEE-SS--S-EEEEEEEHHHHHHHHHHS-TT-EEEEEEETTEEEEEETTEEEEEE---GGGS--PPP---SEEEEEEHHHHHHHHHHHGGGS-SS-SSGGGSEEEEEEEEEEEEEEEE-SSEEEEEEEEEEEEEEEEEEEEEHHHHHHHHHH--SSS-EEEEEE-SSEEEEEETTEEEEEE-B-S----GGGGS--S--EEEEEEHHHHHHHHHHHHTTS-TTT-EEEEEEETTEEEEEEE-TT--EEEEEEE-B--S--EEEEEEHHHHHHHHHHH--SEEEEEE--TTS-EEEEETTEEEEEEEE--B--/-EEEEEHHHHHHHHHHHHTT--SS-SSGGGGEEEEEEETTEEEEEEE-SSEEEEEEEE-SS--S-EEEEEEEHHHHHHHHHHS-TT-EEEEEEETTEEEEEETTEEEEEE---GGGS--PPP---SEEEEEEHHHHHHHHHHHGGGS-SS-SSGGGSEEEEEEEEEEEEEEEE-SSEEEEEEEEEEEEEEEEEEEEEHHHHHHHHHH--SSS-EEEEEE-SSEEEEEETTEEEEEE-B-S----GGGTS--S--EEEEEEHHHHHHHHHHHHTTS-TTT-EEEEEEETTEEEEEEE-TT--EEEEEEE-B--S--EEEEEEHHHHHHHHHHH--SEEEEEE--TTS-EEEEETTEEEEEEEE--B--

Nearest PDB structures (foldseek):
  6fvm-assembly1_B  TM=9.847E-01  e=2.123E-57  Escherichia coli O157:H7
  4n95-assembly1_B  TM=9.859E-01  e=6.320E-57  Escherichia coli K-12
  4n95-assembly1_A  TM=9.770E-01  e=8.113E-55  Escherichia coli K-12
  4mjp-assembly1_B  TM=9.725E-01  e=4.648E-54  Escherichia coli K-12
  4ovf-assembly1_B  TM=9.741E-01  e=5.184E-54  Escherichia coli str. K-12 substr. MC4100

Foldseek 3Di:
DKFKAALQQCQPQLVLQCVQQDPDAPDPQLLWWKWWADFQKIWTWHHSPFKIKIFIGGTPGTDPDIDMWIDRRPVVNVVSVVDDRGWMWMWDDDVQWIWIDTDPDIDIDGTDDRVPDDDDDDDAFPKKDKFFLQVVLLQLLQFLVAADDPDPQQLLQFWKWWFAFQKIKIWHHPPFKIKMFIDGHPGTIDTDMFTFGSSLSVSSNVVGDNDRFMWMWGHHDFKIWIDGPRMIMMGGTDDDDDDPCVVQADDPQPWKKKDFLVLVLVLLVQQQVAAAPPQSKWKWKDDQQKIWIKHHYPVGDMDIDMDGIHTDDDIAMAMFRSVLVNSNSVSQVAGMKMWGDHHRQGWIWIDHPVDRRMIMIGGTDDD/DKFKAALQQCQPQLVLQCVQQDPDAPDPQLLWWKWWADFQKIWTWHHSPFKIKIFIGGTPGTDDDIDMWIDRRPVVNVVSVVDDRGWMWMWDDDVQWIWIDTDPDIDIDGTDDRVPDDDDDDDAFPKKDKFFLQVVLLQLLQFLVAADDPDPVQLLQFWKWWFAFQKIKIWHHPPFKIKMFIDGHPGTIDTDMFTFGSSLSVSSNVVGDNDRFMWMWGHHHFKIWIDGPRMIMMGGTDDDDDDPCVVQPDDPQPWKKKDFLVLVLVLLVQQQVAAAPPQSKWKWKDDQQKIWIKHHYPVGDMDIDMDGIHTDDDIAMAMFRSVLVNSNSVSQVAGMKMWGDHHRQGWIWIDHPVDRRMIMIGGTDDD

Radius of gyration: 31.95 Å; Cα contacts (8 Å, |Δi|>4): 1850; chains: 2; bounding box: 83×80×56 Å

pLDDT: mean 96.31, std 3.8, range [67.5, 98.88]